Protein 6HAT (pdb70)

Nearest PDB structures (foldseek):
  6hat-assembly1_A  TM=1.004E+00  e=3.523E-37  Herpesvirus saimiri (strain 11)
  5zb1-assembly1_A  TM=8.099E-01  e=3.051E-12  Human gammaherpesvirus 8
  5zb3-assembly1_B  TM=8.746E-01  e=3.431E-11  Human gammaherpesvirus 8
  8ixu-assembly1_A  TM=3.048E-01  e=7.425E+00  Rattus norvegicus
  6hat-assembly1_A  TM=9.984E-01  e=5.119E-35  Herpesvirus saimiri (strain 11)

Radius of gyration: 23.68 Å; Cα contacts (8 Å, |Δi|>4): 767; chains: 2; bounding box: 52×66×51 Å

Foldseek 3Di:
DDDDDDPVVDDDDDDDDDDDDDDDDDDFDDQPDPDPVLVVVVVLAQDAQVVQEDEPVPCLVCLVVNCSPQQVGPCLCVLLCCLVQLVVWFQQALLQLLLLLLSNVVSCVVVVHAAAQPRRGSSLVCLLSSLLSLLVLCVADCVLQVAPDSVVVLNVVLSCCCNVPNNLLVNLVSLVVDDDDGLSSLVSLSSSLSVVLHHDDPVPVVSVVVSCSSVVDDRPVSVSVVVSVVVCVVDDPDPVSVVVNCVRNDDGTRSNSPNHRYDD/DDDDDDDDPVVDDDDDDDDPDDDDDDDDDFDDQDDPPVVLVVVVVLAQDAQVVQEDALVVVLVCLVVNCSPQQVGPCQVVLLCVLVQLVVWFQQQLLQLLLLLLSNVVSCVVVVHAAACPRGGSSLVCLLSSLLSLLVLCVQDCVLQVAPCSVVVLNVVLSCCCNVPNNLLVNLVSLVVDDDDGLSSLLSLSSSLSVVRHPDDPVVVVSVVVSCSSVPDDRPSSVSCVVSVVVCVVDPPDPCSVVVNCVRNDDHHGSNSPNHRYDD

InterPro domains:
  IPR008648 Herpesvirus ICP27-like [PF05459] (198-415)

Organism: Saimiriine herpesvirus 2 (strain 11) (NCBI:txid10383)

Solvent-accessible surface area: 23189 Å² total

GO terms:
  GO:0060090 molecular adaptor activity (F, IDA)
  GO:0003723 RNA binding (F, IDA)
  GO:0060090 molecular adaptor activity (F, EXP)
  GO:0003723 RNA binding (F, EXP)
  GO:0003723 RNA binding (F, IMP)

B-factor: mean 50.48, std 21.11, range [19.55, 143.98]

Secondary structure (DSSP, 8-state):
----B-GGGSPPP-SPP-S---PPPPPPPPPS---HHHH---------GGGGEEETTTHHHHHHHHHHHHTT-S-HHHHH--HHHHHT--HHHHHHHHHHHHHHHHHHHHTTPPP-SSS--TTGGGHHHHHHHHHHHH---GGGT---S--HHHHHHHHHHHHHH--HHHHHHHHTTS-B-SHHHHHHHHHHHHHHHHH--GGGHHHHHH--HHHH--TT---HHHHHHHHHHHH---HHHHHHHHHHH-SS---TT---EEE-/-PPPP-B-GGGSPPP-SPP-S---PPPPPPPPPS---HHHH---------GGGGEEEGGGHHHHHHHHHHHHTT-TTHHHHH--HHHHHT--HHHHHHHHHHHHHHHHHHHHTTPPP-SSS--TTGGGHHHHHHHHHHHH---GGGT---S--HHHHHHHHHHHHHH--HHHHHHHHTTS-B-SHHHHHHHHHHHHHHHHH--GGGHHHHHH--HHHH--TT---HHHHHHHHHHHH---SSHHHHHHHHH-SS---TT---EEE-

Structure (mmCIF, N/CA/C/O backbone):
data_6HAT
#
_entry.id   6HAT
#
_cell.length_a   58.108
_cell.length_b   118.652
_cell.length_c   130.702
_cell.angle_alpha   90.00
_cell.angle_beta   90.00
_cell.angle_gamma   90.00
#
_symmetry.space_group_name_H-M   'P 21 21 21'
#
loop_
_entity.id
_entity.type
_entity.pdbx_description
1 polymer 'mRNA export factor ICP27 homolog'
2 non-polymer 'ZINC ION'
3 non-polymer 'ACETATE ION'
4 water water
#
loop_
_atom_site.group_PDB
_atom_site.id
_atom_site.type_symbol
_atom_site.label_atom_id
_atom_site.label_alt_id
_atom_site.label_comp_id
_atom_site.label_asym_id
_atom_site.label_entity_id
_atom_site.label_seq_id
_atom_site.pdbx_PDB_ins_code
_atom_site.Cartn_x
_atom_site.Cartn_y
_atom_site.Cartn_z
_atom_site.occupancy
_atom_site.B_iso_or_equiv
_atom_site.auth_seq_id
_atom_site.auth_comp_id
_atom_site.auth_asym_id
_atom_site.auth_atom_id
_atom_site.pdbx_PDB_model_num
ATOM 1 N N . LEU A 1 3 ? 21.991 45.159 93.227 1.00 93.21 147 LEU A N 1
ATOM 2 C CA . LEU A 1 3 ? 20.896 44.345 92.692 1.00 88.73 147 LEU A CA 1
ATOM 3 C C . LEU A 1 3 ? 21.335 43.563 91.452 1.00 81.34 147 LEU A C 1
ATOM 4 O O . LEU A 1 3 ? 21.669 44.153 90.421 1.00 81.51 147 LEU A O 1
ATOM 19 N N . LEU A 1 4 ? 21.302 42.233 91.565 1.00 78.06 148 LEU A N 1
ATOM 20 C CA . LEU A 1 4 ? 21.818 41.351 90.521 1.00 77.14 148 LEU A CA 1
ATOM 21 C C . LEU A 1 4 ? 21.039 41.501 89.211 1.00 74.24 148 LEU A C 1
ATOM 22 O O . LEU A 1 4 ? 19.806 41.488 89.201 1.00 67.82 148 LEU A O 1
ATOM 38 N N . LYS A 1 5 ? 21.770 41.617 88.100 1.00 74.15 149 LYS A N 1
ATOM 39 C CA . LYS A 1 5 ? 21.164 41.562 86.773 1.00 65.05 149 LYS A CA 1
ATOM 40 C C . LYS A 1 5 ? 20.324 40.301 86.628 1.00 50.12 149 LYS A C 1
ATOM 41 O O . LYS A 1 5 ? 20.662 39.239 87.166 1.00 48.52 149 LYS A O 1
ATOM 60 N N . LEU A 1 6 ? 19.213 40.397 85.905 1.00 45.99 150 LEU A N 1
ATOM 61 C CA . LEU A 1 6 ? 18.300 39.270 85.924 1.00 43.31 150 LEU A CA 1
ATOM 62 C C . LEU A 1 6 ? 18.827 38.131 85.048 1.00 41.45 150 LEU A C 1
ATOM 63 O O . LEU A 1 6 ? 18.923 36.976 85.488 1.00 40.62 150 LEU A O 1
ATOM 79 N N . PHE A 1 7 ? 19.166 38.439 83.794 1.00 43.73 151 PHE A N 1
ATOM 80 C CA . PHE A 1 7 ? 19.656 37.379 82.923 1.00 44.17 151 PHE A CA 1
ATOM 81 C C . PHE A 1 7 ? 20.573 37.994 81.881 1.00 45.82 151 PHE A C 1
ATOM 82 O O . PHE A 1 7 ? 20.570 39.214 81.658 1.00 46.09 151 PHE A O 1
ATOM 99 N N . ASP A 1 8 ? 21.424 37.138 81.306 1.00 45.05 152 ASP A N 1
ATOM 100 C CA . ASP A 1 8 ? 22.293 37.576 80.214 1.00 50.76 152 ASP A CA 1
ATOM 101 C C . ASP A 1 8 ? 21.425 37.734 78.962 1.00 41.65 152 ASP A C 1
ATOM 102 O O . ASP A 1 8 ? 20.850 36.752 78.488 1.00 39.17 152 ASP A O 1
ATOM 111 N N . ILE A 1 9 ? 21.371 38.936 78.405 1.00 46.57 153 ILE A N 1
ATOM 112 C CA . ILE A 1 9 ? 20.514 39.179 77.246 1.00 55.42 153 ILE A CA 1
ATOM 113 C C . ILE A 1 9 ? 20.862 38.287 76.054 1.00 52.37 153 ILE A C 1
ATOM 114 O O . ILE A 1 9 ? 19.997 38.028 75.207 1.00 44.39 153 ILE A O 1
ATOM 130 N N . SER A 1 10 ? 22.094 37.782 75.974 1.00 48.96 154 SER A N 1
ATOM 131 C CA . SER A 1 10 ? 22.475 36.914 74.860 1.00 50.83 154 SER A CA 1
ATOM 132 C C . SER A 1 10 ? 21.758 35.567 74.851 1.00 44.29 154 SER A C 1
ATOM 133 O O . SER A 1 10 ? 21.787 34.863 73.838 1.00 43.97 154 SER A O 1
ATOM 141 N N . ILE A 1 11 ? 21.111 35.143 75.945 1.00 38.43 155 ILE A N 1
ATOM 142 C CA . ILE A 1 11 ? 20.401 33.882 75.857 1.00 37.26 155 ILE A CA 1
ATOM 143 C C . ILE A 1 11 ? 19.087 34.015 75.111 1.00 35.60 155 ILE A C 1
ATOM 144 O O . ILE A 1 11 ? 18.483 33.005 74.785 1.00 36.33 155 ILE A O 1
ATOM 160 N N . LEU A 1 12 ? 18.649 35.226 74.807 1.00 35.60 156 LEU A N 1
ATOM 161 C CA . LEU A 1 12 ? 17.353 35.367 74.103 1.00 35.39 156 LEU A CA 1
ATOM 162 C C . LEU A 1 12 ? 17.553 35.216 72.600 1.00 33.67 156 LEU A C 1
ATOM 163 O O . LEU A 1 12 ? 18.494 35.769 72.062 1.00 32.81 156 LEU A O 1
ATOM 179 N N . PRO A 1 13 ? 16.681 34.526 71.884 1.00 35.51 157 PRO A N 1
ATOM 180 C CA . PRO A 1 13 ? 16.893 34.344 70.443 1.00 37.40 157 PRO A CA 1
ATOM 181 C C . PRO A 1 13 ? 16.602 35.616 69.670 1.00 41.18 157 PRO A C 1
ATOM 182 O O . PRO A 1 13 ? 15.898 36.523 70.124 1.00 37.41 157 PRO A O 1
ATOM 193 N N . LYS A 1 14 ? 17.238 35.700 68.495 1.00 42.94 158 LYS A N 1
ATOM 194 C CA . LYS A 1 14 ? 16.986 36.802 67.589 1.00 47.75 158 LYS A CA 1
ATOM 195 C C . LYS A 1 14 ? 15.504 36.824 67.259 1.00 46.99 158 LYS A C 1
ATOM 196 O O . LYS A 1 14 ? 14.910 35.781 66.980 1.00 41.01 158 LYS A O 1
ATOM 215 N N . SER A 1 15 ? 14.889 37.996 67.334 1.00 51.95 159 SER A N 1
ATOM 216 C CA . SER A 1 15 ? 13.497 38.080 66.907 1.00 59.22 159 SER A CA 1
ATOM 217 C C . SER A 1 15 ? 13.412 37.888 65.379 1.00 51.35 159 SER A C 1
ATOM 218 O O . SER A 1 15 ? 14.173 38.483 64.591 1.00 49.53 159 SER A O 1
ATOM 226 N N . GLY A 1 16 ? 12.523 36.997 64.984 1.00 43.26 160 GLY A N 1
ATOM 227 C CA . GLY A 1 16 ? 12.349 36.652 63.595 1.00 42.20 160 GLY A CA 1
ATOM 228 C C . GLY A 1 16 ? 10.894 36.384 63.283 1.00 38.96 160 GLY A C 1
ATOM 229 O O . GLY A 1 16 ? 10.028 37.209 63.556 1.00 37.29 160 GLY A O 1
ATOM 233 N N . GLU A 1 17 ? 10.629 35.256 62.744 1.00 34.82 161 GLU A N 1
ATOM 234 C CA . GLU A 1 17 ? 9.273 34.856 62.397 1.00 34.02 161 GLU A CA 1
ATOM 235 C C . GLU A 1 17 ? 8.486 34.458 63.644 1.00 31.68 161 GLU A C 1
ATOM 236 O O . GLU A 1 17 ? 9.038 33.822 64.559 1.00 31.56 161 GLU A O 1
ATOM 248 N N . PRO A 1 18 ? 7.172 34.696 63.656 1.00 33.14 162 PRO A N 1
ATOM 249 C CA . PRO A 1 18 ? 6.321 34.112 64.708 1.00 33.36 162 PRO A CA 1
ATOM 250 C C . PRO A 1 18 ? 6.368 32.607 64.643 1.00 30.55 162 PRO A C 1
ATOM 251 O O . PRO A 1 18 ? 6.238 32.026 63.558 1.00 33.14 162 PRO A O 1
ATOM 262 N N . LYS A 1 19 ? 6.552 31.968 65.784 1.00 27.87 163 LYS A N 1
ATOM 263 C CA . LYS A 1 19 ? 6.733 30.531 65.828 1.00 28.83 163 LYS A CA 1
ATOM 264 C C . LYS A 1 19 ? 5.421 29.858 66.178 1.00 32.31 163 LYS A C 1
ATOM 265 O O . LYS A 1 19 ? 4.883 30.060 67.283 1.00 35.29 163 LYS A O 1
ATOM 284 N N . LEU A 1 20 ? 4.931 29.026 65.255 1.00 28.53 164 LEU A N 1
ATOM 285 C CA . LEU A 1 20 ? 3.662 28.326 65.416 1.00 28.89 164 LEU A CA 1
ATOM 286 C C . LEU A 1 20 ? 3.842 26.823 65.550 1.00 31.37 164 LEU A C 1
ATOM 287 O O . LEU A 1 20 ? 2.851 26.099 65.570 1.00 33.33 164 LEU A O 1
ATOM 303 N N . PHE A 1 21 ? 5.082 26.330 65.678 1.00 28.02 165 PHE A N 1
ATOM 304 C CA . PHE A 1 21 ? 5.328 24.902 65.812 1.00 27.14 165 PHE A CA 1
ATOM 305 C C . PHE A 1 21 ? 6.724 24.763 66.424 1.00 26.70 165 PHE A C 1
ATOM 306 O O . PHE A 1 21 ? 7.495 25.719 66.432 1.00 28.30 165 PHE A O 1
ATOM 323 N N . LEU A 1 22 ? 6.992 23.592 66.977 1.00 28.81 166 LEU A N 1
ATOM 324 C CA . LEU A 1 22 ? 8.354 23.291 67.492 1.00 28.23 166 LEU A CA 1
ATOM 325 C C . LEU A 1 22 ? 8.985 22.221 66.588 1.00 30.49 166 LEU A C 1
ATOM 326 O O . LEU A 1 22 ? 8.294 21.289 66.196 1.00 32.26 166 LEU A O 1
ATOM 342 N N . PRO A 1 23 ? 10.273 22.345 66.248 1.00 28.36 167 PRO A N 1
ATOM 343 C CA . PRO A 1 23 ? 10.877 21.450 65.248 1.00 30.82 167 PRO A CA 1
ATOM 344 C C . PRO A 1 23 ? 11.164 20.065 65.786 1.00 32.56 167 PRO A C 1
ATOM 345 O O . PRO A 1 23 ? 11.648 19.882 66.909 1.00 32.94 167 PRO A O 1
ATOM 356 N N . VAL A 1 24 ? 10.850 19.088 64.951 1.00 32.95 168 VAL A N 1
ATOM 357 C CA . VAL A 1 24 ? 11.257 17.697 65.100 1.00 29.93 168 VAL A CA 1
ATOM 358 C C . VAL A 1 24 ? 11.601 17.222 63.690 1.00 30.41 168 VAL A C 1
ATOM 359 O O . VAL A 1 24 ? 10.972 17.647 62.686 1.00 31.65 168 VAL A O 1
ATOM 372 N N . PRO A 1 25 ? 12.594 16.382 63.540 1.00 32.60 169 PRO A N 1
ATOM 373 C CA . PRO A 1 25 ? 12.929 15.858 62.221 1.00 34.98 169 PRO A CA 1
ATOM 374 C C . PRO A 1 25 ? 11.866 14.855 61.748 1.00 34.83 169 PRO A C 1
ATOM 375 O O . PRO A 1 25 ? 11.125 14.304 62.536 1.00 33.12 169 PRO A O 1
ATOM 386 N N . SER A 1 26 ? 11.750 14.700 60.443 1.00 39.83 170 SER A N 1
ATOM 387 C CA . SER A 1 26 ? 10.790 13.764 59.875 1.00 45.11 170 SER A CA 1
ATOM 388 C C . SER A 1 26 ? 11.339 12.351 60.033 1.00 45.92 170 SER A C 1
ATOM 389 O O . SER A 1 26 ? 12.544 12.141 59.992 1.00 45.22 170 SER A O 1
ATOM 397 N N . LEU A 1 27 ? 10.430 11.392 60.190 1.00 45.86 171 LEU A N 1
ATOM 398 C CA . LEU A 1 27 ? 10.807 9.975 60.271 1.00 46.42 171 LEU A CA 1
ATOM 399 C C . LEU A 1 27 ? 11.186 9.427 58.908 1.00 47.94 171 LEU A C 1
ATOM 400 O O . LEU A 1 27 ? 10.575 9.796 57.902 1.00 49.26 171 LEU A O 1
ATOM 416 N N . PRO A 1 28 ? 12.154 8.514 58.836 1.00 55.96 172 PRO A N 1
ATOM 417 C CA . PRO A 1 28 ? 12.402 7.805 57.573 1.00 60.71 172 PRO A CA 1
ATOM 418 C C . PRO A 1 28 ? 11.239 6.882 57.236 1.00 57.64 172 PRO A C 1
ATOM 419 O O . PRO A 1 28 ? 10.354 6.610 58.056 1.00 53.34 172 PRO A O 1
ATOM 430 N N . CYS A 1 29 ? 11.269 6.375 56.012 1.00 62.05 173 CYS A N 1
ATOM 431 C CA . CYS A 1 29 ? 10.352 5.316 55.608 1.00 70.84 173 CYS A CA 1
ATOM 432 C C . CYS A 1 29 ? 10.578 4.093 56.499 1.00 64.64 173 CYS A C 1
ATOM 433 O O . CYS A 1 29 ? 11.720 3.733 56.795 1.00 64.68 173 CYS A O 1
ATOM 441 N N . GLN A 1 30 ? 9.494 3.501 56.996 1.00 57.09 174 GLN A N 1
ATOM 442 C CA . GLN A 1 30 ? 9.632 2.300 57.812 1.00 55.44 174 GLN A CA 1
ATOM 443 C C . GLN A 1 30 ? 9.871 1.089 56.902 1.00 59.37 174 GLN A C 1
ATOM 444 O O . GLN A 1 30 ? 9.452 1.066 55.745 1.00 59.57 174 GLN A O 1
ATOM 458 N N . GLU A 1 31 ? 10.585 0.099 57.430 1.00 63.90 175 GLU A N 1
ATOM 459 C CA . GLU A 1 31 ? 10.799 -1.169 56.747 1.00 64.61 175 GLU A CA 1
ATOM 460 C C . GLU A 1 31 ? 9.639 -2.117 57.010 1.00 59.34 175 GLU A C 1
ATOM 461 O O . GLU A 1 31 ? 8.886 -1.971 57.976 1.00 55.83 175 GLU A O 1
ATOM 473 N N . ALA A 1 32 ? 9.506 -3.106 56.130 1.00 56.75 176 ALA A N 1
ATOM 474 C CA . ALA A 1 32 ? 8.474 -4.118 56.291 1.00 59.81 176 ALA A CA 1
ATOM 475 C C . ALA A 1 32 ? 8.708 -4.888 57.586 1.00 59.07 176 ALA A C 1
ATOM 476 O O . ALA A 1 32 ? 9.848 -5.182 57.951 1.00 62.06 176 ALA A O 1
ATOM 483 N N . GLU A 1 33 ? 7.635 -5.190 58.307 1.00 56.82 177 GLU A N 1
ATOM 484 C CA . GLU A 1 33 ? 7.800 -6.020 59.498 1.00 60.54 177 GLU A CA 1
ATOM 485 C C . GLU A 1 33 ? 8.177 -7.443 59.068 1.00 66.70 177 GLU A C 1
ATOM 486 O O . GLU A 1 33 ? 7.862 -7.877 57.960 1.00 67.26 177 GLU A O 1
ATOM 498 N N . LYS A 1 34 ? 8.873 -8.164 59.953 1.00 68.67 178 LYS A N 1
ATOM 499 C CA . LYS A 1 34 ? 9.421 -9.489 59.620 1.00 74.48 178 LYS A CA 1
ATOM 500 C C . LYS A 1 34 ? 8.437 -10.593 60.013 1.00 71.30 178 LYS A C 1
ATOM 501 O O . LYS A 1 34 ? 8.687 -11.426 60.882 1.00 72.05 178 LYS A O 1
ATOM 520 N N . THR A 1 35 ? 7.297 -10.589 59.334 1.00 74.40 179 THR A N 1
ATOM 521 C CA . THR A 1 35 ? 6.251 -11.568 59.590 1.00 82.25 179 THR A CA 1
ATOM 522 C C . THR A 1 35 ? 5.263 -11.527 58.437 1.00 87.52 179 THR A C 1
ATOM 523 O O . THR A 1 35 ? 4.983 -10.453 57.890 1.00 86.28 179 THR A O 1
ATOM 534 N N . ASN A 1 36 ? 4.737 -12.697 58.089 1.00 83.16 180 ASN A N 1
ATOM 535 C CA . ASN A 1 36 ? 3.638 -12.821 57.148 1.00 84.98 180 ASN A CA 1
ATOM 536 C C . ASN A 1 36 ? 2.328 -13.147 57.843 1.00 85.18 180 ASN A C 1
ATOM 537 O O . ASN A 1 36 ? 1.302 -13.295 57.167 1.00 90.45 180 ASN A O 1
ATOM 548 N N . ASP A 1 37 ? 2.342 -13.278 59.169 1.00 76.10 181 ASP A N 1
ATOM 549 C CA . ASP A 1 37 ? 1.159 -13.671 59.925 1.00 74.64 181 ASP A CA 1
ATOM 550 C C . ASP A 1 37 ? 0.102 -12.581 59.807 1.00 78.77 181 ASP A C 1
ATOM 551 O O . ASP A 1 37 ? 0.331 -11.435 60.224 1.00 78.36 181 ASP A O 1
ATOM 560 N N . LYS A 1 38 ? -1.053 -12.929 59.230 1.00 76.44 182 LYS A N 1
ATOM 561 C CA . LYS A 1 38 ? -2.085 -11.928 58.987 1.00 77.61 182 LYS A CA 1
ATOM 562 C C . LYS A 1 38 ? -2.613 -11.325 60.288 1.00 71.29 182 LYS A C 1
ATOM 563 O O . LYS A 1 38 ? -2.902 -10.127 60.337 1.00 72.89 182 LYS A O 1
ATOM 582 N N . TYR A 1 39 ? -2.758 -12.135 61.342 1.00 64.22 183 TYR A N 1
ATOM 583 C CA . TYR A 1 39 ? -3.247 -11.612 62.612 1.00 68.60 183 TYR A CA 1
ATOM 584 C C . TYR A 1 39 ? -2.292 -10.567 63.172 1.00 66.08 183 TYR A C 1
ATOM 585 O O . TYR A 1 39 ? -2.725 -9.518 63.662 1.00 64.17 183 TYR A O 1
ATOM 603 N N . VAL A 1 40 ? -0.988 -10.848 63.121 1.00 65.59 184 VAL A N 1
ATOM 604 C CA . VAL A 1 40 ? -0.006 -9.950 63.714 1.00 65.09 184 VAL A CA 1
ATOM 605 C C . VAL A 1 40 ? 0.068 -8.658 62.919 1.00 60.42 184 VAL A C 1
ATOM 606 O O . VAL A 1 40 ? 0.190 -7.560 63.489 1.00 55.32 184 VAL A O 1
ATOM 619 N N . LEU A 1 41 ? -0.008 -8.761 61.597 1.00 61.95 185 LEU A N 1
ATOM 620 C CA . LEU A 1 41 ? 0.040 -7.565 60.768 1.00 66.26 185 LEU A CA 1
ATOM 621 C C . LEU A 1 41 ? -1.207 -6.719 60.966 1.00 63.64 185 LEU A C 1
ATOM 622 O O . LEU A 1 41 ? -1.128 -5.489 61.000 1.00 61.89 185 LEU A O 1
ATOM 638 N N . ALA A 1 42 ? -2.366 -7.360 61.091 1.00 64.41 186 ALA A N 1
ATOM 639 C CA . ALA A 1 42 ? -3.569 -6.624 61.448 1.00 63.75 186 ALA A CA 1
ATOM 640 C C . ALA A 1 42 ? -3.418 -5.951 62.812 1.00 58.74 186 ALA A C 1
ATOM 641 O O . ALA A 1 42 ? -3.858 -4.815 63.001 1.00 56.56 186 ALA A O 1
ATOM 682 N N . ALA A 1 44 ? -0.712 -4.888 64.228 1.00 55.46 188 ALA A N 1
ATOM 683 C CA . ALA A 1 44 ? 0.192 -3.750 64.099 1.00 55.51 188 ALA A CA 1
ATOM 684 C C . ALA A 1 44 ? -0.498 -2.546 63.467 1.00 52.89 188 ALA A C 1
ATOM 685 O O . ALA A 1 44 ? -0.236 -1.406 63.862 1.00 50.92 188 ALA A O 1
ATOM 693 N N . GLN A 1 45 ? -1.349 -2.773 62.459 1.00 54.11 189 GLN A N 1
ATOM 694 C CA . GLN A 1 45 ? -2.078 -1.674 61.831 1.00 54.33 189 GLN A CA 1
ATOM 695 C C . GLN A 1 45 ? -3.011 -0.982 62.823 1.00 51.97 189 GLN A C 1
ATOM 696 O O . GLN A 1 45 ? -3.090 0.258 62.856 1.00 53.06 189 GLN A O 1
ATOM 710 N N . ARG A 1 46 ? -3.725 -1.766 63.636 1.00 51.56 190 ARG A N 1
ATOM 711 C CA . ARG A 1 46 ? -4.556 -1.182 64.687 1.00 53.15 190 ARG A CA 1
ATOM 712 C C . ARG A 1 46 ? -3.709 -0.429 65.710 1.00 49.06 190 ARG A C 1
ATOM 713 O O . ARG A 1 46 ? -4.101 0.641 66.180 1.00 44.83 190 ARG A O 1
ATOM 734 N N . ALA A 1 47 ? -2.532 -0.966 66.039 1.00 48.51 191 ALA A N 1
ATOM 735 C CA . ALA A 1 47 ? -1.673 -0.352 67.048 1.00 46.97 191 ALA A CA 1
ATOM 736 C C . ALA A 1 47 ? -1.280 1.067 66.681 1.00 47.09 191 ALA A C 1
ATOM 737 O O . ALA A 1 47 ? -1.064 1.893 67.570 1.00 47.88 191 ALA A O 1
ATOM 761 N N . HIS A 1 49 ? -3.042 3.378 65.214 1.00 53.91 193 HIS A N 1
ATOM 762 C CA . HIS A 1 49 ? -4.139 4.330 65.265 1.00 59.34 193 HIS A CA 1
ATOM 763 C C . HIS A 1 49 ? -4.774 4.403 66.647 1.00 52.72 193 HIS A C 1
ATOM 764 O O . HIS A 1 49 ? -4.764 3.437 67.417 1.00 50.96 193 HIS A O 1
ATOM 778 N N . ASP A 1 50 ? -5.348 5.567 66.930 1.00 46.93 194 ASP A N 1
ATOM 779 C CA . ASP A 1 50 ? -6.073 5.805 68.175 1.00 45.28 194 ASP A CA 1
ATOM 780 C C . ASP A 1 50 ? -7.511 5.361 67.939 1.00 49.30 194 ASP A C 1
ATOM 781 O O . ASP A 1 50 ? -8.434 6.157 67.754 1.00 50.31 194 ASP A O 1
ATOM 790 N N . VAL A 1 51 ? -7.693 4.052 67.950 1.00 53.80 195 VAL A N 1
ATOM 791 C CA . VAL A 1 51 ? -9.020 3.475 67.787 1.00 61.49 195 VAL A CA 1
ATOM 792 C C . VAL A 1 51 ? -9.652 3.210 69.148 1.00 61.85 195 VAL A C 1
ATOM 793 O O . VAL A 1 51 ? -8.960 3.176 70.186 1.00 57.43 195 VAL A O 1
ATOM 806 N N . PRO A 1 52 ? -10.967 3.038 69.190 1.00 70.64 196 PRO A N 1
ATOM 807 C CA . PRO A 1 52 ? -11.615 2.733 70.463 1.00 71.38 196 PRO A CA 1
ATOM 808 C C . PRO A 1 52 ? -10.941 1.539 71.109 1.00 66.88 196 PRO A C 1
ATOM 809 O O . PRO A 1 52 ? -10.545 0.577 70.443 1.00 71.28 196 PRO A O 1
ATOM 820 N N . ILE A 1 53 ? -10.811 1.616 72.429 1.00 53.28 197 ILE A N 1
ATOM 821 C CA . ILE A 1 53 ? -10.113 0.596 73.171 1.00 55.18 197 ILE A CA 1
ATOM 822 C C . ILE A 1 53 ? -10.888 -0.715 73.216 1.00 60.72 197 ILE A C 1
ATOM 823 O O . ILE A 1 53 ? -10.297 -1.780 73.456 1.00 54.72 197 ILE A O 1
ATOM 839 N N . SER A 1 54 ? -12.208 -0.651 73.053 1.00 66.06 198 SER A N 1
ATOM 840 C CA . SER A 1 54 ? -12.982 -1.877 72.941 1.00 65.54 198 SER A CA 1
ATOM 841 C C . SER A 1 54 ? -12.503 -2.710 71.762 1.00 59.69 198 SER A C 1
ATOM 842 O O . SER A 1 54 ? -12.664 -3.932 71.780 1.00 57.29 198 SER A O 1
ATOM 850 N N . SER A 1 55 ? -11.873 -2.091 70.761 1.00 55.58 199 SER A N 1
ATOM 851 C CA . SER A 1 55 ? -11.434 -2.832 69.583 1.00 60.07 199 SER A CA 1
ATOM 852 C C . SER A 1 55 ? -10.030 -3.414 69.733 1.00 56.67 199 SER A C 1
ATOM 853 O O . SER A 1 55 ? -9.560 -4.108 68.825 1.00 54.48 199 SER A O 1
ATOM 861 N N . LYS A 1 56 ? -9.364 -3.201 70.869 1.00 50.95 200 LYS A N 1
ATOM 862 C CA . LYS A 1 56 ? -8.065 -3.813 71.118 1.00 48.37 200 LYS A CA 1
ATOM 863 C C . LYS A 1 56 ? -8.126 -4.839 72.241 1.00 46.91 200 LYS A C 1
ATOM 864 O O . LYS A 1 56 ? -7.083 -5.313 72.702 1.00 43.31 200 LYS A O 1
ATOM 883 N N . GLN A 1 57 ? -9.326 -5.194 72.686 1.00 47.42 201 GLN A N 1
ATOM 884 C CA . GLN A 1 57 ? -9.477 -6.152 73.771 1.00 51.30 201 GLN A CA 1
ATOM 885 C C . GLN A 1 57 ? -8.900 -7.506 73.390 1.00 53.71 201 GLN A C 1
ATOM 886 O O . GLN A 1 57 ? -9.148 -8.014 72.298 1.00 54.38 201 GLN A O 1
ATOM 900 N N . LEU A 1 58 ? -8.162 -8.111 74.324 1.00 52.17 202 LEU A N 1
ATOM 901 C CA . LEU A 1 58 ? -7.601 -9.451 74.156 1.00 51.65 202 LEU A CA 1
ATOM 902 C C . LEU A 1 58 ? -7.767 -10.260 75.442 1.00 50.41 202 LEU A C 1
ATOM 903 O O . LEU A 1 58 ? -7.192 -9.923 76.489 1.00 47.30 202 LEU A O 1
ATOM 919 N N . THR A 1 59 ? -8.549 -11.330 75.382 1.00 53.39 203 THR A N 1
ATOM 920 C CA . THR A 1 59 ? -8.775 -12.133 76.573 1.00 53.71 203 THR A CA 1
ATOM 921 C C . THR A 1 59 ? -7.515 -12.909 76.977 1.00 56.73 203 THR A C 1
ATOM 922 O O . THR A 1 59 ? -6.658 -13.234 76.154 1.00 54.51 203 THR A O 1
ATOM 933 N N . ALA A 1 60 ? -7.463 -13.276 78.263 1.00 62.95 204 ALA A N 1
ATOM 934 C CA . ALA A 1 60 ? -6.324 -13.983 78.843 1.00 68.56 204 ALA A CA 1
ATOM 935 C C . ALA A 1 60 ? -6.091 -15.385 78.288 1.00 68.68 204 ALA A C 1
ATOM 936 O O . ALA A 1 60 ? -4.977 -15.904 78.410 1.00 74.21 204 ALA A O 1
ATOM 943 N N . ASN A 1 61 ? -7.100 -16.036 77.725 1.00 66.74 205 ASN A N 1
ATOM 944 C CA . ASN A 1 61 ? -6.848 -17.337 77.118 1.00 74.21 205 ASN A CA 1
ATOM 945 C C . ASN A 1 61 ? -6.205 -17.218 75.740 1.00 72.87 205 ASN A C 1
ATOM 946 O O . ASN A 1 61 ? -5.601 -18.187 75.267 1.00 78.84 205 ASN A O 1
ATOM 957 N N . LEU A 1 62 ? -6.269 -16.043 75.101 1.00 63.55 206 LEU A N 1
ATOM 958 C CA . LEU A 1 62 ? -5.759 -15.916 73.749 1.00 61.59 206 LEU A CA 1
ATOM 959 C C . LEU A 1 62 ? -4.349 -15.352 73.702 1.00 59.04 206 LEU A C 1
ATOM 960 O O . LEU A 1 62 ? -3.650 -15.562 72.705 1.00 64.17 206 LEU A O 1
ATOM 976 N N . LEU A 1 63 ? -3.919 -14.637 74.724 1.00 57.30 207 LEU A N 1
ATOM 977 C CA . LEU A 1 63 ? -2.613 -13.998 74.665 1.00 59.98 207 LEU A CA 1
ATOM 978 C C . LEU A 1 63 ? -1.487 -15.026 74.627 1.00 62.02 207 LEU A C 1
ATOM 979 O O . LEU A 1 63 ? -0.532 -14.842 73.858 1.00 57.68 207 LEU A O 1
ATOM 995 N N . PRO A 1 64 ? -1.555 -16.125 75.402 1.00 62.92 208 PRO A N 1
ATOM 996 C CA . PRO A 1 64 ? -0.432 -17.080 75.389 1.00 63.88 208 PRO A CA 1
ATOM 997 C C . PRO A 1 64 ? -0.132 -17.658 74.015 1.00 64.64 208 PRO A C 1
ATOM 998 O O . PRO A 1 64 ? 1.036 -17.907 73.681 1.00 72.98 208 PRO A O 1
ATOM 1009 N N . VAL A 1 65 ? -1.158 -17.902 73.205 1.00 60.65 209 VAL A N 1
ATOM 1010 C CA . VAL A 1 65 ? -0.900 -18.482 71.894 1.00 67.87 209 VAL A CA 1
ATOM 1011 C C . VAL A 1 65 ? -0.398 -17.419 70.928 1.00 64.68 209 VAL A C 1
ATOM 1012 O O . VAL A 1 65 ? 0.408 -17.714 70.042 1.00 63.50 209 VAL A O 1
ATOM 1025 N N . LYS A 1 66 ? -0.868 -16.175 71.072 1.00 62.37 210 LYS A N 1
ATOM 1026 C CA . LYS A 1 66 ? -0.426 -15.086 70.214 1.00 61.90 210 LYS A CA 1
ATOM 1027 C C . LYS A 1 66 ? 0.921 -14.511 70.632 1.00 62.20 210 LYS A C 1
ATOM 1028 O O . LYS A 1 66 ? 1.463 -13.662 69.913 1.00 64.35 210 LYS A O 1
ATOM 1047 N N . PHE A 1 67 ? 1.494 -14.975 71.745 1.00 58.62 211 PHE A N 1
ATOM 1048 C CA . PHE A 1 67 ? 2.713 -14.365 72.264 1.00 56.12 211 PHE A CA 1
ATOM 1049 C C . PHE A 1 67 ? 3.874 -14.528 71.282 1.00 58.98 211 PHE A C 1
ATOM 1050 O O . PHE A 1 67 ? 4.514 -13.543 70.880 1.00 57.03 211 PHE A O 1
ATOM 1067 N N . LYS A 1 68 ? 4.144 -15.748 70.867 1.00 59.50 212 LYS A N 1
ATOM 1068 C CA . LYS A 1 68 ? 5.320 -15.994 70.044 1.00 65.63 212 LYS A CA 1
ATOM 1069 C C . LYS A 1 68 ? 5.162 -15.316 68.689 1.00 67.47 212 LYS A C 1
ATOM 1070 O O . LYS A 1 68 ? 6.115 -14.713 68.191 1.00 67.38 212 LYS A O 1
ATOM 1089 N N . PRO A 1 69 ? 3.993 -15.406 68.051 1.00 69.93 213 PRO A N 1
ATOM 1090 C CA . PRO A 1 69 ? 3.776 -14.604 66.836 1.00 65.33 213 PRO A CA 1
ATOM 1091 C C . PRO A 1 69 ? 4.043 -13.115 67.036 1.00 59.86 213 PRO A C 1
ATOM 1092 O O . PRO A 1 69 ? 4.712 -12.491 66.196 1.00 57.72 213 PRO A O 1
ATOM 1103 N N A LEU A 1 70 ? 3.548 -12.534 68.132 0.83 57.52 214 LEU A N 1
ATOM 1104 N N B LEU A 1 70 ? 3.537 -12.537 68.132 0.17 58.07 214 LEU A N 1
ATOM 1105 C CA A LEU A 1 70 ? 3.693 -11.100 68.357 0.83 56.78 214 LEU A CA 1
ATOM 1106 C CA B LEU A 1 70 ? 3.690 -11.107 68.373 0.17 56.59 214 LEU A CA 1
ATOM 1107 C C A LEU A 1 70 ? 5.135 -10.699 68.611 0.83 55.59 214 LEU A C 1
ATOM 1108 C C B LEU A 1 70 ? 5.145 -10.714 68.572 0.17 55.47 214 LEU A C 1
ATOM 1109 O O A LEU A 1 70 ? 5.512 -9.565 68.309 0.83 53.31 214 LEU A O 1
ATOM 1110 O O B LEU A 1 70 ? 5.540 -9.603 68.202 0.17 53.61 214 LEU A O 1
ATOM 1141 N N . LEU A 1 71 ? 5.956 -11.600 69.156 1.00 57.24 215 LEU A N 1
ATOM 1142 C CA . LEU A 1 71 ? 7.365 -11.289 69.343 1.00 58.70 215 LEU A CA 1
ATOM 1143 C C . LEU A 1 71 ? 8.023 -10.849 68.036 1.00 55.81 215 LEU A C 1
ATOM 1144 O O . LEU A 1 71 ? 8.978 -10.072 68.065 1.00 55.99 215 LEU A O 1
ATOM 1160 N N . SER A 1 72 ? 7.563 -11.361 66.889 1.00 53.65 216 SER A N 1
ATOM 1161 C CA . SER A 1 72 ? 8.188 -10.975 65.627 1.00 59.76 216 SER A CA 1
ATOM 1162 C C . SER A 1 72 ? 8.203 -9.455 65.467 1.00 55.02 216 SER A C 1
ATOM 1163 O O . SER A 1 72 ? 9.130 -8.905 64.872 1.00 54.72 216 SER A O 1
ATOM 1171 N N . ILE A 1 73 ? 7.216 -8.757 66.018 1.00 52.90 217 ILE A N 1
ATOM 1172 C CA . ILE A 1 73 ? 7.240 -7.297 66.045 1.00 52.64 217 ILE A CA 1
ATOM 1173 C C . ILE A 1 73 ? 7.786 -6.767 67.367 1.00 49.55 217 ILE A C 1
ATOM 1174 O O . ILE A 1 73 ? 8.712 -5.955 67.385 1.00 47.83 217 ILE A O 1
ATOM 1190 N N . VAL A 1 74 ? 7.229 -7.211 68.489 1.00 48.30 218 VAL A N 1
ATOM 1191 C CA . VAL A 1 74 ? 7.517 -6.544 69.759 1.00 47.11 218 VAL A CA 1
ATOM 1192 C C . VAL A 1 74 ? 8.997 -6.636 70.097 1.00 45.60 218 VAL A C 1
ATOM 1193 O O . VAL A 1 74 ? 9.586 -5.686 70.631 1.00 44.16 218 VAL A O 1
ATOM 1206 N N . ARG A 1 75 ? 9.631 -7.757 69.754 1.00 51.14 219 ARG A N 1
ATOM 1207 C CA . ARG A 1 75 ? 11.026 -7.983 70.088 1.00 56.01 219 ARG A CA 1
ATOM 1208 C C . ARG A 1 75 ? 11.964 -7.926 68.896 1.00 56.35 219 ARG A C 1
ATOM 1209 O O . ARG A 1 75 ? 13.132 -7.580 69.079 1.00 57.93 219 ARG A O 1
ATOM 1230 N N . TYR A 1 76 ? 11.499 -8.264 67.684 1.00 53.14 220 TYR A N 1
ATOM 1231 C CA . TYR A 1 76 ? 12.376 -8.347 66.515 1.00 52.65 220 TYR A CA 1
ATOM 1232 C C . TYR A 1 76 ? 12.014 -7.360 65.396 1.00 52.64 220 TYR A C 1
ATOM 1233 O O . TYR A 1 76 ? 12.438 -7.550 64.252 1.00 56.49 220 TYR A O 1
ATOM 1251 N N . THR A 1 77 ? 11.278 -6.283 65.681 1.00 51.86 221 THR A N 1
ATOM 1252 C CA . THR A 1 77 ? 10.957 -5.351 64.605 1.00 51.09 221 THR A CA 1
ATOM 1253 C C . THR A 1 77 ? 12.231 -4.665 64.105 1.00 53.38 221 THR A C 1
ATOM 1254 O O . THR A 1 77 ? 13.111 -4.308 64.909 1.00 52.72 221 THR A O 1
ATOM 1265 N N . PRO A 1 78 ? 12.339 -4.421 62.797 1.00 51.17 222 PRO A N 1
ATOM 1266 C CA . PRO A 1 78 ? 13.356 -3.494 62.285 1.00 53.17 222 PRO A CA 1
ATOM 1267 C C . PRO A 1 78 ? 12.999 -2.026 62.509 1.00 52.82 222 PRO A C 1
ATOM 1268 O O . PRO A 1 78 ? 13.789 -1.155 62.149 1.00 53.64 222 PRO A O 1
ATOM 1279 N N . ASN A 1 79 ? 11.844 -1.730 63.112 1.00 49.43 223 ASN A N 1
ATOM 1280 C CA . ASN A 1 79 ? 11.416 -0.350 63.289 1.00 48.42 223 ASN A CA 1
ATOM 1281 C C . ASN A 1 79 ? 11.328 -0.034 64.771 1.00 43.98 223 ASN A C 1
ATOM 1282 O O . ASN A 1 79 ? 10.348 0.573 65.222 1.00 41.63 223 ASN A O 1
ATOM 1293 N N . TYR A 1 80 ? 12.372 -0.401 65.526 1.00 43.01 224 TYR A N 1
ATOM 1294 C CA . TYR A 1 80 ? 12.335 -0.285 66.985 1.00 41.89 224 TYR A CA 1
ATOM 1295 C C . TYR A 1 80 ? 12.125 1.162 67.423 1.00 41.69 224 TYR A C 1
ATOM 1296 O O . TYR A 1 80 ? 11.306 1.453 68.305 1.00 37.95 224 TYR A O 1
ATOM 1314 N N . TYR A 1 81 ? 12.863 2.095 66.831 1.00 39.55 225 TYR A N 1
ATOM 1315 C CA . TYR A 1 81 ? 12.738 3.476 67.302 1.00 38.61 225 TYR A CA 1
ATOM 1316 C C . TYR A 1 81 ? 11.407 4.085 66.895 1.00 37.49 225 TYR A C 1
ATOM 1317 O O . TYR A 1 81 ? 10.825 4.877 67.653 1.00 35.95 225 TYR A O 1
ATOM 1335 N N . TYR A 1 82 ? 10.901 3.735 65.715 1.00 39.00 226 TYR A N 1
ATOM 1336 C CA . TYR A 1 82 ? 9.553 4.162 65.344 1.00 40.23 226 TYR A CA 1
ATOM 1337 C C . TYR A 1 82 ? 8.527 3.753 66.399 1.00 37.47 226 TYR A C 1
ATOM 1338 O O . TYR A 1 82 ? 7.775 4.583 66.901 1.00 34.58 226 TYR A O 1
ATOM 1356 N N . TRP A 1 83 ? 8.491 2.456 66.753 1.00 38.56 227 TRP A N 1
ATOM 1357 C CA . TRP A 1 83 ? 7.472 1.952 67.666 1.00 36.30 227 TRP A CA 1
ATOM 1358 C C . TRP A 1 83 ? 7.649 2.521 69.073 1.00 36.28 227 TRP A C 1
ATOM 1359 O O . TRP A 1 83 ? 6.669 2.915 69.734 1.00 33.14 227 TRP A O 1
ATOM 1380 N N . VAL A 1 84 ? 8.882 2.517 69.574 1.00 35.95 228 VAL A N 1
ATOM 1381 C CA . VAL A 1 84 ? 9.103 2.956 70.947 1.00 37.25 228 VAL A CA 1
ATOM 1382 C C . VAL A 1 84 ? 8.832 4.448 71.087 1.00 32.95 228 VAL A C 1
ATOM 1383 O O . VAL A 1 84 ? 8.277 4.904 72.104 1.00 29.96 228 VAL A O 1
ATOM 1396 N N . SER A 1 85 ? 9.237 5.234 70.097 1.00 33.28 229 SER A N 1
ATOM 1397 C CA . SER A 1 85 ? 9.006 6.669 70.186 1.00 34.74 229 SER A CA 1
ATOM 1398 C C . SER A 1 85 ? 7.525 6.980 70.045 1.00 31.34 229 SER A C 1
ATOM 1399 O O . SER A 1 85 ? 7.042 7.891 70.705 1.0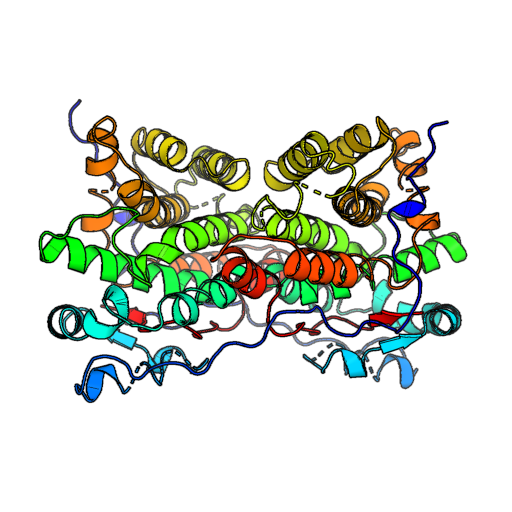0 31.15 229 SER A O 1
ATOM 1424 N N . ARG A 1 87 ? 5.103 4.974 71.186 1.00 31.71 231 ARG A N 1
ATOM 1425 C CA . ARG A 1 87 ? 4.539 4.624 72.492 1.00 31.81 231 ARG A CA 1
ATOM 1426 C C . ARG A 1 87 ? 4.927 5.628 73.570 1.00 28.27 231 ARG A C 1
ATOM 1427 O O . ARG A 1 87 ? 4.094 5.996 74.425 1.00 27.84 231 ARG A O 1
ATOM 1448 N N . LYS A 1 88 ? 6.198 6.039 73.602 1.00 27.69 232 LYS A N 1
ATOM 1449 C CA . LYS A 1 88 ? 6.634 7.032 74.586 1.00 27.86 232 LYS A CA 1
ATOM 1450 C C . LYS A 1 88 ? 5.906 8.358 74.389 1.00 26.65 232 LYS A C 1
ATOM 1451 O O . LYS A 1 88 ? 5.622 9.046 75.371 1.00 26.92 232 LYS A O 1
ATOM 1470 N N . GLU A 1 89 ? 5.596 8.730 73.136 1.00 26.68 233 GLU A N 1
ATOM 1471 C CA . GLU A 1 89 ? 4.826 9.958 72.907 1.00 26.51 233 GLU A CA 1
ATOM 1472 C C . GLU A 1 89 ? 3.432 9.874 73.530 1.00 27.76 233 GLU A C 1
ATOM 1473 O O . GLU A 1 89 ? 2.980 10.806 74.212 1.00 27.17 233 GLU A O 1
ATOM 1485 N N . THR A 1 90 ? 2.764 8.729 73.366 1.00 27.04 234 THR A N 1
ATOM 1486 C CA . THR A 1 90 ? 1.447 8.552 73.975 1.00 26.05 234 THR A CA 1
ATOM 1487 C C . THR A 1 90 ? 1.531 8.537 75.491 1.00 26.34 234 THR A C 1
ATOM 1488 O O . THR A 1 90 ? 0.709 9.156 76.170 1.00 28.41 234 THR A O 1
ATOM 1499 N N . ILE A 1 91 ? 2.504 7.809 76.036 1.00 27.39 235 ILE A N 1
ATOM 1500 C CA . ILE A 1 91 ? 2.653 7.705 77.485 1.00 27.93 235 ILE A CA 1
ATOM 1501 C C . ILE A 1 91 ? 3.017 9.066 78.102 1.00 28.99 235 ILE A C 1
ATOM 1502 O O . ILE A 1 91 ? 2.505 9.437 79.184 1.00 26.97 235 ILE A O 1
ATOM 1518 N N . ALA A 1 92 ? 3.912 9.794 77.466 1.00 28.51 236 ALA A N 1
ATOM 1519 C CA . ALA A 1 92 ? 4.339 11.096 78.020 1.00 29.99 236 ALA A CA 1
ATOM 1520 C C . ALA A 1 92 ? 3.214 12.126 77.994 1.00 32.56 236 ALA A C 1
ATOM 1521 O O . ALA A 1 92 ? 3.291 13.127 78.708 1.00 37.29 236 ALA A O 1
ATOM 1528 N N . SER A 1 93 ? 2.185 11.937 77.172 1.00 31.34 237 SER A N 1
ATOM 1529 C CA . SER A 1 93 ? 1.047 12.840 77.152 1.00 31.64 237 SER A CA 1
ATOM 1530 C C . SER A 1 93 ? -0.214 12.169 77.703 1.00 33.02 237 SER A C 1
ATOM 1531 O O . SER A 1 93 ? -1.330 12.563 77.355 1.00 36.88 237 SER A O 1
ATOM 1539 N N . ALA A 1 94 ? -0.052 11.127 78.517 1.00 31.34 238 ALA A N 1
ATOM 1540 C CA . ALA A 1 94 ? -1.170 10.250 78.856 1.00 29.63 238 ALA A CA 1
ATOM 1541 C C . ALA A 1 94 ? -2.017 10.810 80.005 1.00 34.45 238 ALA A C 1
ATOM 1542 O O . ALA A 1 94 ? -1.467 11.227 81.026 1.00 38.19 238 ALA A O 1
ATOM 1549 N N . ASN A 1 95 ? -3.355 10.688 79.889 1.00 31.69 239 ASN A N 1
ATOM 1550 C CA . ASN A 1 95 ? -4.231 10.763 81.056 1.00 28.52 239 ASN A CA 1
ATOM 1551 C C . ASN A 1 95 ? -4.280 9.407 81.781 1.00 29.77 239 ASN A C 1
ATOM 1552 O O . ASN A 1 95 ? -3.602 8.430 81.410 1.00 30.63 239 ASN A O 1
ATOM 1563 N N . LEU A 1 96 ? -5.055 9.327 82.880 1.00 28.33 240 LEU A N 1
ATOM 1564 C CA . LEU A 1 96 ? -5.015 8.107 83.666 1.00 29.67 240 LEU A CA 1
ATOM 1565 C C . LEU A 1 96 ? -5.655 6.917 82.945 1.00 31.14 240 LEU A C 1
ATOM 1566 O O . LEU A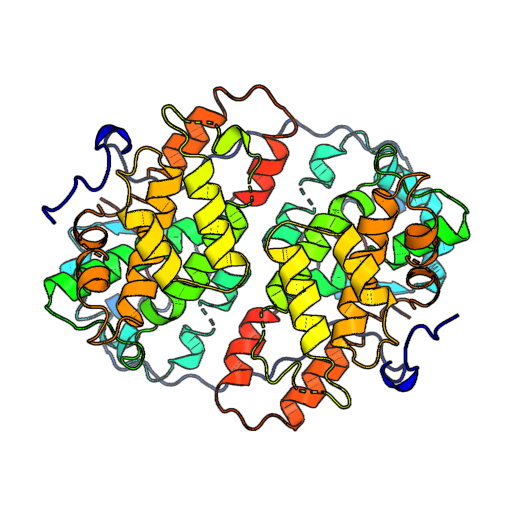 1 96 ? -5.211 5.770 83.160 1.00 31.82 240 LEU A O 1
ATOM 1582 N N . CYS A 1 97 ? -6.698 7.150 82.134 1.00 33.30 241 CYS A N 1
ATOM 1583 C CA . CYS A 1 97 ? -7.258 6.088 81.291 1.00 36.83 241 CYS A CA 1
ATOM 1584 C C . CYS A 1 97 ? -6.156 5.432 80.458 1.00 34.13 241 CYS A C 1
ATOM 1585 O O . CYS A 1 97 ? -6.053 4.200 80.396 1.00 33.35 241 CYS A O 1
ATOM 1593 N N . THR A 1 98 ? -5.335 6.256 79.814 1.00 30.95 242 THR A N 1
ATOM 1594 C CA . THR A 1 98 ? -4.276 5.760 78.927 1.00 29.40 242 THR A CA 1
ATOM 1595 C C . THR A 1 98 ? -3.200 5.045 79.718 1.00 30.57 242 THR A C 1
ATOM 1596 O O . THR A 1 98 ? -2.773 3.935 79.343 1.00 29.23 242 THR A O 1
ATOM 1607 N N . VAL A 1 99 ? -2.795 5.633 80.846 1.00 28.26 243 VAL A N 1
ATOM 1608 C CA . VAL A 1 99 ? -1.806 4.988 81.696 1.00 29.16 243 VAL A CA 1
ATOM 1609 C C . VAL A 1 99 ? -2.291 3.604 82.093 1.00 30.32 243 VAL A C 1
ATOM 1610 O O . VAL A 1 99 ? -1.530 2.623 82.044 1.00 30.93 243 VAL A O 1
ATOM 1623 N N . ALA A 1 100 ? -3.563 3.496 82.469 1.00 30.88 244 ALA A N 1
ATOM 1624 C CA . ALA A 1 100 ? -4.087 2.226 82.970 1.00 32.46 244 ALA A CA 1
ATOM 1625 C C . ALA A 1 100 ? -4.065 1.150 81.891 1.00 32.25 244 ALA A C 1
ATOM 1626 O O . ALA A 1 100 ? -3.714 -0.009 82.170 1.00 32.66 244 ALA A O 1
ATOM 1633 N N . ALA A 1 101 ? -4.478 1.511 80.664 1.00 32.11 245 ALA A N 1
ATOM 1634 C CA . ALA A 1 101 ? -4.468 0.559 79.562 1.00 33.07 245 ALA A CA 1
ATOM 1635 C C . ALA A 1 101 ? -3.057 0.048 79.278 1.00 30.89 245 ALA A C 1
ATOM 1636 O O . ALA A 1 101 ? -2.833 -1.177 79.152 1.00 32.72 245 ALA A O 1
ATOM 1643 N N . PHE A 1 102 ? -2.085 0.965 79.185 1.00 28.35 246 PHE A N 1
ATOM 1644 C CA . PHE A 1 102 ? -0.716 0.555 78.887 1.00 28.70 246 PHE A CA 1
ATOM 1645 C C . PHE A 1 102 ? -0.130 -0.273 80.034 1.00 30.46 246 PHE A C 1
ATOM 1646 O O . PHE A 1 102 ? 0.643 -1.209 79.801 1.00 30.74 246 PHE A O 1
ATOM 1663 N N . LEU A 1 103 ? -0.509 0.015 81.269 1.00 29.35 247 LEU A N 1
ATOM 1664 C CA . LEU A 1 103 ? 0.003 -0.781 82.382 1.00 31.35 247 LEU A CA 1
ATOM 1665 C C . LEU A 1 103 ? -0.483 -2.216 82.327 1.00 30.94 247 LEU A C 1
ATOM 1666 O O . LEU A 1 103 ? 0.302 -3.147 82.508 1.00 32.29 247 LEU A O 1
ATOM 1682 N N . ASP A 1 104 ? -1.786 -2.421 82.145 1.00 31.45 248 ASP A N 1
ATOM 1683 C CA . ASP A 1 104 ? -2.289 -3.777 82.012 1.00 32.74 248 ASP A CA 1
ATOM 1684 C C . ASP A 1 104 ? -1.605 -4.493 80.865 1.00 32.86 248 ASP A C 1
ATOM 1685 O O . ASP A 1 104 ? -1.207 -5.664 80.999 1.00 35.75 248 ASP A O 1
ATOM 1694 N N . GLU A 1 105 ? -1.452 -3.823 79.722 1.00 32.05 249 GLU A N 1
ATOM 1695 C CA . GLU A 1 105 ? -0.733 -4.437 78.607 1.00 34.60 249 GLU A CA 1
ATOM 1696 C C . GLU A 1 105 ? 0.669 -4.898 79.008 1.00 33.82 249 GLU A C 1
ATOM 1697 O O . GLU A 1 105 ? 1.057 -6.043 78.716 1.00 35.16 249 GLU A O 1
ATOM 1709 N N . SER A 1 106 ? 1.437 -4.025 79.676 1.00 34.81 250 SER A N 1
ATOM 1710 C CA . SER A 1 106 ? 2.830 -4.347 79.996 1.00 33.24 250 SER A CA 1
ATOM 1711 C C . SER A 1 106 ? 2.923 -5.478 80.993 1.00 32.59 250 SER A C 1
ATOM 1712 O O . SER A 1 106 ? 3.800 -6.333 80.876 1.00 34.36 250 SER A O 1
ATOM 1720 N N . LEU A 1 107 ? 2.018 -5.518 81.972 1.00 31.92 251 LEU A N 1
ATOM 1721 C CA . LEU A 1 107 ? 2.065 -6.577 82.988 1.00 34.04 251 LEU A CA 1
ATOM 1722 C C . LEU A 1 107 ? 1.693 -7.928 82.407 1.00 34.84 251 LEU A C 1
ATOM 1723 O O . LEU A 1 107 ? 2.296 -8.954 82.762 1.00 37.09 251 LEU A O 1
ATOM 1739 N N . CYS A 1 108 ? 0.668 -7.974 81.551 1.00 36.17 252 CYS A N 1
ATOM 1740 C CA . CYS A 1 108 ? 0.329 -9.229 80.901 1.00 37.90 252 CYS A CA 1
ATOM 1741 C C . CYS A 1 108 ? 1.452 -9.700 79.997 1.00 38.36 252 CYS A C 1
ATOM 1742 O O . CYS A 1 108 ? 1.736 -10.899 79.930 1.00 40.27 252 CYS A O 1
ATOM 1750 N N . TRP A 1 109 ? 2.100 -8.766 79.287 1.00 36.19 253 TRP A N 1
ATOM 1751 C CA . TRP A 1 109 ? 3.252 -9.103 78.449 1.00 38.78 253 TRP A CA 1
ATOM 1752 C C . TRP A 1 109 ? 4.390 -9.657 79.300 1.00 39.71 253 TRP A C 1
ATOM 1753 O O . TRP A 1 109 ? 5.013 -10.662 78.956 1.00 40.58 253 TRP A O 1
ATOM 1774 N N . GLY A 1 110 ? 4.688 -8.987 80.416 1.00 39.72 254 GLY A N 1
ATOM 1775 C CA . GLY A 1 110 ? 5.719 -9.491 81.308 1.00 39.41 254 GLY A CA 1
ATOM 1776 C C . GLY A 1 110 ? 5.410 -10.861 81.873 1.00 40.71 254 GLY A C 1
ATOM 1777 O O . GLY A 1 110 ? 6.310 -11.682 82.042 1.00 43.21 254 GLY A O 1
ATOM 1781 N N . GLN A 1 111 ? 4.134 -11.142 82.151 1.00 41.52 255 GLN A N 1
ATOM 1782 C CA . GLN A 1 111 ? 3.773 -12.481 82.595 1.00 45.68 255 GLN A CA 1
ATOM 1783 C C . GLN A 1 111 ? 4.068 -13.538 81.542 1.00 48.65 255 GLN A C 1
ATOM 1784 O O . GLN A 1 111 ? 4.344 -14.694 81.890 1.00 48.77 255 GLN A O 1
ATOM 1798 N N . GLN A 1 112 ? 3.966 -13.191 80.258 1.00 47.39 256 GLN A N 1
ATOM 1799 C CA . GLN A 1 112 ? 4.302 -14.156 79.212 1.00 46.73 256 GLN A CA 1
ATOM 1800 C C . GLN A 1 112 ? 5.805 -14.411 79.148 1.00 45.56 256 GLN A C 1
ATOM 1801 O O . GLN A 1 112 ? 6.231 -15.533 78.830 1.00 46.94 256 GLN A O 1
ATOM 1815 N N . TYR A 1 113 ? 6.621 -13.391 79.425 1.00 47.01 257 TYR A N 1
ATOM 1816 C CA . TYR A 1 113 ? 8.053 -13.618 79.598 1.00 49.81 257 TYR A CA 1
ATOM 1817 C C . TYR A 1 113 ? 8.303 -14.672 80.672 1.00 54.95 257 TYR A C 1
ATOM 1818 O O . TYR A 1 113 ? 9.011 -15.662 80.438 1.00 56.81 257 TYR A O 1
ATOM 1836 N N . LEU A 1 114 ? 7.718 -14.486 81.857 1.00 56.22 258 LEU A N 1
ATOM 1837 C CA . LEU A 1 114 ? 7.875 -15.470 82.935 1.00 66.35 258 LEU A CA 1
ATOM 1838 C C . LEU A 1 114 ? 7.434 -16.870 82.505 1.00 66.93 258 LEU A C 1
ATOM 1839 O O . LEU A 1 114 ? 8.144 -17.860 82.728 1.00 67.42 258 LEU A O 1
ATOM 1855 N N . LYS A 1 115 ? 6.250 -16.977 81.902 1.00 63.32 259 LYS A N 1
ATOM 1856 C CA . LYS A 1 115 ? 5.733 -18.274 81.491 1.00 63.59 259 LYS A CA 1
ATOM 1857 C C . LYS A 1 115 ? 6.678 -18.985 80.526 1.00 69.51 259 LYS A C 1
ATOM 1858 O O . LYS A 1 115 ? 6.668 -20.218 80.447 1.00 68.44 259 LYS A O 1
ATOM 1877 N N . ASN A 1 116 ? 7.502 -18.241 79.782 1.00 69.13 260 ASN A N 1
ATOM 1878 C CA . ASN A 1 116 ? 8.422 -18.838 78.819 1.00 67.90 260 ASN A CA 1
ATOM 1879 C C . ASN A 1 116 ? 9.881 -18.767 79.276 1.00 65.17 260 ASN A C 1
ATOM 1880 O O . ASN A 1 116 ? 10.788 -18.961 78.468 1.00 67.08 260 ASN A O 1
ATOM 1891 N N . ASP A 1 117 ? 10.124 -18.489 80.552 1.00 63.75 261 ASP A N 1
ATOM 1892 C CA . ASP A 1 117 ? 11.480 -18.456 81.103 1.00 68.54 261 ASP A CA 1
ATOM 1893 C C . ASP A 1 117 ? 12.399 -17.518 80.331 1.00 65.38 261 ASP A C 1
ATOM 1894 O O . ASP A 1 117 ? 13.565 -17.821 80.086 1.00 67.30 261 ASP A O 1
ATOM 1903 N N . PHE A 1 118 ? 11.877 -16.359 79.950 1.00 63.13 262 PHE A N 1
ATOM 1904 C CA . PHE A 1 118 ? 12.717 -15.317 79.376 1.00 65.03 262 PHE A CA 1
ATOM 1905 C C . PHE A 1 118 ? 13.351 -14.480 80.495 1.00 67.48 262 PHE A C 1
ATOM 1906 O O . PHE A 1 118 ? 12.877 -14.453 81.629 1.00 72.40 262 PHE A O 1
ATOM 1923 N N . ILE A 1 119 ? 14.431 -13.800 80.160 1.00 70.58 263 ILE A N 1
ATOM 1924 C CA . ILE A 1 119 ? 15.143 -12.947 81.108 1.00 76.60 263 ILE A CA 1
ATOM 1925 C C . ILE A 1 119 ? 14.726 -11.492 80.899 1.00 67.18 263 ILE A C 1
ATOM 1926 O O . ILE A 1 119 ? 14.412 -11.070 79.779 1.00 63.40 263 ILE A O 1
ATOM 1942 N N . PHE A 1 120 ? 14.706 -10.727 81.997 1.00 61.89 264 PHE A N 1
ATOM 1943 C CA . PHE A 1 120 ? 14.460 -9.288 81.967 1.00 63.20 264 PHE A CA 1
ATOM 1944 C C . PHE A 1 120 ? 15.788 -8.540 82.055 1.00 70.99 264 PHE A C 1
ATOM 1945 O O . PHE A 1 120 ? 16.511 -8.672 83.049 1.00 79.19 264 PHE A O 1
ATOM 1962 N N . SER A 1 121 ? 16.099 -7.749 81.034 1.00 71.76 265 SER A N 1
ATOM 1963 C CA . SER A 1 121 ? 17.300 -6.919 81.058 1.00 84.30 265 SER A CA 1
ATOM 1964 C C . SER A 1 121 ? 17.110 -5.731 80.120 1.00 86.33 265 SER A C 1
ATOM 1965 O O . SER A 1 121 ? 16.254 -5.749 79.231 1.00 85.51 265 SER A O 1
ATOM 1973 N N . GLU A 1 122 ? 17.937 -4.696 80.325 1.00 91.90 266 GLU A N 1
ATOM 1974 C CA . GLU A 1 122 ? 17.781 -3.449 79.577 1.00 94.55 266 GLU A CA 1
ATOM 1975 C C . GLU A 1 122 ? 18.157 -3.610 78.109 1.00 97.38 266 GLU A C 1
ATOM 1976 O O . GLU A 1 122 ? 17.609 -2.906 77.250 1.00 94.79 266 GLU A O 1
ATOM 1988 N N . ASN A 1 123 ? 19.093 -4.513 77.806 1.00 104.94 267 ASN A N 1
ATOM 1989 C CA . ASN A 1 123 ? 19.612 -4.645 76.449 1.00 112.99 267 ASN A CA 1
ATOM 1990 C C . ASN A 1 123 ? 18.622 -5.354 75.530 1.00 115.12 267 ASN A C 1
ATOM 1991 O O . ASN A 1 123 ? 18.460 -4.955 74.371 1.00 116.61 267 ASN A O 1
ATOM 2002 N N . GLY A 1 124 ? 17.963 -6.407 76.017 1.00 112.57 268 GLY A N 1
ATOM 2003 C CA . GLY A 1 124 ? 16.966 -7.101 75.225 1.00 105.61 268 GLY A CA 1
ATOM 2004 C C . GLY A 1 124 ? 15.937 -6.119 74.712 1.00 96.63 268 GLY A C 1
ATOM 2005 O O . GLY A 1 124 ? 15.194 -5.536 75.504 1.00 105.39 268 GLY A O 1
ATOM 2009 N N . LYS A 1 125 ? 15.899 -5.897 73.401 1.00 78.23 269 LYS A N 1
ATOM 2010 C CA . LYS A 1 125 ? 15.047 -4.862 72.828 1.00 63.69 269 LYS A CA 1
ATOM 2011 C C . LYS A 1 125 ? 13.614 -5.363 72.731 1.00 54.39 269 LYS A C 1
ATOM 2012 O O . LYS A 1 125 ? 13.335 -6.341 72.033 1.00 64.56 269 LYS A O 1
ATOM 2031 N N . ASP A 1 126 ? 12.714 -4.714 73.444 1.00 45.48 270 ASP A N 1
ATOM 2032 C CA . ASP A 1 126 ? 11.310 -5.100 73.534 1.00 42.08 270 ASP A CA 1
ATOM 2033 C C . ASP A 1 126 ? 10.511 -3.819 73.617 1.00 37.24 270 ASP A C 1
ATOM 2034 O O . ASP A 1 126 ? 10.689 -3.049 74.563 1.00 36.48 270 ASP A O 1
ATOM 2043 N N . ILE A 1 127 ? 9.661 -3.551 72.620 1.00 40.13 271 ILE A N 1
ATOM 2044 C CA . ILE A 1 127 ? 9.054 -2.230 72.532 1.00 39.30 271 ILE A CA 1
ATOM 2045 C C . ILE A 1 127 ? 8.005 -2.033 73.629 1.00 39.25 271 ILE A C 1
ATOM 2046 O O . ILE A 1 127 ? 7.622 -0.898 73.913 1.00 39.39 271 ILE A O 1
ATOM 2062 N N . ILE A 1 128 ? 7.540 -3.114 74.267 1.00 38.41 272 ILE A N 1
ATOM 2063 C CA . ILE A 1 128 ? 6.604 -2.963 75.387 1.00 36.92 272 ILE A CA 1
ATOM 2064 C C . ILE A 1 128 ? 7.357 -2.725 76.696 1.00 36.80 272 ILE A C 1
ATOM 2065 O O . ILE A 1 128 ? 7.079 -1.762 77.415 1.00 37.03 272 ILE A O 1
ATOM 2081 N N . LEU A 1 129 ? 8.314 -3.581 77.025 1.00 35.91 273 LEU A N 1
ATOM 2082 C CA . LEU A 1 129 ? 9.028 -3.447 78.295 1.00 38.88 273 LEU A CA 1
ATOM 2083 C C . LEU A 1 129 ? 9.921 -2.214 78.339 1.00 39.47 273 LEU A C 1
ATOM 2084 O O . LEU A 1 129 ? 10.166 -1.666 79.420 1.00 37.18 273 LEU A O 1
ATOM 2100 N N . ASP A 1 130 ? 10.421 -1.765 77.191 1.00 38.56 274 ASP A N 1
ATOM 2101 C CA . ASP A 1 130 ? 11.290 -0.592 77.177 1.00 38.42 274 ASP A CA 1
ATOM 2102 C C . ASP A 1 130 ? 10.526 0.727 77.383 1.00 39.25 274 ASP A C 1
ATOM 2103 O O . ASP A 1 130 ? 11.171 1.779 77.487 1.00 42.73 274 ASP A O 1
ATOM 2112 N N . THR A 1 131 ? 9.194 0.713 77.513 1.00 35.18 275 THR A N 1
ATOM 2113 C CA . THR A 1 131 ? 8.438 1.884 77.928 1.00 32.19 275 THR A CA 1
ATOM 2114 C C . THR A 1 131 ? 7.879 1.762 79.346 1.00 30.90 275 THR A C 1
ATOM 2115 O O . THR A 1 131 ? 7.187 2.672 79.801 1.00 31.73 275 THR A O 1
ATOM 2126 N N . SER A 1 132 ? 8.203 0.692 80.081 1.00 33.70 276 SER A N 1
ATOM 2127 C CA . SER A 1 132 ? 7.607 0.484 81.414 1.00 32.92 276 SER A CA 1
ATOM 2128 C C . SER A 1 132 ? 8.100 1.509 82.431 1.00 32.14 276 SER A C 1
ATOM 2129 O O . SER A 1 132 ? 7.349 1.907 83.315 1.00 30.52 276 SER A O 1
ATOM 2137 N N . SER A 1 133 ? 9.336 1.987 82.313 1.00 33.19 277 SER A N 1
ATOM 2138 C CA . SER A 1 133 ? 9.769 3.019 83.242 1.00 35.16 277 SER A CA 1
ATOM 2139 C C . SER A 1 133 ? 9.062 4.354 82.988 1.00 32.36 277 SER A C 1
ATOM 2140 O O . SER A 1 133 ? 8.661 5.053 83.933 1.00 31.22 277 SER A O 1
ATOM 2148 N N . ALA A 1 134 ? 8.858 4.710 81.734 1.00 31.79 278 ALA A N 1
ATOM 2149 C CA . ALA A 1 134 ? 8.115 5.935 81.445 1.00 32.66 278 ALA A CA 1
ATOM 2150 C C . ALA A 1 134 ? 6.704 5.831 81.998 1.00 31.00 278 ALA A C 1
ATOM 2151 O O . ALA A 1 134 ? 6.133 6.797 82.530 1.00 28.56 278 ALA A O 1
ATOM 2158 N N . LEU A 1 135 ? 6.114 4.662 81.893 1.00 29.71 279 LEU A N 1
ATOM 2159 C CA . LEU A 1 135 ? 4.793 4.451 82.426 1.00 30.18 279 LEU A CA 1
ATOM 2160 C C . LEU A 1 135 ? 4.732 4.593 83.942 1.00 30.24 279 LEU A C 1
ATOM 2161 O O . LEU A 1 135 ? 3.744 5.101 84.486 1.00 30.48 279 LEU A O 1
ATOM 2177 N N . LEU A 1 136 ? 5.711 4.040 84.653 1.00 29.96 280 LEU A N 1
ATOM 2178 C CA . LEU A 1 136 ? 5.755 4.228 86.092 1.00 29.35 280 LEU A CA 1
ATOM 2179 C C . LEU A 1 136 ? 5.799 5.720 86.462 1.00 28.70 280 LEU A C 1
ATOM 2180 O O . LEU A 1 136 ? 5.085 6.161 87.385 1.00 30.56 280 LEU A O 1
ATOM 2196 N N . SER A 1 137 ? 6.697 6.483 85.835 1.00 31.06 281 SER A N 1
ATOM 2197 C CA . SER A 1 137 ? 6.762 7.919 86.120 1.00 31.76 281 SER A CA 1
ATOM 2198 C C . SER A 1 137 ? 5.433 8.600 85.844 1.00 30.45 281 SER A C 1
ATOM 2199 O O . SER A 1 137 ? 5.020 9.509 86.581 1.00 29.70 281 SER A O 1
ATOM 2207 N N . GLN A 1 138 ? 4.757 8.203 84.764 1.00 28.62 282 GLN A N 1
ATOM 2208 C CA . GLN A 1 138 ? 3.469 8.829 84.462 1.00 29.14 282 GLN A CA 1
ATOM 2209 C C . GLN A 1 138 ? 2.406 8.463 85.494 1.00 29.75 282 GLN A C 1
ATOM 2210 O O . GLN A 1 138 ? 1.594 9.310 85.880 1.00 30.62 282 GLN A O 1
ATOM 2224 N N . LEU A 1 139 ? 2.371 7.190 85.965 1.00 29.52 283 LEU A N 1
ATOM 2225 C CA . LEU A 1 139 ? 1.420 6.822 87.001 1.00 28.63 283 LEU A CA 1
ATOM 2226 C C . LEU A 1 139 ? 1.642 7.651 88.263 1.00 28.12 283 LEU A C 1
ATOM 2227 O O . LEU A 1 139 ? 0.695 8.142 88.872 1.00 27.89 283 LEU A O 1
ATOM 2243 N N . VAL A 1 140 ? 2.893 7.811 88.671 1.00 28.95 284 VAL A N 1
ATOM 2244 C CA . VAL A 1 140 ? 3.201 8.609 89.859 1.00 29.12 284 VAL A CA 1
ATOM 2245 C C . VAL A 1 140 ? 2.737 10.043 89.681 1.00 29.22 284 VAL A C 1
ATOM 2246 O O . VAL A 1 140 ? 2.162 10.655 90.588 1.00 32.04 284 VAL A O 1
ATOM 2259 N N . HIS A 1 141 ? 2.978 10.591 88.510 1.00 26.42 285 HIS A N 1
ATOM 2260 C CA . HIS A 1 141 ? 2.536 11.960 88.212 1.00 30.01 285 HIS A CA 1
ATOM 2261 C C . HIS A 1 141 ? 1.029 12.074 88.359 1.00 31.43 285 HIS A C 1
ATOM 2262 O O . HIS A 1 141 ? 0.532 13.048 88.958 1.00 32.80 285 HIS A O 1
ATOM 2276 N N . LYS A 1 142 ? 0.272 11.059 87.886 1.00 29.64 286 LYS A N 1
ATOM 2277 C CA . LYS A 1 142 ? -1.195 11.137 88.008 1.00 30.08 286 LYS A CA 1
ATOM 2278 C C . LYS A 1 142 ? -1.636 11.041 89.457 1.00 31.49 286 LYS A C 1
ATOM 2279 O O . LYS A 1 142 ? -2.508 11.785 89.911 1.00 32.22 286 LYS A O 1
ATOM 2298 N N . ILE A 1 143 ? -1.046 10.111 90.202 1.00 30.18 287 ILE A N 1
ATOM 2299 C CA . ILE A 1 143 ? -1.419 9.935 91.599 1.00 32.61 287 ILE A CA 1
ATOM 2300 C C . ILE A 1 143 ? -1.186 11.210 92.386 1.00 33.82 287 ILE A C 1
ATOM 2301 O O . ILE A 1 143 ? -2.011 11.585 93.232 1.00 34.27 287 ILE A O 1
ATOM 2317 N N . LYS A 1 144 ? -0.083 11.909 92.112 1.00 34.53 288 LYS A N 1
ATOM 2318 C CA . LYS A 1 144 ? 0.230 13.161 92.819 1.00 37.34 288 LYS A CA 1
ATOM 2319 C C . LYS A 1 144 ? -0.759 14.284 92.498 1.00 38.61 288 LYS A C 1
ATOM 2320 O O . LYS A 1 144 ? -0.928 15.196 93.285 1.00 39.56 288 LYS A O 1
ATOM 2356 N N . LEU A 1 146 ? -3.998 13.755 91.899 1.00 47.47 290 LEU A N 1
ATOM 2357 C CA . LEU A 1 146 ? -5.321 13.445 92.414 1.00 50.25 290 LEU A CA 1
ATOM 2358 C C . LEU A 1 146 ? -5.552 14.184 93.724 1.00 50.90 290 LEU A C 1
ATOM 2359 O O . LEU A 1 146 ? -4.638 14.276 94.557 1.00 51.67 290 LEU A O 1
ATOM 2375 N N . PRO A 1 147 ? -6.767 14.690 93.966 1.00 47.66 291 PRO A N 1
ATOM 2376 C CA . PRO A 1 147 ? -7.080 15.201 95.296 1.00 51.09 291 PRO A CA 1
ATOM 2377 C C . PRO A 1 147 ? -6.766 14.105 96.312 1.00 60.10 291 PRO A C 1
ATOM 2378 O O . PRO A 1 147 ? -6.914 12.913 96.029 1.00 56.46 291 PRO A O 1
ATOM 2389 N N . PHE A 1 148 ? -6.280 14.495 97.479 1.00 66.83 292 PHE A N 1
ATOM 2390 C CA . PHE A 1 148 ? -5.771 13.466 98.367 1.00 77.91 292 PHE A CA 1
ATOM 2391 C C . PHE A 1 148 ? -6.889 12.688 99.048 1.00 68.44 292 PHE A C 1
ATOM 2392 O O . PHE A 1 148 ? -6.608 11.599 99.558 1.00 65.49 292 PHE A O 1
ATOM 2409 N N . CYS A 1 149 ? -8.144 13.181 99.007 1.00 55.42 293 CYS A N 1
ATOM 2410 C CA . CYS A 1 149 ? -9.282 12.356 99.419 1.00 54.14 293 CYS A CA 1
ATOM 2411 C C . CYS A 1 149 ? -9.266 10.988 98.720 1.00 52.16 293 CYS A C 1
ATOM 2412 O O . CYS A 1 149 ? -9.837 10.028 99.257 1.00 50.97 293 CYS A O 1
ATOM 2419 N N . HIS A 1 150 ? -8.603 10.872 97.552 1.00 53.26 294 HIS A N 1
ATOM 2420 C CA . HIS A 1 150 ? -8.568 9.590 96.848 1.00 52.48 294 HIS A CA 1
ATOM 2421 C C . HIS A 1 150 ? -7.735 8.553 97.605 1.00 57.65 294 HIS A C 1
ATOM 2422 O O . HIS A 1 150 ? -8.079 7.362 97.620 1.00 59.88 294 HIS A O 1
ATOM 2436 N N . CYS A 1 151 ? -6.617 8.975 98.200 1.00 56.99 295 CYS A N 1
ATOM 2437 C CA . CYS A 1 151 ? -5.813 8.059 98.999 1.00 59.91 295 CYS A CA 1
ATOM 2438 C C . CYS A 1 151 ? -6.373 7.922 100.410 1.00 62.59 295 CYS A C 1
ATOM 2439 O O . CYS A 1 151 ? -6.410 6.810 100.961 1.00 62.64 295 CYS A O 1
ATOM 2447 N N . LEU A 1 152 ? -6.859 9.025 100.995 1.00 58.27 296 LEU A N 1
ATOM 2448 C CA . LEU A 1 152 ? -7.298 8.994 102.390 1.00 62.56 296 LEU A CA 1
ATOM 2449 C C . LEU A 1 152 ? -8.616 8.268 102.610 1.00 64.95 296 LEU A C 1
ATOM 2450 O O . LEU A 1 152 ? -8.857 7.788 103.723 1.00 70.79 296 LEU A O 1
ATOM 2500 N N . GLN A 1 154 ? -9.640 5.403 101.586 1.00 70.36 298 GLN A N 1
ATOM 2501 C CA . GLN A 1 154 ? -9.557 3.950 101.520 1.00 64.53 298 GLN A CA 1
ATOM 2502 C C . GLN A 1 154 ? -9.655 3.368 102.924 1.00 64.47 298 GLN A C 1
ATOM 2503 O O . GLN A 1 154 ? -9.403 4.055 103.922 1.00 60.97 298 GLN A O 1
ATOM 2517 N N . THR A 1 155 ? -10.036 2.083 103.002 1.00 65.76 299 THR A N 1
ATOM 2518 C CA . THR A 1 155 ? -10.213 1.461 104.316 1.00 66.67 299 THR A CA 1
ATOM 2519 C C . THR A 1 155 ? -8.915 1.525 105.119 1.00 61.69 299 THR A C 1
ATOM 2520 O O . THR A 1 155 ? -8.942 1.793 106.321 1.00 63.86 299 THR A O 1
ATOM 2531 N N . THR A 1 156 ? -7.773 1.335 104.448 1.00 54.46 300 THR A N 1
ATOM 2532 C CA . THR A 1 156 ? -6.446 1.408 105.062 1.00 57.51 300 THR A CA 1
ATOM 2533 C C . THR A 1 156 ? -5.582 2.219 104.116 1.00 54.73 300 THR A C 1
ATOM 2534 O O . THR A 1 156 ? -4.924 1.673 103.214 1.00 48.53 300 THR A O 1
ATOM 2545 N N . PRO A 1 157 ? -5.543 3.539 104.304 1.00 53.93 301 PRO A N 1
ATOM 2546 C CA . PRO A 1 157 ? -4.925 4.403 103.289 1.00 51.63 301 PRO A CA 1
ATOM 2547 C C . PRO A 1 157 ? -3.445 4.166 103.060 1.00 48.56 301 PRO A C 1
ATOM 2548 O O . PRO A 1 157 ? -2.975 4.344 101.926 1.00 49.73 301 PRO A O 1
ATOM 2559 N N . GLN A 1 158 ? -2.676 3.839 104.099 1.00 49.12 302 GLN A N 1
ATOM 2560 C CA . GLN A 1 158 ? -1.221 3.765 103.942 1.00 49.61 302 GLN A CA 1
ATOM 2561 C C . GLN A 1 158 ? -0.702 5.030 103.248 1.00 46.49 302 GLN A C 1
ATOM 2562 O O . GLN A 1 158 ? 0.080 4.983 102.291 1.00 42.79 302 GLN A O 1
ATOM 2576 N N . ASP A 1 159 ? -1.182 6.189 103.728 1.00 46.51 303 ASP A N 1
ATOM 2577 C CA . ASP A 1 159 ? -0.866 7.449 103.046 1.00 50.77 303 ASP A CA 1
ATOM 2578 C C . ASP A 1 159 ? 0.637 7.717 103.043 1.00 46.27 303 ASP A C 1
ATOM 2579 O O . ASP A 1 159 ? 1.175 8.247 102.064 1.00 47.17 303 ASP A O 1
ATOM 2588 N N . HIS A 1 160 ? 1.335 7.339 104.110 1.00 49.01 304 HIS A N 1
ATOM 2589 C CA . HIS A 1 160 ? 2.777 7.552 104.162 1.00 54.15 304 HIS A CA 1
ATOM 2590 C C . HIS A 1 160 ? 3.518 6.733 103.114 1.00 49.59 304 HIS A C 1
ATOM 2591 O O . HIS A 1 160 ? 4.563 7.169 102.631 1.00 45.19 304 HIS A O 1
ATOM 2605 N N . ILE A 1 161 ? 3.022 5.538 102.775 1.00 49.53 305 ILE A N 1
ATOM 2606 C CA . ILE A 1 161 ? 3.665 4.746 101.731 1.00 44.04 305 ILE A CA 1
ATOM 2607 C C . ILE A 1 161 ? 3.463 5.395 100.373 1.00 39.37 305 ILE A C 1
ATOM 2608 O O . ILE A 1 161 ? 4.395 5.522 99.566 1.00 39.45 305 ILE A O 1
ATOM 2624 N N . VAL A 1 162 ? 2.223 5.781 100.059 1.00 37.38 306 VAL A N 1
ATOM 2625 C CA . VAL A 1 162 ? 1.970 6.426 98.779 1.00 35.25 306 VAL A CA 1
ATOM 2626 C C . VAL A 1 162 ? 2.875 7.637 98.627 1.00 36.54 306 VAL A C 1
ATOM 2627 O O . VAL A 1 162 ? 3.468 7.874 97.569 1.00 36.87 306 VAL A O 1
ATOM 2640 N N . LYS A 1 163 ? 2.997 8.418 99.705 1.00 41.99 307 LYS A N 1
ATOM 2641 C CA . LYS A 1 163 ? 3.751 9.666 99.644 1.00 44.17 307 LYS A CA 1
ATOM 2642 C C . LYS A 1 163 ? 5.228 9.388 99.408 1.00 38.75 307 LYS A C 1
ATOM 2643 O O . LYS A 1 163 ? 5.849 10.000 98.540 1.00 38.50 307 LYS A O 1
ATOM 2662 N N . GLN A 1 164 ? 5.793 8.435 100.140 1.00 40.89 308 GLN A N 1
ATOM 2663 C CA . GLN A 1 164 ? 7.219 8.158 100.017 1.00 41.89 308 GLN A CA 1
ATOM 2664 C C . GLN A 1 164 ? 7.547 7.526 98.679 1.00 38.62 308 GLN A C 1
ATOM 2665 O O . GLN A 1 164 ? 8.556 7.867 98.071 1.00 37.63 308 GLN A O 1
ATOM 2679 N N . VAL A 1 165 ? 6.713 6.604 98.191 1.00 38.21 309 VAL A N 1
ATOM 2680 C CA . VAL A 1 165 ? 7.005 6.008 96.891 1.00 33.94 309 VAL A CA 1
ATOM 2681 C C . VAL A 1 165 ? 6.921 7.054 95.801 1.00 34.02 309 VAL A C 1
ATOM 2682 O O . VAL A 1 165 ? 7.749 7.080 94.873 1.00 33.69 309 VAL A O 1
ATOM 2695 N N . CYS A 1 166 ? 5.894 7.908 95.851 1.00 34.50 310 CYS A N 1
ATOM 2696 C CA . CYS A 1 166 ? 5.813 8.984 94.869 1.00 33.53 310 CYS A CA 1
ATOM 2697 C C . CYS A 1 166 ? 7.033 9.908 94.966 1.00 33.56 310 CYS A C 1
ATOM 2698 O O . CYS A 1 166 ? 7.561 10.335 93.941 1.00 33.31 310 CYS A O 1
ATOM 2706 N N . TYR A 1 167 ? 7.490 10.215 96.180 1.00 36.51 311 TYR A N 1
ATOM 2707 C CA . TYR A 1 167 ? 8.662 11.089 96.340 1.00 37.33 311 TYR A CA 1
ATOM 2708 C C . TYR A 1 167 ? 9.899 10.448 95.693 1.00 35.93 311 TYR A C 1
ATOM 2709 O O . TYR A 1 167 ? 10.639 11.100 94.961 1.00 35.27 311 TYR A O 1
ATOM 2727 N N . LEU A 1 168 ? 10.124 9.159 95.946 1.00 35.99 312 LEU A N 1
ATOM 2728 C CA . LEU A 1 168 ? 11.310 8.491 95.424 1.00 37.01 312 LEU A CA 1
ATOM 2729 C C . LEU A 1 168 ? 11.336 8.497 93.901 1.00 35.41 312 LEU A C 1
ATOM 2730 O O . LEU A 1 168 ? 12.387 8.755 93.293 1.00 35.30 312 LEU A O 1
ATOM 2746 N N . ILE A 1 169 ? 10.185 8.257 93.260 1.00 30.92 313 ILE A N 1
ATOM 2747 C CA . ILE A 1 169 ? 10.144 8.240 91.806 1.00 31.98 313 ILE A CA 1
ATOM 2748 C C . ILE A 1 169 ? 10.170 9.654 91.234 1.00 33.83 313 ILE A C 1
ATOM 2749 O O . ILE A 1 169 ? 10.902 9.939 90.273 1.00 30.96 313 ILE A O 1
ATOM 2765 N N . ALA A 1 170 ? 9.351 10.563 91.776 1.00 32.75 314 ALA A N 1
ATOM 2766 C CA . ALA A 1 170 ? 9.244 11.863 91.144 1.00 35.42 314 ALA A CA 1
ATOM 2767 C C . ALA A 1 170 ? 10.501 12.692 91.355 1.00 36.92 314 ALA A C 1
ATOM 2768 O O . ALA A 1 170 ? 10.845 13.523 90.499 1.00 36.61 314 ALA A O 1
ATOM 2775 N N . SER A 1 171 ? 11.166 12.522 92.487 1.00 35.00 315 SER A N 1
ATOM 2776 C CA . SER A 1 171 ? 12.301 13.377 92.806 1.00 38.16 315 SER A CA 1
ATOM 2777 C C . SER A 1 171 ? 13.556 13.002 92.027 1.00 41.75 315 SER A C 1
ATOM 2778 O O . SER A 1 171 ? 14.280 13.890 91.543 1.00 41.38 315 SER A O 1
ATOM 2786 N N . ASN A 1 172 ? 13.833 11.699 91.896 1.00 42.32 316 ASN A N 1
ATOM 2787 C CA . ASN A 1 172 ? 15.090 11.239 91.309 1.00 40.33 316 ASN A CA 1
ATOM 2788 C C . ASN A 1 172 ? 14.980 9.852 90.653 1.00 38.76 316 ASN A C 1
ATOM 2789 O O . ASN A 1 172 ? 16.003 9.203 90.439 1.00 41.17 316 ASN A O 1
ATOM 2800 N N . ASN A 1 173 ? 13.794 9.413 90.278 1.00 36.13 317 ASN A N 1
ATOM 2801 C CA . ASN A 1 173 ? 13.598 8.135 89.608 1.00 37.44 317 ASN A CA 1
ATOM 2802 C C . ASN A 1 173 ? 14.312 6.994 90.322 1.00 36.44 317 ASN A C 1
ATOM 2803 O O . ASN A 1 173 ? 14.962 6.159 89.695 1.00 39.09 317 ASN A O 1
ATOM 2814 N N . ARG A 1 174 ? 14.128 6.925 91.642 1.00 35.99 318 ARG A N 1
ATOM 2815 C CA . ARG A 1 174 ? 14.817 5.941 92.487 1.00 38.35 318 ARG A CA 1
ATOM 2816 C C . ARG A 1 174 ? 13.980 4.669 92.565 1.00 38.22 318 ARG A C 1
ATOM 2817 O O . ARG A 1 174 ? 13.374 4.332 93.590 1.00 37.39 318 ARG A O 1
ATOM 2838 N N . ILE A 1 175 ? 14.016 3.913 91.462 1.00 35.93 319 ILE A N 1
ATOM 2839 C CA . ILE A 1 175 ? 13.138 2.764 91.268 1.00 37.50 319 ILE A CA 1
ATOM 2840 C C . ILE A 1 175 ? 13.460 1.655 92.262 1.00 38.05 319 ILE A C 1
ATOM 2841 O O . ILE A 1 175 ? 12.570 1.132 92.948 1.00 37.73 319 ILE A O 1
ATOM 2857 N N . LEU A 1 176 ? 14.732 1.272 92.364 1.00 37.88 320 LEU A N 1
ATOM 2858 C CA . LEU A 1 176 ? 15.099 0.218 93.304 1.00 41.77 320 LEU A CA 1
ATOM 2859 C C . LEU A 1 176 ? 14.851 0.628 94.760 1.00 41.18 320 LEU A C 1
ATOM 2860 O O . LEU A 1 176 ? 14.429 -0.197 95.567 1.00 39.79 320 LEU A O 1
ATOM 2876 N N . ASP A 1 177 ? 15.084 1.899 95.120 1.00 41.46 321 ASP A N 1
ATOM 2877 C CA . ASP A 1 177 ? 14.730 2.340 96.474 1.00 41.37 321 ASP A CA 1
ATOM 2878 C C . ASP A 1 177 ? 13.221 2.216 96.713 1.00 40.61 321 ASP A C 1
ATOM 2879 O O . ASP A 1 177 ? 12.780 1.875 97.816 1.00 41.02 321 ASP A O 1
ATOM 2888 N N . ALA A 1 178 ? 12.410 2.465 95.687 1.00 37.67 322 ALA A N 1
ATOM 2889 C CA . ALA A 1 178 ? 10.973 2.303 95.876 1.00 38.38 322 ALA A CA 1
ATOM 2890 C C . ALA A 1 178 ? 10.603 0.840 96.130 1.00 38.46 322 ALA A C 1
ATOM 2891 O O . ALA A 1 178 ? 9.751 0.543 96.979 1.00 39.30 322 ALA A O 1
ATOM 2898 N N . VAL A 1 179 ? 11.238 -0.099 95.427 1.00 37.63 323 VAL A N 1
ATOM 2899 C CA . VAL A 1 179 ? 10.999 -1.514 95.729 1.00 39.44 323 VAL A CA 1
ATOM 2900 C C . VAL A 1 179 ? 11.464 -1.864 97.142 1.00 43.46 323 VAL A C 1
ATOM 2901 O O . VAL A 1 179 ? 10.770 -2.568 97.888 1.00 43.32 323 VAL A O 1
ATOM 2914 N N . ARG A 1 180 ? 12.671 -1.436 97.516 1.00 46.58 324 ARG A N 1
ATOM 2915 C CA . ARG A 1 180 ? 13.128 -1.660 98.878 1.00 51.21 324 ARG A CA 1
ATOM 2916 C C . ARG A 1 180 ? 12.096 -1.187 99.894 1.00 50.33 324 ARG A C 1
ATOM 2917 O O . ARG A 1 180 ? 11.824 -1.880 100.884 1.00 50.65 324 ARG A O 1
ATOM 2938 N N . TYR A 1 181 ? 11.527 0.007 99.677 1.00 46.19 325 TYR A N 1
ATOM 2939 C CA . TYR A 1 181 ? 10.566 0.559 100.628 1.00 45.38 325 TYR A CA 1
ATOM 2940 C C . TYR A 1 181 ? 9.269 -0.237 100.635 1.00 44.60 325 TYR A C 1
ATOM 2941 O O . TYR A 1 181 ? 8.721 -0.544 101.701 1.00 46.62 325 TYR A O 1
ATOM 2959 N N . LEU A 1 182 ? 8.780 -0.607 99.459 1.00 40.95 326 LEU A N 1
ATOM 2960 C CA . LEU A 1 182 ? 7.539 -1.360 99.359 1.00 41.99 326 LEU A CA 1
ATOM 2961 C C . LEU A 1 182 ? 7.644 -2.738 99.981 1.00 46.23 326 LEU A C 1
ATOM 2962 O O . LEU A 1 182 ? 6.635 -3.292 100.437 1.00 48.88 326 LEU A O 1
ATOM 2978 N N . GLN A 1 183 ? 8.824 -3.338 99.977 1.00 46.60 327 GLN A N 1
ATOM 2979 C CA . GLN A 1 183 ? 8.870 -4.716 100.441 1.00 49.26 327 GLN A CA 1
ATOM 2980 C C . GLN A 1 183 ? 8.933 -4.801 101.956 1.00 53.26 327 GLN A C 1
ATOM 2981 O O . GLN A 1 183 ? 8.872 -5.908 102.491 1.00 55.45 327 GLN A O 1
ATOM 2995 N N . THR A 1 184 ? 8.945 -3.664 102.652 1.00 57.69 328 THR A N 1
ATOM 2996 C CA . THR A 1 184 ? 8.944 -3.649 104.105 1.00 66.13 328 THR A CA 1
ATOM 2997 C C . THR A 1 184 ? 7.553 -3.802 104.713 1.00 72.73 328 THR A C 1
ATOM 2998 O O . THR A 1 184 ? 7.456 -3.980 105.931 1.00 73.24 328 THR A O 1
ATOM 3009 N N . SER A 1 185 ? 6.482 -3.768 103.923 1.00 67.95 329 SER A N 1
ATOM 3010 C CA . SER A 1 185 ? 5.144 -3.751 104.504 1.00 65.73 329 SER A CA 1
ATOM 3011 C C . SER A 1 185 ? 4.174 -4.551 103.647 1.00 54.59 329 SER A C 1
ATOM 3012 O O . SER A 1 185 ? 4.329 -4.642 102.428 1.00 53.56 329 SER A O 1
ATOM 3020 N N . VAL A 1 186 ? 3.153 -5.114 104.294 1.00 46.66 330 VAL A N 1
ATOM 3021 C CA . VAL A 1 186 ? 2.030 -5.681 103.555 1.00 44.64 330 VAL A CA 1
ATOM 3022 C C . VAL A 1 186 ? 1.244 -4.555 102.871 1.00 43.48 330 VAL A C 1
ATOM 3023 O O . VAL A 1 186 ? 0.968 -3.511 103.472 1.00 47.67 330 VAL A O 1
ATOM 3036 N N . ILE A 1 187 ? 0.875 -4.762 101.607 1.00 39.25 331 ILE A N 1
ATOM 3037 C CA . ILE A 1 187 ? 0.106 -3.762 100.848 1.00 39.50 331 ILE A CA 1
ATOM 3038 C C . ILE A 1 187 ? -1.370 -3.876 101.227 1.00 41.49 331 ILE A C 1
ATOM 3039 O O . ILE A 1 187 ? -1.970 -4.953 101.127 1.00 42.36 331 ILE A O 1
ATOM 3055 N N . LYS A 1 188 ? -1.975 -2.763 101.650 1.00 40.59 332 LYS A N 1
ATOM 3056 C CA . LYS A 1 188 ? -3.356 -2.777 102.127 1.00 40.45 332 LYS A CA 1
ATOM 3057 C C . LYS A 1 188 ? -4.259 -1.748 101.451 1.00 39.88 332 LYS A C 1
ATOM 3058 O O . LYS A 1 188 ? -5.449 -1.667 101.783 1.00 44.77 332 LYS A O 1
ATOM 3077 N N . SER A 1 189 ? -3.718 -0.921 100.594 1.00 39.82 333 SER A N 1
ATOM 3078 C CA . SER A 1 189 ? -4.438 0.092 99.850 1.00 40.21 333 SER A CA 1
ATOM 3079 C C . SER A 1 189 ? -4.355 -0.204 98.356 1.00 39.87 333 SER A C 1
ATOM 3080 O O . SER A 1 189 ? -3.292 -0.586 97.851 1.00 39.87 333 SER A O 1
ATOM 3088 N N . PRO A 1 190 ? -5.451 -0.030 97.617 1.00 44.09 334 PRO A N 1
ATOM 3089 C CA . PRO A 1 190 ? -5.384 -0.237 96.167 1.00 44.59 334 PRO A CA 1
ATOM 3090 C C . PRO A 1 190 ? -4.422 0.704 95.470 1.00 39.93 334 PRO A C 1
ATOM 3091 O O . PRO A 1 190 ? -3.851 0.329 94.445 1.00 37.59 334 PRO A O 1
ATOM 3102 N N . ILE A 1 191 ? -4.189 1.909 96.001 1.00 38.87 335 ILE A N 1
ATOM 3103 C CA . ILE A 1 191 ? -3.244 2.826 95.368 1.00 36.91 335 ILE A CA 1
ATOM 3104 C C . ILE A 1 191 ? -1.824 2.308 95.505 1.00 35.00 335 ILE A C 1
ATOM 3105 O O . ILE A 1 191 ? -1.028 2.350 94.557 1.00 34.30 335 ILE A O 1
ATOM 3121 N N . VAL A 1 192 ? -1.470 1.837 96.709 1.00 36.42 336 VAL A N 1
ATOM 3122 C CA . VAL A 1 192 ? -0.166 1.211 96.887 1.00 34.23 336 VAL A CA 1
ATOM 3123 C C . VAL A 1 192 ? -0.032 -0.017 95.986 1.00 33.51 336 VAL A C 1
ATOM 3124 O O . VAL A 1 192 ? 1.044 -0.290 95.455 1.00 33.09 336 VAL A O 1
ATOM 3137 N N . LEU A 1 193 ? -1.101 -0.804 95.823 1.00 33.55 337 LEU A N 1
ATOM 3138 C CA . LEU A 1 193 ? -0.977 -1.973 94.959 1.00 34.93 337 LEU A CA 1
ATOM 3139 C C . LEU A 1 193 ? -0.690 -1.551 93.524 1.00 33.47 337 LEU A C 1
ATOM 3140 O O . LEU A 1 193 ? 0.124 -2.186 92.831 1.00 34.53 337 LEU A O 1
ATOM 3156 N N . LEU A 1 194 ? -1.376 -0.507 93.033 1.00 32.75 338 LEU A N 1
ATOM 3157 C CA . LEU A 1 194 ? -1.085 -0.019 91.685 1.00 31.65 338 LEU A CA 1
ATOM 3158 C C . LEU A 1 194 ? 0.375 0.405 91.537 1.00 31.31 338 LEU A C 1
ATOM 3159 O O . LEU A 1 194 ? 1.016 0.117 90.513 1.00 31.93 338 LEU A O 1
ATOM 3175 N N . LEU A 1 195 ? 0.912 1.115 92.532 1.00 31.88 339 LEU A N 1
ATOM 3176 C CA . LEU A 1 195 ? 2.320 1.509 92.479 1.00 32.59 339 LEU A CA 1
ATOM 3177 C C . LEU A 1 195 ? 3.232 0.295 92.437 1.00 32.75 339 LEU A C 1
ATOM 3178 O O . LEU A 1 195 ? 4.216 0.268 91.670 1.00 32.10 339 LEU A O 1
ATOM 3194 N N . ALA A 1 196 ? 2.907 -0.742 93.230 1.00 33.40 340 ALA A N 1
ATOM 3195 C CA . ALA A 1 196 ? 3.713 -1.951 93.237 1.00 31.94 340 ALA A CA 1
ATOM 3196 C C . ALA A 1 196 ? 3.680 -2.642 91.872 1.00 34.00 340 ALA A C 1
ATOM 3197 O O . ALA A 1 196 ? 4.717 -3.103 91.373 1.00 34.31 340 ALA A O 1
ATOM 3204 N N . TYR A 1 197 ? 2.496 -2.754 91.271 1.00 33.15 341 TYR A N 1
ATOM 3205 C CA . TYR A 1 197 ? 2.398 -3.318 89.930 1.00 32.74 341 TYR A CA 1
ATOM 3206 C C . TYR A 1 197 ? 3.224 -2.496 88.937 1.00 34.92 341 TYR A C 1
ATOM 3207 O O . TYR A 1 197 ? 3.908 -3.057 88.074 1.00 35.29 341 TYR A O 1
ATOM 3225 N N . ALA A 1 198 ? 3.178 -1.165 89.052 1.00 32.88 342 ALA A N 1
ATOM 3226 C CA . ALA A 1 198 ? 3.878 -0.336 88.069 1.00 31.18 342 ALA A CA 1
ATOM 3227 C C . ALA A 1 198 ? 5.389 -0.376 88.253 1.00 31.41 342 ALA A C 1
ATOM 3228 O O . ALA A 1 198 ? 6.136 -0.161 87.296 1.00 31.85 342 ALA A O 1
ATOM 3235 N N . VAL A 1 199 ? 5.864 -0.656 89.460 1.00 32.21 343 VAL A N 1
ATOM 3236 C CA . VAL A 1 199 ? 7.306 -0.650 89.695 1.00 34.97 343 VAL A CA 1
ATOM 3237 C C . VAL A 1 199 ? 7.980 -1.955 89.330 1.00 34.01 343 VAL A C 1
ATOM 3238 O O . VAL A 1 199 ? 9.187 -1.953 89.078 1.00 34.98 343 VAL A O 1
ATOM 3251 N N . CYS A 1 200 ? 7.248 -3.068 89.277 1.00 33.20 344 CYS A N 1
ATOM 3252 C CA . CYS A 1 200 ? 7.917 -4.365 89.300 1.00 37.35 344 CYS A CA 1
ATOM 3253 C C . CYS A 1 200 ? 8.689 -4.635 88.018 1.00 35.92 344 CYS A C 1
ATOM 3254 O O . CYS A 1 200 ? 9.792 -5.193 88.087 1.00 35.85 344 CYS A O 1
ATOM 3262 N N . LEU A 1 201 ? 8.155 -4.255 86.835 1.00 36.92 345 LEU A N 1
ATOM 3263 C CA . LEU A 1 201 ? 8.925 -4.543 85.616 1.00 38.25 345 LEU A CA 1
ATOM 3264 C C . LEU A 1 201 ? 10.084 -3.554 85.425 1.00 37.82 345 LEU A C 1
ATOM 3265 O O . LEU A 1 201 ? 11.204 -3.998 85.137 1.00 38.73 345 LEU A O 1
ATOM 3281 N N . PRO A 1 202 ? 9.893 -2.231 85.585 1.00 33.78 346 PRO A N 1
ATOM 3282 C CA . PRO A 1 202 ? 11.057 -1.328 85.499 1.00 35.65 346 PRO A CA 1
ATOM 3283 C C . PRO A 1 202 ? 12.157 -1.694 86.480 1.00 35.49 346 PRO A C 1
ATOM 3284 O O . PRO A 1 202 ? 13.348 -1.577 86.142 1.00 36.64 346 PRO A O 1
ATOM 3295 N N . ALA A 1 203 ? 11.793 -2.131 87.686 1.00 35.01 347 ALA A N 1
ATOM 3296 C CA . ALA A 1 203 ? 12.805 -2.555 88.645 1.00 39.83 347 ALA A CA 1
ATOM 3297 C C . ALA A 1 203 ? 13.456 -3.873 88.225 1.00 41.94 347 ALA A C 1
ATOM 3298 O O . ALA A 1 203 ? 14.681 -4.023 88.321 1.00 41.98 347 ALA A O 1
ATOM 3305 N N . ALA A 1 204 ? 12.663 -4.851 87.772 1.00 41.66 348 ALA A N 1
ATOM 3306 C CA . ALA A 1 204 ? 13.254 -6.126 87.367 1.00 41.03 348 ALA A CA 1
ATOM 3307 C C . ALA A 1 204 ? 14.292 -5.920 86.267 1.00 42.04 348 ALA A C 1
ATOM 3308 O O . ALA A 1 204 ? 15.359 -6.542 86.280 1.00 44.28 348 ALA A O 1
ATOM 3315 N N . ILE A 1 205 ? 13.992 -5.041 85.309 1.00 40.47 349 ILE A N 1
ATOM 3316 C CA . ILE A 1 205 ? 14.851 -4.839 84.151 1.00 46.31 349 ILE A CA 1
ATOM 3317 C C . ILE A 1 205 ? 16.227 -4.280 84.513 1.00 49.60 349 ILE A C 1
ATOM 3318 O O . ILE A 1 205 ? 17.212 -4.580 83.830 1.00 52.49 349 ILE A O 1
ATOM 3334 N N . ILE A 1 206 ? 16.340 -3.490 85.589 1.00 46.17 350 ILE A N 1
ATOM 3335 C CA . ILE A 1 206 ? 17.636 -2.905 85.938 1.00 46.98 350 ILE A CA 1
ATOM 3336 C C . ILE A 1 206 ? 18.318 -3.595 87.107 1.00 48.42 350 ILE A C 1
ATOM 3337 O O . ILE A 1 206 ? 19.419 -3.170 87.492 1.00 51.48 350 ILE A O 1
ATOM 3353 N N . CYS A 1 207 ? 17.717 -4.640 87.693 1.00 47.58 351 CYS A N 1
ATOM 3354 C CA . CYS A 1 207 ? 18.405 -5.377 88.748 1.00 51.63 351 CYS A CA 1
ATOM 3355 C C . CYS A 1 207 ? 19.656 -6.049 88.196 1.00 55.48 351 CYS A C 1
ATOM 3356 O O . CYS A 1 207 ? 19.626 -6.636 87.115 1.00 57.40 351 CYS A O 1
ATOM 3364 N N . THR A 1 208 ? 20.750 -5.974 88.962 1.00 56.88 352 THR A N 1
ATOM 3365 C CA . THR A 1 208 ? 21.997 -6.652 88.658 1.00 62.86 352 THR A CA 1
ATOM 3366 C C . THR A 1 208 ? 22.088 -7.933 89.486 1.00 65.82 352 THR A C 1
ATOM 3367 O O . THR A 1 208 ? 21.138 -8.322 90.177 1.00 63.57 352 THR A O 1
ATOM 3378 N N . LYS A 1 209 ? 23.262 -8.580 89.457 1.00 67.42 353 LYS A N 1
ATOM 3379 C CA . LYS A 1 209 ? 23.496 -9.763 90.282 1.00 65.15 353 LYS A CA 1
ATOM 3380 C C . LYS A 1 209 ? 23.547 -9.449 91.773 1.00 65.19 353 LYS A C 1
ATOM 3381 O O . LYS A 1 209 ? 23.340 -10.352 92.594 1.00 66.73 353 LYS A O 1
ATOM 3400 N N . ASN A 1 210 ? 23.843 -8.206 92.145 1.00 72.71 354 ASN A N 1
ATOM 3401 C CA . ASN A 1 210 ? 23.873 -7.789 93.540 1.00 84.01 354 ASN A CA 1
ATOM 3402 C C . ASN A 1 210 ? 22.487 -7.528 94.120 1.00 83.36 354 ASN A C 1
ATOM 3403 O O . ASN A 1 210 ? 22.381 -7.253 95.320 1.00 86.83 354 ASN A O 1
ATOM 3414 N N . GLU A 1 211 ? 21.430 -7.609 93.315 1.00 72.86 355 GLU A N 1
ATOM 3415 C CA . GLU A 1 211 ? 20.085 -7.278 93.772 1.00 65.49 355 GLU A CA 1
ATOM 3416 C C . GLU A 1 211 ? 19.107 -8.401 93.459 1.00 61.10 355 GLU A C 1
ATOM 3417 O O . GLU A 1 211 ? 17.970 -8.163 93.044 1.00 56.17 355 GLU A O 1
ATOM 3429 N N . THR A 1 212 ? 19.520 -9.646 93.684 1.00 61.36 356 THR A N 1
ATOM 3430 C CA . THR A 1 212 ? 18.640 -10.767 93.370 1.00 63.67 356 THR A CA 1
ATOM 3431 C C . THR A 1 212 ? 17.460 -10.854 94.333 1.00 59.98 356 THR A C 1
ATOM 3432 O O . THR A 1 212 ? 16.399 -11.360 93.955 1.00 61.60 356 THR A O 1
ATOM 3443 N N . GLN A 1 213 ? 17.614 -10.369 95.567 1.00 56.30 357 GLN A N 1
ATOM 3444 C CA . GLN A 1 213 ? 16.486 -10.367 96.495 1.00 55.62 357 GLN A CA 1
ATOM 3445 C C . GLN A 1 213 ? 15.412 -9.385 96.047 1.00 51.02 357 GLN A C 1
ATOM 3446 O O . GLN A 1 213 ? 14.211 -9.678 96.153 1.00 50.60 357 GLN A O 1
ATOM 3460 N N . LEU A 1 214 ? 15.806 -8.214 95.533 1.00 49.68 358 LEU A N 1
ATOM 3461 C CA . LEU A 1 214 ? 14.814 -7.286 95.004 1.00 47.78 358 LEU A CA 1
ATOM 3462 C C . LEU A 1 214 ? 14.151 -7.855 93.761 1.00 47.09 358 LEU A C 1
ATOM 3463 O O . LEU A 1 214 ? 12.945 -7.664 93.538 1.00 44.33 358 LEU A O 1
ATOM 3479 N N . TYR A 1 215 ? 14.946 -8.503 92.913 1.00 47.43 359 TYR A N 1
ATOM 3480 C CA . TYR A 1 215 ? 14.404 -9.121 91.708 1.00 49.74 359 TYR A CA 1
ATOM 3481 C C . TYR A 1 215 ? 13.349 -10.159 92.067 1.00 42.24 359 TYR A C 1
ATOM 3482 O O . TYR A 1 215 ? 12.274 -10.203 91.460 1.00 43.51 359 TYR A O 1
ATOM 3500 N N . SER A 1 216 ? 13.638 -10.976 93.058 1.00 40.48 360 SER A N 1
ATOM 3501 C CA . SER A 1 216 ? 12.702 -12.007 93.499 1.00 43.73 360 SER A CA 1
ATOM 3502 C C . SER A 1 216 ? 11.396 -11.400 93.987 1.00 42.60 360 SER A C 1
ATOM 3503 O O . SER A 1 216 ? 10.321 -11.940 93.715 1.00 43.34 360 SER A O 1
ATOM 3511 N N . HIS A 1 217 ? 11.463 -10.271 94.694 1.00 46.08 361 HIS A N 1
ATOM 3512 C CA . HIS A 1 217 ? 10.229 -9.596 95.107 1.00 46.53 361 HIS A CA 1
ATOM 3513 C C . HIS A 1 217 ? 9.438 -9.102 93.904 1.00 41.75 361 HIS A C 1
ATOM 3514 O O . HIS A 1 217 ? 8.209 -9.258 93.854 1.00 41.88 361 HIS A O 1
ATOM 3528 N N . CYS A 1 218 ? 10.120 -8.487 92.921 1.00 38.76 362 CYS A N 1
ATOM 3529 C CA . CYS A 1 218 ? 9.436 -8.088 91.690 1.00 38.52 362 CYS A CA 1
ATOM 3530 C C . CYS A 1 218 ? 8.730 -9.273 91.035 1.00 37.30 362 CYS A C 1
ATOM 3531 O O . CYS A 1 218 ? 7.614 -9.125 90.534 1.00 38.87 362 CYS A O 1
ATOM 3556 N N . ARG A 1 220 ? 7.500 -11.939 92.526 1.00 41.67 364 ARG A N 1
ATOM 3557 C CA . ARG A 1 220 ? 6.298 -12.305 93.278 1.00 40.14 364 ARG A CA 1
ATOM 3558 C C . ARG A 1 220 ? 5.117 -11.418 92.898 1.00 37.22 364 ARG A C 1
ATOM 3559 O O . ARG A 1 220 ? 3.985 -11.909 92.766 1.00 38.65 364 ARG A O 1
ATOM 3580 N N . ILE A 1 221 ? 5.359 -10.113 92.800 1.00 36.15 365 ILE A N 1
ATOM 3581 C CA . ILE A 1 221 ? 4.336 -9.144 92.408 1.00 37.80 365 ILE A CA 1
ATOM 3582 C C . ILE A 1 221 ? 3.836 -9.454 91.000 1.00 37.25 365 ILE A C 1
ATOM 3583 O O . ILE A 1 221 ? 2.624 -9.499 90.746 1.00 38.66 365 ILE A O 1
ATOM 3599 N N . LEU A 1 222 ? 4.767 -9.685 90.068 1.00 38.90 366 LEU A N 1
ATOM 3600 C CA . LEU A 1 222 ? 4.379 -9.972 88.681 1.00 38.76 366 LEU A CA 1
ATOM 3601 C C . LEU A 1 222 ? 3.552 -11.246 88.588 1.00 37.55 366 LEU A C 1
ATOM 3602 O O . LEU A 1 222 ? 2.576 -11.304 87.834 1.00 38.74 366 LEU A O 1
ATOM 3618 N N . LYS A 1 223 ? 3.910 -12.284 89.360 1.00 36.72 367 LYS A N 1
ATOM 3619 C CA . LYS A 1 223 ? 3.155 -13.539 89.332 1.00 38.14 367 LYS A CA 1
ATOM 3620 C C . LYS A 1 223 ? 1.777 -13.408 89.974 1.00 40.78 367 LYS A C 1
ATOM 3621 O O . LYS A 1 223 ? 0.852 -14.118 89.589 1.00 42.04 367 LYS A O 1
ATOM 3640 N N . GLU A 1 224 ? 1.617 -12.530 90.969 1.00 40.02 368 GLU A N 1
ATOM 3641 C CA . GLU A 1 224 ? 0.325 -12.384 91.640 1.00 43.01 368 GLU A CA 1
ATOM 3642 C C . GLU A 1 224 ? -0.654 -11.507 90.855 1.00 40.59 368 GLU A C 1
ATOM 3643 O O . GLU A 1 224 ? -1.865 -11.685 90.990 1.00 40.12 368 GLU A O 1
ATOM 3655 N N . TYR A 1 225 ? -0.162 -10.632 89.984 1.00 39.25 369 TYR A N 1
ATOM 3656 C CA . TYR A 1 225 ? -1.017 -9.853 89.087 1.00 38.12 369 TYR A CA 1
ATOM 3657 C C . TYR A 1 225 ? -1.989 -10.750 88.323 1.00 37.45 369 TYR A C 1
ATOM 3658 O O . TYR A 1 225 ? -1.643 -11.850 87.899 1.00 38.65 369 TYR A O 1
ATOM 3676 N N . ARG A 1 226 ? -3.236 -10.289 88.191 1.00 38.48 370 ARG A N 1
ATOM 3677 C CA . ARG A 1 226 ? -4.253 -10.985 87.417 1.00 40.40 370 ARG A CA 1
ATOM 3678 C C . ARG A 1 226 ? -4.653 -10.117 86.224 1.00 41.28 370 ARG A C 1
ATOM 3679 O O . ARG A 1 226 ? -4.916 -8.915 86.400 1.00 39.80 370 ARG A O 1
ATOM 3700 N N . PRO A 1 227 ? -4.671 -10.662 85.011 1.00 43.25 371 PRO A N 1
ATOM 3701 C CA . PRO A 1 227 ? -4.959 -9.844 83.829 1.00 42.87 371 PRO A CA 1
ATOM 3702 C C . PRO A 1 227 ? -6.182 -8.962 84.032 1.00 44.92 371 PRO A C 1
ATOM 3703 O O . PRO A 1 227 ? -7.239 -9.427 84.481 1.00 47.11 371 PRO A O 1
ATOM 3714 N N . GLY A 1 228 ? -6.014 -7.675 83.714 1.00 44.60 372 GLY A N 1
ATOM 3715 C CA . GLY A 1 228 ? -7.042 -6.666 83.856 1.00 44.25 372 GLY A CA 1
ATOM 3716 C C . GLY A 1 228 ? -7.061 -5.959 85.196 1.00 44.04 372 GLY A C 1
ATOM 3717 O O . GLY A 1 228 ? -7.907 -5.078 85.403 1.00 42.74 372 GLY A O 1
ATOM 3721 N N . ASP A 1 229 ? -6.165 -6.327 86.117 1.00 40.24 373 ASP A N 1
ATOM 3722 C CA . ASP A 1 229 ? -6.264 -5.832 87.489 1.00 41.35 373 ASP A CA 1
ATOM 3723 C C . ASP A 1 229 ? -6.192 -4.306 87.548 1.00 38.86 373 ASP A C 1
ATOM 3724 O O . ASP A 1 229 ? -6.869 -3.681 88.364 1.00 37.35 373 ASP A O 1
ATOM 3733 N N . VAL A 1 230 ? -5.341 -3.673 86.727 1.00 36.54 374 VAL A N 1
ATOM 3734 C CA . VAL A 1 230 ? -5.184 -2.230 86.859 1.00 35.98 374 VAL A CA 1
ATOM 3735 C C . VAL A 1 230 ? -6.482 -1.520 86.495 1.00 37.07 374 VAL A C 1
ATOM 3736 O O . VAL A 1 230 ? -6.959 -0.658 87.241 1.00 36.73 374 VAL A O 1
ATOM 3766 N N . ASN A 1 232 ? -9.504 -2.902 86.516 1.00 40.38 376 ASN A N 1
ATOM 3767 C CA . ASN A 1 232 ? -10.528 -3.289 87.483 1.00 40.35 376 ASN A CA 1
ATOM 3768 C C . ASN A 1 232 ? -10.397 -2.508 88.795 1.00 38.07 376 ASN A C 1
ATOM 3769 O O . ASN A 1 232 ? -11.400 -2.013 89.344 1.00 38.92 376 ASN A O 1
ATOM 3780 N N . ILE A 1 233 ? -9.177 -2.379 89.308 1.00 37.47 377 ILE A N 1
ATOM 3781 C CA . ILE A 1 233 ? -8.947 -1.654 90.559 1.00 40.47 377 ILE A CA 1
ATOM 3782 C C . ILE A 1 233 ? -9.341 -0.187 90.413 1.00 39.78 377 ILE A C 1
ATOM 3783 O O . ILE A 1 233 ? -10.043 0.387 91.269 1.00 37.35 377 ILE A O 1
ATOM 3799 N N . LEU A 1 234 ? -8.872 0.455 89.339 1.00 37.15 378 LEU A N 1
ATOM 3800 C CA . LEU A 1 234 ? -9.162 1.870 89.179 1.00 34.16 378 LEU A CA 1
ATOM 3801 C C . LEU A 1 234 ? -10.646 2.089 88.970 1.00 35.61 378 LEU A C 1
ATOM 3802 O O . LEU A 1 234 ? -11.219 3.047 89.506 1.00 40.35 378 LEU A O 1
ATOM 3818 N N . HIS A 1 235 ? -11.298 1.211 88.208 1.00 39.52 379 HIS A N 1
ATOM 3819 C CA . HIS A 1 235 ? -12.736 1.354 87.976 1.00 43.73 379 HIS A CA 1
ATOM 3820 C C . HIS A 1 235 ? -13.512 1.271 89.290 1.00 45.83 379 HIS A C 1
ATOM 3821 O O . HIS A 1 235 ? -14.339 2.141 89.604 1.00 45.42 379 HIS A O 1
ATOM 3835 N N . GLU A 1 236 ? -13.236 0.250 90.093 1.00 44.29 380 GLU A N 1
ATOM 3836 C CA . GLU A 1 236 ? -13.926 0.123 91.381 1.00 45.68 380 GLU A CA 1
ATOM 3837 C C . GLU A 1 236 ? -13.641 1.331 92.280 1.00 41.55 380 GLU A C 1
ATOM 3838 O O . GLU A 1 236 ? -14.559 1.941 92.835 1.00 43.97 380 GLU A O 1
ATOM 3850 N N . SER A 1 237 ? -12.383 1.717 92.396 1.00 43.04 381 SER A N 1
ATOM 3851 C CA . SER A 1 237 ? -12.020 2.803 93.292 1.00 48.32 381 SER A CA 1
ATOM 3852 C C . SER A 1 237 ? -12.625 4.134 92.844 1.00 47.75 381 SER A C 1
ATOM 3853 O O . SER A 1 237 ? -13.139 4.901 93.667 1.00 45.30 381 SER A O 1
ATOM 3861 N N . LEU A 1 238 ? -12.602 4.424 91.540 1.00 43.34 382 LEU A N 1
ATOM 3862 C CA . LEU A 1 238 ? -13.180 5.678 91.085 1.00 43.31 382 LEU A CA 1
ATOM 3863 C C . LEU A 1 238 ? -14.694 5.666 91.231 1.00 45.37 382 LEU A C 1
ATOM 3864 O O . LEU A 1 238 ? -15.291 6.715 91.532 1.00 44.54 382 LEU A O 1
ATOM 3880 N N . THR A 1 239 ? -15.330 4.494 91.053 1.00 44.32 383 THR A N 1
ATOM 3881 C CA . THR A 1 239 ? -16.777 4.394 91.215 1.00 50.57 383 THR A CA 1
ATOM 3882 C C . THR A 1 239 ? -17.169 4.611 92.673 1.00 55.01 383 THR A C 1
ATOM 3883 O O . THR A 1 239 ? -18.126 5.343 92.967 1.00 57.66 383 THR A O 1
ATOM 3894 N N . GLN A 1 240 ? -16.434 4.004 93.606 1.00 52.00 384 GLN A N 1
ATOM 3895 C CA . GLN A 1 240 ? -16.774 4.202 95.015 1.00 57.39 384 GLN A CA 1
ATOM 3896 C C . GLN A 1 240 ? -16.548 5.651 95.423 1.00 56.52 384 GLN A C 1
ATOM 3897 O O . GLN A 1 240 ? -17.361 6.232 96.139 1.00 54.86 384 GLN A O 1
ATOM 3911 N N . HIS A 1 241 ? -15.473 6.270 94.927 1.00 54.88 385 HIS A N 1
ATOM 3912 C CA . HIS A 1 241 ? -15.164 7.622 95.360 1.00 52.50 385 HIS A CA 1
ATOM 3913 C C . HIS A 1 241 ? -16.222 8.610 94.884 1.00 57.10 385 HIS A C 1
ATOM 3914 O O . HIS A 1 241 ? -16.630 9.508 95.634 1.00 61.11 385 HIS A O 1
ATOM 3928 N N . LEU A 1 242 ? -16.678 8.463 93.642 1.00 61.25 386 LEU A N 1
ATOM 3929 C CA . LEU A 1 242 ? -17.758 9.305 93.136 1.00 71.42 386 LEU A CA 1
ATOM 3930 C C . LEU A 1 242 ? -18.989 9.223 94.036 1.00 75.88 386 LEU A C 1
ATOM 3931 O O . LEU A 1 242 ? -19.689 10.223 94.228 1.00 82.23 386 LEU A O 1
ATOM 3947 N N A ASN A 1 243 ? -19.314 8.020 94.508 0.66 75.11 387 ASN A N 1
ATOM 3948 N N B ASN A 1 243 ? -19.213 8.080 94.678 0.34 75.13 387 ASN A N 1
ATOM 3949 C CA A ASN A 1 243 ? -20.534 7.778 95.264 0.66 77.91 387 ASN A CA 1
ATOM 3950 C CA B ASN A 1 243 ? -20.427 7.855 95.455 0.34 77.80 387 ASN A CA 1
ATOM 3951 C C A ASN A 1 243 ? -20.432 8.226 96.711 0.66 76.60 387 ASN A C 1
ATOM 3952 C C B ASN A 1 243 ? -20.358 8.344 96.899 0.34 76.73 387 ASN A C 1
ATOM 3953 O O A ASN A 1 243 ? -21.457 8.284 97.396 0.66 82.21 387 ASN A O 1
ATOM 3954 O O B ASN A 1 243 ? -21.346 8.191 97.625 0.34 80.27 387 ASN A O 1
ATOM 3975 N N A LYS A 1 244 ? -19.233 8.542 97.184 0.66 71.66 388 LYS A N 1
ATOM 3976 N N B LYS A 1 244 ? -19.243 8.916 97.350 0.34 70.53 388 LYS A N 1
ATOM 3977 C CA A LYS A 1 244 ? -19.002 8.805 98.595 0.66 70.84 388 LYS A CA 1
ATOM 3978 C CA B LYS A 1 244 ? -19.172 9.327 98.747 0.34 70.59 388 LYS A CA 1
ATOM 3979 C C A LYS A 1 244 ? -18.268 10.111 98.890 0.66 66.91 388 LYS A C 1
ATOM 3980 C C B LYS A 1 244 ? -18.267 10.515 99.038 0.34 65.31 388 LYS A C 1
ATOM 3981 O O A LYS A 1 244 ? -18.397 10.620 100.009 0.66 66.76 388 LYS A O 1
ATOM 3982 O O B LYS A 1 244 ? -18.227 10.948 100.192 0.34 66.33 388 LYS A O 1
ATOM 4019 N N A CYS A 1 245 ? -17.533 10.701 97.926 0.66 59.55 389 CYS A N 1
ATOM 4020 N N B CYS A 1 245 ? -17.533 11.056 98.072 0.34 60.39 389 CYS A N 1
ATOM 4021 C CA A CYS A 1 245 ? -16.864 11.968 98.219 0.66 59.18 389 CYS A CA 1
ATOM 4022 C CA B CYS A 1 245 ? -16.798 12.270 98.396 0.34 60.07 389 CYS A CA 1
ATOM 4023 C C A CYS A 1 245 ? -17.870 13.109 98.110 0.66 65.59 389 CYS A C 1
ATOM 4024 C C B CYS A 1 245 ? -17.770 13.441 98.405 0.34 67.82 389 CYS A C 1
ATOM 4025 O O A CYS A 1 245 ? -18.617 13.170 97.131 0.66 65.43 389 CYS A O 1
ATOM 4026 O O B CYS A 1 245 ? -18.530 13.610 97.445 0.34 67.47 389 CYS A O 1
ATOM 4039 N N A PRO A 1 246 ? -17.940 14.011 99.099 0.66 73.29 390 PRO A N 1
ATOM 4040 N N B PRO A 1 246 ? -17.809 14.246 99.472 0.34 75.16 390 PRO A N 1
ATOM 4041 C CA A PRO A 1 246 ? -18.898 15.126 99.027 0.66 79.05 390 PRO A CA 1
ATOM 4042 C CA B PRO A 1 246 ? -18.735 15.385 99.480 0.34 80.57 390 PRO A CA 1
ATOM 4043 C C A PRO A 1 246 ? -18.392 16.404 98.362 0.66 78.70 390 PRO A C 1
ATOM 4044 C C B PRO A 1 246 ? -18.338 16.492 98.516 0.34 78.89 390 PRO A C 1
ATOM 4045 O O A PRO A 1 246 ? -19.201 17.319 98.152 0.66 81.06 390 PRO A O 1
ATOM 4046 O O B PRO A 1 246 ? -19.174 17.357 98.224 0.34 81.45 390 PRO A O 1
ATOM 4067 N N . SER A 1 247 ? -17.101 16.498 98.017 1.00 73.82 391 SER A N 1
ATOM 4068 C CA . SER A 1 247 ? -16.511 17.711 97.443 1.00 72.00 391 SER A CA 1
ATOM 4069 C C . SER A 1 247 ? -16.766 17.911 95.949 1.00 77.41 391 SER A C 1
ATOM 4070 O O . SER A 1 247 ? -16.356 17.092 95.112 1.00 69.65 391 SER A O 1
ATOM 4078 N N . SER A 1 248 ? -17.341 19.066 95.598 1.00 85.72 392 SER A N 1
ATOM 4079 C CA . SER A 1 248 ? -17.565 19.373 94.188 1.00 81.64 392 SER A CA 1
ATOM 4080 C C . SER A 1 248 ? -16.252 19.641 93.455 1.00 75.13 392 SER A C 1
ATOM 4081 O O . SER A 1 248 ? -16.066 19.204 92.311 1.00 75.25 392 SER A O 1
ATOM 4089 N N . THR A 1 249 ? -15.324 20.355 94.086 1.00 65.42 393 THR A N 1
ATOM 4090 C CA . THR A 1 249 ? -14.047 20.580 93.429 1.00 60.96 393 THR A CA 1
ATOM 4091 C C . THR A 1 249 ? -13.357 19.250 93.113 1.00 53.18 393 THR A C 1
ATOM 4092 O O . THR A 1 249 ? -12.728 19.108 92.055 1.00 51.79 393 THR A O 1
ATOM 4103 N N A CYS A 1 250 ? -13.492 18.242 93.995 0.64 47.49 394 CYS A N 1
ATOM 4104 N N B CYS A 1 250 ? -13.474 18.266 94.020 0.36 47.75 394 CYS A N 1
ATOM 4105 C CA A CYS A 1 250 ? -12.814 16.974 93.734 0.64 45.90 394 CYS A CA 1
ATOM 4106 C CA B CYS A 1 250 ? -12.888 16.947 93.793 0.36 45.90 394 CYS A CA 1
ATOM 4107 C C A CYS A 1 250 ? -13.312 16.333 92.443 0.64 45.27 394 CYS A C 1
ATOM 4108 C C B CYS A 1 250 ? -13.317 16.379 92.449 0.36 45.36 394 CYS A C 1
ATOM 4109 O O A CYS A 1 250 ? -12.512 15.795 91.664 0.64 46.86 394 CYS A O 1
ATOM 4110 O O B CYS A 1 250 ? -12.481 15.973 91.632 0.36 46.76 394 CYS A O 1
ATOM 4123 N N . ALA A 1 251 ? -14.628 16.356 92.204 1.00 45.61 395 ALA A N 1
ATOM 4124 C CA . ALA A 1 251 ? -15.138 15.732 90.989 1.00 47.35 395 ALA A CA 1
ATOM 4125 C C . ALA A 1 251 ? -14.545 16.375 89.736 1.00 44.21 395 ALA A C 1
ATOM 4126 O O . ALA A 1 251 ? -14.172 15.679 88.789 1.00 42.86 395 ALA A O 1
ATOM 4133 N N . TYR A 1 252 ? -14.508 17.704 89.690 1.00 42.22 396 TYR A N 1
ATOM 4134 C CA . TYR A 1 252 ? -13.988 18.371 88.496 1.00 41.85 396 TYR A CA 1
ATOM 4135 C C . TYR A 1 252 ? -12.515 18.101 88.311 1.00 41.79 396 TYR A C 1
ATOM 4136 O O . TYR A 1 252 ? -12.025 17.983 87.168 1.00 38.95 396 TYR A O 1
ATOM 4154 N N . THR A 1 253 ? -11.760 18.115 89.407 1.00 42.66 397 THR A N 1
ATOM 4155 C CA . THR A 1 253 ? -10.331 17.862 89.291 1.00 44.39 397 THR A CA 1
ATOM 4156 C C . THR A 1 253 ? -10.060 16.423 88.878 1.00 38.85 397 THR A C 1
ATOM 4157 O O . THR A 1 253 ? -9.193 16.162 88.042 1.00 36.28 397 THR A O 1
ATOM 4168 N N . THR A 1 254 ? -10.817 15.491 89.445 1.00 39.79 398 THR A N 1
ATOM 4169 C CA . THR A 1 254 ? -10.643 14.079 89.127 1.00 41.67 398 THR A CA 1
ATOM 4170 C C . THR A 1 254 ? -10.934 13.809 87.658 1.00 36.39 398 THR A C 1
ATOM 4171 O O . THR A 1 254 ? -10.203 13.041 87.015 1.00 33.33 398 THR A O 1
ATOM 4182 N N . ARG A 1 255 ? -12.017 14.388 87.132 1.00 36.96 399 ARG A N 1
ATOM 4183 C CA . ARG A 1 255 ? -12.309 14.289 85.710 1.00 43.32 399 ARG A CA 1
ATOM 4184 C C . ARG A 1 255 ? -11.133 14.737 84.849 1.00 38.21 399 ARG A C 1
ATOM 4185 O O . ARG A 1 255 ? -10.820 14.109 83.841 1.00 36.49 399 ARG A O 1
ATOM 4206 N N . ALA A 1 256 ? -10.477 15.841 85.218 1.00 37.09 400 ALA A N 1
ATOM 4207 C CA . ALA A 1 256 ? -9.364 16.346 84.433 1.00 33.87 400 ALA A CA 1
ATOM 4208 C C . ALA A 1 256 ? -8.191 15.394 84.424 1.00 32.22 400 ALA A C 1
ATOM 4209 O O . ALA A 1 256 ? -7.473 15.286 83.427 1.00 30.72 400 ALA A O 1
ATOM 4216 N N . ILE A 1 257 ? -7.962 14.690 85.521 1.00 29.66 401 ILE A N 1
ATOM 4217 C CA . ILE A 1 257 ? -6.811 13.817 85.600 1.00 28.64 401 ILE A CA 1
ATOM 4218 C C . ILE A 1 257 ? -7.106 12.474 84.939 1.00 28.56 401 ILE A C 1
ATOM 4219 O O . ILE A 1 257 ? -6.236 11.902 84.255 1.00 29.22 401 ILE A O 1
ATOM 4235 N N . VAL A 1 258 ? -8.305 11.965 85.162 1.00 30.32 402 VAL A N 1
ATOM 4236 C CA . VAL A 1 258 ? -8.679 10.668 84.620 1.00 32.03 402 VAL A CA 1
ATOM 4237 C C . VAL A 1 258 ? -8.811 10.753 83.102 1.00 34.32 402 VAL A C 1
ATOM 4238 O O . VAL A 1 258 ? -8.280 9.899 82.368 1.00 33.90 402 VAL A O 1
ATOM 4251 N N . GLY A 1 259 ? -9.491 11.789 82.629 1.00 32.07 403 GLY A N 1
ATOM 4252 C CA . GLY A 1 259 ? -9.810 11.978 81.232 1.00 34.24 403 GLY A CA 1
ATOM 4253 C C . GLY A 1 259 ? -11.076 11.233 80.882 1.00 38.42 403 GLY A C 1
ATOM 4254 O O . GLY A 1 259 ? -11.656 10.515 81.699 1.00 42.43 403 GLY A O 1
ATOM 4258 N N . THR A 1 260 ? -11.549 11.433 79.656 1.00 45.40 404 THR A N 1
ATOM 4259 C CA . THR A 1 260 ? -12.803 10.796 79.233 1.00 52.57 404 THR A CA 1
ATOM 4260 C C . THR A 1 260 ? -12.600 9.608 78.299 1.00 52.42 404 THR A C 1
ATOM 4261 O O . THR A 1 260 ? -13.552 8.856 78.057 1.00 53.34 404 THR A O 1
ATOM 4272 N N . LYS A 1 261 ? -11.397 9.431 77.757 1.00 48.21 405 LYS A N 1
ATOM 4273 C CA . LYS A 1 261 ? -11.099 8.235 76.985 1.00 44.67 405 LYS A CA 1
ATOM 4274 C C . LYS A 1 261 ? -9.590 8.049 76.880 1.00 40.19 405 LYS A C 1
ATOM 4275 O O . LYS A 1 261 ? -8.802 8.977 77.097 1.00 38.20 405 LYS A O 1
ATOM 4294 N N . ALA A 1 262 ? -9.195 6.832 76.552 1.00 36.57 406 ALA A N 1
ATOM 4295 C CA . ALA A 1 262 ? -7.782 6.540 76.388 1.00 37.43 406 ALA A CA 1
ATOM 4296 C C . ALA A 1 262 ? -7.321 6.962 74.990 1.00 38.98 406 ALA A C 1
ATOM 4297 O O . ALA A 1 262 ? -8.126 7.056 74.061 1.00 39.81 406 ALA A O 1
ATOM 4304 N N . ASN A 1 263 ? -6.027 7.246 74.865 1.00 35.37 407 ASN A N 1
ATOM 4305 C CA . ASN A 1 263 ? -5.341 7.363 73.570 1.00 35.14 407 ASN A CA 1
ATOM 4306 C C . ASN A 1 263 ? -4.638 6.016 73.353 1.00 34.90 407 ASN A C 1
ATOM 4307 O O . ASN A 1 263 ? -3.755 5.656 74.127 1.00 33.93 407 ASN A O 1
ATOM 4318 N N . THR A 1 264 ? -5.062 5.245 72.355 1.00 36.42 408 THR A N 1
ATOM 4319 C CA . THR A 1 264 ? -4.501 3.906 72.170 1.00 36.27 408 THR A CA 1
ATOM 4320 C C . THR A 1 264 ? -3.400 3.857 71.122 1.00 35.23 408 THR A C 1
ATOM 4321 O O . THR A 1 264 ? -3.017 2.758 70.706 1.00 34.78 408 THR A O 1
ATOM 4332 N N . THR A 1 265 ? -2.882 5.003 70.692 1.00 35.74 409 THR A N 1
ATOM 4333 C CA . THR A 1 265 ? -1.792 5.012 69.720 1.00 35.91 409 THR A CA 1
ATOM 4334 C C . THR A 1 265 ? -0.558 4.321 70.286 1.00 34.20 409 THR A C 1
ATOM 4335 O O . THR A 1 265 ? 0.012 4.764 71.277 1.00 32.44 409 THR A O 1
ATOM 4346 N N . GLY A 1 266 ? -0.122 3.281 69.629 1.00 35.61 410 GLY A N 1
ATOM 4347 C CA . GLY A 1 266 ? 0.963 2.487 70.137 1.00 36.29 410 GLY A CA 1
ATOM 4348 C C . GLY A 1 266 ? 0.554 1.367 71.058 1.00 34.74 410 GLY A C 1
ATOM 4349 O O . GLY A 1 266 ? 1.401 0.539 71.384 1.00 36.46 410 GLY A O 1
ATOM 4353 N N . LEU A 1 267 ? -0.714 1.293 71.463 1.00 35.59 411 LEU A N 1
ATOM 4354 C CA . LEU A 1 267 ? -1.200 0.165 72.285 1.00 37.10 411 LEU A CA 1
ATOM 4355 C C . LEU A 1 267 ? -1.544 -1.016 71.374 1.00 39.35 411 LEU A C 1
ATOM 4356 O O . LEU A 1 267 ? -2.366 -0.893 70.444 1.00 39.67 411 LEU A O 1
ATOM 4372 N N . PHE A 1 268 ? -0.878 -2.143 71.604 1.00 38.01 412 PHE A N 1
ATOM 4373 C CA . PHE A 1 268 ? -1.141 -3.341 70.814 1.00 42.23 412 PHE A CA 1
ATOM 4374 C C . PHE A 1 268 ? -2.389 -4.074 71.285 1.00 42.76 412 PHE A C 1
ATOM 4375 O O . PHE A 1 268 ? -3.175 -4.532 70.457 1.00 42.20 412 PHE A O 1
ATOM 4392 N N . PHE A 1 269 ? -2.603 -4.186 72.598 1.00 40.56 413 PHE A N 1
ATOM 4393 C CA . PHE A 1 269 ? -3.797 -4.875 73.077 1.00 42.21 413 PHE A CA 1
ATOM 4394 C C . PHE A 1 269 ? -4.132 -4.388 74.487 1.00 41.37 413 PHE A C 1
ATOM 4395 O O . PHE A 1 269 ? -3.265 -3.889 75.215 1.00 38.08 413 PHE A O 1
ATOM 4412 N N . LEU A 1 270 ? -5.416 -4.474 74.821 1.00 40.84 414 LEU A N 1
ATOM 4413 C CA . LEU A 1 270 ? -5.896 -4.270 76.186 1.00 40.83 414 LEU A CA 1
ATOM 4414 C C . LEU A 1 270 ? -6.251 -5.648 76.722 1.00 41.70 414 LEU A C 1
ATOM 4415 O O . LEU A 1 270 ? -7.300 -6.219 76.351 1.00 43.08 414 LEU A O 1
ATOM 4431 N N . PRO A 1 271 ? -5.433 -6.235 77.586 1.00 40.23 415 PRO A N 1
ATOM 4432 C CA . PRO A 1 271 ? -5.748 -7.584 78.081 1.00 42.01 415 PRO A CA 1
ATOM 4433 C C . PRO A 1 271 ? -6.831 -7.548 79.148 1.00 45.06 415 PRO A C 1
ATOM 4434 O O . PRO A 1 271 ? -6.870 -6.650 79.992 1.00 44.03 415 PRO A O 1
ATOM 4445 N N . THR A 1 272 ? -7.717 -8.547 79.104 1.00 47.68 416 THR A N 1
ATOM 4446 C CA . THR A 1 272 ? -8.780 -8.676 80.091 1.00 49.29 416 THR A CA 1
ATOM 4447 C C . THR A 1 272 ? -8.865 -10.129 80.539 1.00 50.74 416 THR A C 1
ATOM 4448 O O . THR A 1 272 ? -8.229 -11.019 79.965 1.00 54.24 416 THR A O 1
ATOM 4459 N N . GLN A 1 273 ? -9.649 -10.360 81.581 1.00 49.41 417 GLN A N 1
ATOM 4460 C CA . GLN A 1 273 ? -10.049 -11.732 81.932 1.00 58.57 417 GLN A CA 1
ATOM 4461 C C . GLN A 1 273 ? -10.709 -12.432 80.720 1.00 71.92 417 GLN A C 1
ATOM 4462 O O . GLN A 1 273 ? -11.095 -11.798 79.733 1.00 71.85 417 GLN A O 1
ATOM 4477 N N . GLY B 1 1 ? 14.350 -12.584 105.562 1.00 93.14 145 GLY B N 1
ATOM 4478 C CA . GLY B 1 1 ? 13.701 -13.555 106.431 1.00 89.16 145 GLY B CA 1
ATOM 4479 C C . GLY B 1 1 ? 12.599 -14.298 105.697 1.00 78.90 145 GLY B C 1
ATOM 4480 O O . GLY B 1 1 ? 12.643 -14.386 104.465 1.00 76.22 145 GLY B O 1
ATOM 4483 N N . PRO B 1 2 ? 11.618 -14.829 106.433 1.00 69.20 146 PRO B N 1
ATOM 4484 C CA . PRO B 1 2 ? 10.497 -15.513 105.774 1.00 64.75 146 PRO B CA 1
ATOM 4485 C C . PRO B 1 2 ? 9.782 -14.577 104.813 1.00 64.72 146 PRO B C 1
ATOM 4486 O O . PRO B 1 2 ? 9.859 -13.343 104.913 1.00 67.51 146 PRO B O 1
ATOM 4497 N N . LEU B 1 3 ? 9.127 -15.169 103.818 1.00 57.78 147 LEU B N 1
ATOM 4498 C CA . LEU B 1 3 ? 8.398 -14.327 102.875 1.00 54.21 147 LEU B CA 1
ATOM 4499 C C . LEU B 1 3 ? 7.120 -13.813 103.550 1.00 45.60 147 LEU B C 1
ATOM 4500 O O . LEU B 1 3 ? 6.397 -14.570 104.226 1.00 46.62 147 LEU B O 1
ATOM 4516 N N . LEU B 1 4 ? 6.850 -12.544 103.325 1.00 45.92 148 LEU B N 1
ATOM 4517 C CA . LEU B 1 4 ? 5.696 -11.851 103.861 1.00 47.85 148 LEU B CA 1
ATOM 4518 C C . LEU B 1 4 ? 4.567 -11.857 102.850 1.00 44.01 148 LEU B C 1
ATOM 4519 O O . LEU B 1 4 ? 4.794 -11.749 101.643 1.00 44.38 148 LEU B O 1
ATOM 4535 N N . LYS B 1 5 ? 3.351 -11.854 103.367 1.00 43.03 149 LYS B N 1
ATOM 4536 C CA . LYS B 1 5 ? 2.174 -11.662 102.536 1.00 47.50 149 LYS B CA 1
ATOM 4537 C C . LYS B 1 5 ? 2.332 -10.427 101.662 1.00 46.05 149 LYS B C 1
ATOM 4538 O O . LYS B 1 5 ? 2.744 -9.353 102.129 1.00 42.99 149 LYS B O 1
ATOM 4557 N N . LEU B 1 6 ? 2.021 -10.573 100.370 1.00 44.01 150 LEU B N 1
ATOM 4558 C CA . LEU B 1 6 ? 2.164 -9.444 99.457 1.00 44.20 150 LEU B CA 1
ATOM 4559 C C . LEU B 1 6 ? 1.102 -8.374 99.710 1.00 40.70 150 LEU B C 1
ATOM 4560 O O . LEU B 1 6 ? 1.419 -7.183 99.877 1.00 40.32 150 LEU B O 1
ATOM 4576 N N . PHE B 1 7 ? -0.169 -8.752 99.653 1.00 41.13 151 PHE B N 1
ATOM 4577 C CA . PHE B 1 7 ? -1.211 -7.750 99.813 1.00 45.15 151 PHE B CA 1
ATOM 4578 C C . PHE B 1 7 ? -2.468 -8.422 100.314 1.00 48.28 151 PHE B C 1
ATOM 4579 O O . PHE B 1 7 ? -2.626 -9.650 100.223 1.00 48.06 151 PHE B O 1
ATOM 4596 N N . ASP B 1 8 ? -3.334 -7.605 100.914 1.00 53.87 152 ASP B N 1
ATOM 4597 C CA . ASP B 1 8 ? -4.619 -8.092 101.382 1.00 58.04 152 ASP B CA 1
ATOM 4598 C C . ASP B 1 8 ? -5.497 -8.397 100.181 1.00 55.67 152 ASP B C 1
ATOM 4599 O O . ASP B 1 8 ? -5.760 -7.502 99.367 1.00 53.90 152 ASP B O 1
ATOM 4608 N N . ILE B 1 9 ? -5.953 -9.649 100.067 1.00 51.82 153 ILE B N 1
ATOM 4609 C CA . ILE B 1 9 ? -6.727 -10.036 98.883 1.00 52.95 153 ILE B CA 1
ATOM 4610 C C . ILE B 1 9 ? -8.032 -9.255 98.776 1.00 52.82 153 ILE B C 1
ATOM 4611 O O . ILE B 1 9 ? -8.586 -9.120 97.675 1.00 52.96 153 ILE B O 1
ATOM 4627 N N . SER B 1 10 ? -8.540 -8.731 99.894 1.00 54.79 154 SER B N 1
ATOM 4628 C CA . SER B 1 10 ? -9.756 -7.917 99.875 1.00 60.20 154 SER B CA 1
ATOM 4629 C C . SER B 1 10 ? -9.577 -6.608 99.099 1.00 57.00 154 SER B C 1
ATOM 4630 O O . SER B 1 10 ? -10.572 -5.942 98.791 1.00 60.93 154 SER B O 1
ATOM 4638 N N . ILE B 1 11 ? -8.349 -6.239 98.731 1.00 48.78 155 ILE B N 1
ATOM 4639 C CA . ILE B 1 11 ? -8.150 -5.071 97.881 1.00 48.90 155 ILE B CA 1
ATOM 4640 C C . ILE B 1 11 ? -8.797 -5.259 96.514 1.00 51.62 155 ILE B C 1
ATOM 4641 O O . ILE B 1 11 ? -9.213 -4.285 95.881 1.00 52.50 155 ILE B O 1
ATOM 4657 N N . LEU B 1 12 ? -8.834 -6.459 96.019 1.00 50.25 156 LEU B N 1
ATOM 4658 C CA . LEU B 1 12 ? -9.234 -6.669 94.628 1.00 52.18 156 LEU B CA 1
ATOM 4659 C C . LEU B 1 12 ? -10.756 -6.564 94.486 1.00 54.17 156 LEU B C 1
ATOM 4660 O O . LEU B 1 12 ? -11.496 -7.055 95.344 1.00 53.51 156 LEU B O 1
ATOM 4676 N N . PRO B 1 13 ? -11.261 -5.987 93.400 1.00 46.87 157 PRO B N 1
ATOM 4677 C CA . PRO B 1 13 ? -12.719 -5.917 93.235 1.00 51.47 157 PRO B CA 1
ATOM 4678 C C . PRO B 1 13 ? -13.323 -7.284 92.959 1.00 58.44 157 PRO B C 1
ATOM 4679 O O . PRO B 1 13 ? -12.656 -8.226 92.524 1.00 55.66 157 PRO B O 1
ATOM 4690 N N . LYS B 1 14 ? -14.624 -7.382 93.236 1.00 69.56 158 LYS B N 1
ATOM 4691 C CA . LYS B 1 14 ? -15.383 -8.563 92.865 1.00 79.35 158 LYS B CA 1
ATOM 4692 C C . LYS B 1 14 ? -15.237 -8.828 91.371 1.00 84.84 158 LYS B C 1
ATOM 4693 O O . LYS B 1 14 ? -15.297 -7.913 90.545 1.00 77.56 158 LYS B O 1
ATOM 4712 N N . SER B 1 15 ? -15.009 -10.094 91.029 1.00 101.83 159 SER B N 1
ATOM 4713 C CA . SER B 1 15 ? -14.964 -10.496 89.631 1.00 110.48 159 SER B CA 1
ATOM 4714 C C . SER B 1 15 ? -16.243 -10.073 88.918 1.00 107.80 159 SER B C 1
ATOM 4715 O O . SER B 1 15 ? -17.331 -10.050 89.507 1.00 112.69 159 SER B O 1
ATOM 4723 N N . GLY B 1 16 ? -16.108 -9.743 87.654 1.00 92.85 160 GLY B N 1
ATOM 4724 C CA . GLY B 1 16 ? -17.250 -9.351 86.842 1.00 83.60 160 GLY B CA 1
ATOM 4725 C C . GLY B 1 16 ? -16.890 -9.406 85.380 1.00 81.21 160 GLY B C 1
ATOM 4726 O O . GLY B 1 16 ? -16.098 -10.231 84.946 1.00 81.87 160 GLY B O 1
ATOM 4730 N N . GLU B 1 17 ? -17.506 -8.514 84.614 1.00 77.56 161 GLU B N 1
ATOM 4731 C CA . GLU B 1 17 ? -17.164 -8.402 83.206 1.00 80.22 161 GLU B CA 1
ATOM 4732 C C . GLU B 1 17 ? -15.946 -7.496 83.049 1.00 69.49 161 GLU B C 1
ATOM 4733 O O . GLU B 1 17 ? -15.676 -6.660 83.917 1.00 62.59 161 GLU B O 1
ATOM 4745 N N . PRO B 1 18 ? -15.183 -7.668 81.970 1.00 70.12 162 PRO B N 1
ATOM 4746 C CA . PRO B 1 18 ? -14.043 -6.772 81.724 1.00 65.31 162 PRO B CA 1
ATOM 4747 C C . PRO B 1 18 ? -14.463 -5.318 81.798 1.00 61.35 162 PRO B C 1
ATOM 4748 O O . PRO B 1 18 ? -15.521 -4.934 81.295 1.00 61.52 162 PRO B O 1
ATOM 4759 N N . LYS B 1 19 ? -13.605 -4.494 82.405 1.00 56.90 163 LYS B N 1
ATOM 4760 C CA . LYS B 1 19 ? -13.814 -3.061 82.458 1.00 53.92 163 LYS B CA 1
ATOM 4761 C C . LYS B 1 19 ? -13.038 -2.426 81.309 1.00 53.54 163 LYS B C 1
ATOM 4762 O O . LYS B 1 19 ? -11.799 -2.522 81.259 1.00 51.71 163 LYS B O 1
ATOM 4781 N N . LEU B 1 20 ? -13.763 -1.788 80.389 1.00 51.96 164 LEU B N 1
ATOM 4782 C CA . LEU B 1 20 ? -13.157 -1.144 79.228 1.00 52.10 164 LEU B CA 1
ATOM 4783 C C . LEU B 1 20 ? -13.126 0.377 79.320 1.00 55.87 164 LEU B C 1
ATOM 4784 O O . LEU B 1 20 ? -12.519 1.015 78.459 1.00 60.15 164 LEU B O 1
ATOM 4800 N N . PHE B 1 21 ? -13.691 0.971 80.365 1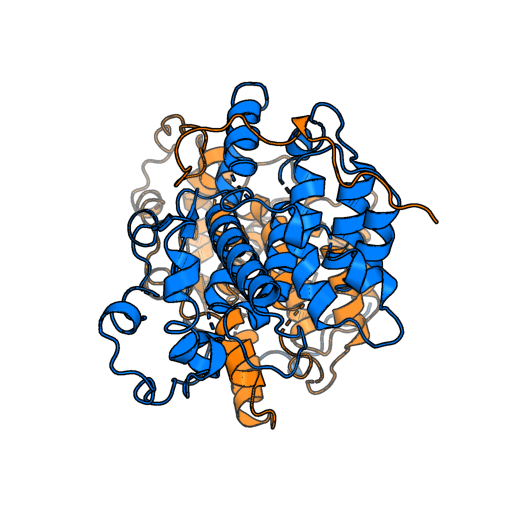.00 55.40 165 PHE B N 1
ATOM 4801 C CA . PHE B 1 21 ? -13.706 2.418 80.534 1.00 55.96 165 PHE B CA 1
ATOM 4802 C C . PHE B 1 21 ? -13.513 2.741 82.008 1.00 47.86 165 PHE B C 1
ATOM 4803 O O . PHE B 1 21 ? -13.875 1.953 82.874 1.00 50.90 165 PHE B O 1
ATOM 4820 N N . LEU B 1 22 ? -12.972 3.887 82.288 1.00 43.90 166 LEU B N 1
ATOM 4821 C CA . LEU B 1 22 ? -13.011 4.362 83.666 1.00 44.50 166 LEU B CA 1
ATOM 4822 C C . LEU B 1 22 ? -14.167 5.337 83.837 1.00 52.25 166 LEU B C 1
ATOM 4823 O O . LEU B 1 22 ? -14.500 6.069 82.903 1.00 52.78 166 LEU B O 1
ATOM 4839 N N . PRO B 1 23 ? -14.838 5.345 84.986 1.00 52.71 167 PRO B N 1
ATOM 4840 C CA . PRO B 1 23 ? -15.983 6.240 85.157 1.00 58.08 167 PRO B CA 1
ATOM 4841 C C . PRO B 1 23 ? -15.533 7.643 85.526 1.00 64.33 167 PRO B C 1
ATOM 4842 O O . PRO B 1 23 ? -14.598 7.846 86.308 1.00 70.20 167 PRO B O 1
ATOM 4853 N N . VAL B 1 24 ? -16.229 8.613 84.960 1.00 61.12 168 VAL B N 1
ATOM 4854 C CA . VAL B 1 24 ? -16.018 10.014 85.309 1.00 68.34 168 VAL B CA 1
ATOM 4855 C C . VAL B 1 24 ? -17.357 10.612 85.732 1.00 70.61 168 VAL B C 1
ATOM 4856 O O . VAL B 1 24 ? -18.401 10.278 85.151 1.00 65.14 168 VAL B O 1
ATOM 4869 N N . PRO B 1 25 ? -17.373 11.500 86.720 1.00 86.07 169 PRO B N 1
ATOM 4870 C CA . PRO B 1 25 ? -18.643 12.105 87.132 1.00 95.04 169 PRO B CA 1
ATOM 4871 C C . PRO B 1 25 ? -19.311 12.801 85.957 1.00 100.02 169 PRO B C 1
ATOM 4872 O O . PRO B 1 25 ? -18.651 13.424 85.122 1.00 103.11 169 PRO B O 1
ATOM 4883 N N . SER B 1 26 ? -20.632 12.675 85.888 1.00 99.06 170 SER B N 1
ATOM 4884 C CA . SER B 1 26 ? -21.393 13.415 84.894 1.00 96.26 170 SER B CA 1
ATOM 4885 C C . SER B 1 26 ? -21.291 14.907 85.188 1.00 94.36 170 SER B C 1
ATOM 4886 O O . SER B 1 26 ? -21.326 15.335 86.346 1.00 96.99 170 SER B O 1
ATOM 4894 N N . LEU B 1 27 ? -21.148 15.696 84.132 1.00 91.40 171 LEU B N 1
ATOM 4895 C CA . LEU B 1 27 ? -20.869 17.125 84.262 1.00 94.36 171 LEU B CA 1
ATOM 4896 C C . LEU B 1 27 ? -22.175 17.917 84.272 1.00 92.10 171 LEU B C 1
ATOM 4897 O O . LEU B 1 27 ? -22.958 17.804 83.319 1.00 94.38 171 LEU B O 1
ATOM 4913 N N . PRO B 1 28 ? -22.463 18.714 85.315 1.00 85.00 172 PRO B N 1
ATOM 4914 C CA . PRO B 1 28 ? -23.662 19.562 85.270 1.00 81.01 172 PRO B CA 1
ATOM 4915 C C . PRO B 1 28 ? -23.601 20.525 84.097 1.00 79.97 172 PRO B C 1
ATOM 4916 O O . PRO B 1 28 ? -22.524 20.896 83.620 1.00 77.58 172 PRO B O 1
ATOM 4927 N N . CYS B 1 29 ? -24.775 20.926 83.628 1.00 80.08 173 CYS B N 1
ATOM 4928 C CA . CYS B 1 29 ? -24.840 21.791 82.461 1.00 79.87 173 CYS B CA 1
ATOM 4929 C C . CYS B 1 29 ? -24.286 23.175 82.801 1.00 64.20 173 CYS B C 1
ATOM 4930 O O . CYS B 1 29 ? -24.437 23.677 83.927 1.00 56.88 173 CYS B O 1
ATOM 4938 N N . GLN B 1 30 ? -23.623 23.771 81.819 1.00 56.47 174 GLN B N 1
ATOM 4939 C CA . GLN B 1 30 ? -23.046 25.102 81.952 1.00 53.77 174 GLN B CA 1
ATOM 4940 C C . GLN B 1 30 ? -24.103 26.187 81.798 1.00 53.88 174 GLN B C 1
ATOM 4941 O O . GLN B 1 30 ? -25.100 26.021 81.086 1.00 55.53 174 GLN B O 1
ATOM 4955 N N . GLU B 1 31 ? -23.891 27.296 82.502 1.00 40.77 175 GLU B N 1
ATOM 4956 C CA . GLU B 1 31 ? -24.731 28.469 82.362 1.00 37.79 175 GLU B CA 1
ATOM 4957 C C . GLU B 1 31 ? -24.261 29.315 81.179 1.00 34.43 175 GLU B C 1
ATOM 4958 O O . GLU B 1 31 ? -23.130 29.223 80.733 1.00 35.67 175 GLU B O 1
ATOM 4970 N N . ALA B 1 32 ? -25.148 30.171 80.681 1.00 35.59 176 ALA B N 1
ATOM 4971 C CA . ALA B 1 32 ? -24.712 31.105 79.633 1.00 37.54 176 ALA B CA 1
ATOM 4972 C C . ALA B 1 32 ? -23.646 32.058 80.197 1.00 36.09 176 ALA B C 1
ATOM 4973 O O . ALA B 1 32 ? -23.710 32.506 81.352 1.00 35.52 176 ALA B O 1
ATOM 4980 N N . GLU B 1 33 ? -22.636 32.349 79.387 1.00 35.39 177 GLU B N 1
ATOM 4981 C CA . GLU B 1 33 ? -21.629 33.314 79.788 1.00 35.20 177 GLU B CA 1
ATOM 4982 C C . GLU B 1 33 ? -22.253 34.707 79.871 1.00 38.20 177 GLU B C 1
ATOM 4983 O O . GLU B 1 33 ? -23.275 35.008 79.223 1.00 38.39 177 GLU B O 1
ATOM 4995 N N . LYS B 1 34 ? -21.645 35.550 80.692 1.00 35.15 178 LYS B N 1
ATOM 4996 C CA . LYS B 1 34 ? -22.223 36.848 81.041 1.00 40.49 178 LYS B CA 1
ATOM 4997 C C . LYS B 1 34 ? -21.597 37.955 80.197 1.00 43.23 178 LYS B C 1
ATOM 4998 O O . LYS B 1 34 ? -20.865 38.831 80.673 1.00 39.93 178 LYS B O 1
ATOM 5017 N N . THR B 1 35 ? -21.844 37.847 78.896 1.00 37.53 179 THR B N 1
ATOM 5018 C CA . THR B 1 35 ? -21.407 38.848 77.949 1.00 34.06 179 THR B CA 1
ATOM 5019 C C . THR B 1 35 ? -22.281 38.719 76.706 1.00 35.10 179 THR B C 1
ATOM 5020 O O . THR B 1 35 ? -22.754 37.629 76.369 1.00 36.31 179 THR B O 1
ATOM 5031 N N . ASN B 1 36 ? -22.520 39.845 76.062 1.00 34.96 180 ASN B N 1
ATOM 5032 C CA . ASN B 1 36 ? -23.132 39.885 74.735 1.00 34.74 180 ASN B CA 1
ATOM 5033 C C . ASN B 1 36 ? -22.105 40.215 73.673 1.00 33.81 180 ASN B C 1
ATOM 5034 O O . ASN B 1 36 ? -22.472 40.471 72.539 1.00 34.86 180 ASN B O 1
ATOM 5045 N N . ASP B 1 37 ? -20.836 40.251 74.017 1.00 29.66 181 ASP B N 1
ATOM 5046 C CA . ASP B 1 37 ? -19.796 40.618 73.049 1.00 31.42 181 ASP B CA 1
ATOM 5047 C C . ASP B 1 37 ? -19.503 39.390 72.166 1.00 26.86 181 ASP B C 1
ATOM 5048 O O . ASP B 1 37 ? -19.014 38.371 72.641 1.00 25.34 181 ASP B O 1
ATOM 5057 N N . LYS B 1 38 ? -19.822 39.511 70.872 1.00 27.82 182 LYS B N 1
ATOM 5058 C CA . LYS B 1 38 ? -19.761 38.366 69.959 1.00 26.05 182 LYS B CA 1
ATOM 5059 C C . LYS B 1 38 ? -18.338 37.927 69.669 1.00 25.27 182 LYS B C 1
ATOM 5060 O O . LYS B 1 38 ? -18.095 36.741 69.471 1.00 26.11 182 LYS B O 1
ATOM 5079 N N . TYR B 1 39 ? -17.361 38.843 69.725 1.00 24.75 183 TYR B N 1
ATOM 5080 C CA . TYR B 1 39 ? -15.960 38.441 69.627 1.00 25.09 183 TYR B CA 1
ATOM 5081 C C . TYR B 1 39 ? -15.545 37.592 70.815 1.00 23.67 183 TYR B C 1
ATOM 5082 O O . TYR B 1 39 ? -14.880 36.546 70.666 1.00 25.43 183 TYR B O 1
ATOM 5100 N N . VAL B 1 40 ? -15.919 38.010 72.034 1.00 24.66 184 VAL B N 1
ATOM 5101 C CA . VAL B 1 40 ? -15.588 37.226 73.237 1.00 24.77 184 VAL B CA 1
ATOM 5102 C C . VAL B 1 40 ? -16.262 35.851 73.190 1.00 22.47 184 VAL B C 1
ATOM 5103 O O . VAL B 1 40 ? -15.643 34.835 73.523 1.00 24.41 184 VAL B O 1
ATOM 5116 N N . LEU B 1 41 ? -17.559 35.817 72.831 1.00 25.09 185 LEU B N 1
ATOM 5117 C CA . LEU B 1 41 ? -18.264 34.547 72.734 1.00 23.59 185 LEU B CA 1
ATOM 5118 C C . LEU B 1 41 ? -17.619 33.636 71.693 1.00 25.16 185 LEU B C 1
ATOM 5119 O O . LEU B 1 41 ? -17.480 32.435 71.941 1.00 26.10 185 LEU B O 1
ATOM 5135 N N . ALA B 1 42 ? -17.206 34.197 70.543 1.00 23.03 186 ALA B N 1
ATOM 5136 C CA . ALA B 1 42 ? -16.493 33.428 69.525 1.00 23.24 186 ALA B CA 1
ATOM 5137 C C . ALA B 1 42 ? -15.201 32.859 70.063 1.00 23.65 186 ALA B C 1
ATOM 5138 O O . ALA B 1 42 ? -14.873 31.674 69.795 1.00 23.70 186 ALA B O 1
ATOM 5162 N N . ALA B 1 44 ? -14.490 32.121 73.181 1.00 24.21 188 ALA B N 1
ATOM 5163 C CA . ALA B 1 44 ? -14.800 31.027 74.086 1.00 24.05 188 ALA B CA 1
ATOM 5164 C C . ALA B 1 44 ? -15.204 29.757 73.323 1.00 24.49 188 ALA B C 1
ATOM 5165 O O . ALA B 1 44 ? -14.867 28.642 73.761 1.00 26.00 188 ALA B O 1
ATOM 5172 N N . GLN B 1 45 ? -15.994 29.905 72.249 1.00 23.59 189 GLN B N 1
ATOM 5173 C CA . GLN B 1 45 ? -16.398 28.758 71.456 1.00 24.99 189 GLN B CA 1
ATOM 5174 C C . GLN B 1 45 ? -15.183 28.023 70.890 1.00 24.21 189 GLN B C 1
ATOM 5175 O O . GLN B 1 45 ? -15.167 26.786 70.822 1.00 26.15 189 GLN B O 1
ATOM 5189 N N . ARG B 1 46 ? -14.183 28.764 70.465 1.00 23.85 190 ARG B N 1
ATOM 5190 C CA . ARG B 1 46 ? -13.017 28.174 69.869 1.00 22.59 190 ARG B CA 1
ATOM 5191 C C . ARG B 1 46 ? -12.076 27.611 70.935 1.00 25.13 190 ARG B C 1
ATOM 5192 O O . ARG B 1 46 ? -11.396 26.639 70.688 1.00 25.36 190 ARG B O 1
ATOM 5213 N N . ALA B 1 47 ? -12.085 28.184 72.130 1.00 22.97 191 ALA B N 1
ATOM 5214 C CA . ALA B 1 47 ? -11.270 27.650 73.235 1.00 23.84 191 ALA B CA 1
ATOM 5215 C C . ALA B 1 47 ? -11.759 26.286 73.665 1.00 27.89 191 ALA B C 1
ATOM 5216 O O . ALA B 1 47 ? -11.003 25.524 74.261 1.00 31.99 191 ALA B O 1
ATOM 5240 N N . HIS B 1 49 ? -12.425 23.766 71.866 1.00 29.02 193 HIS B N 1
ATOM 5241 C CA . HIS B 1 49 ? -12.066 22.699 70.943 1.00 26.57 193 HIS B CA 1
ATOM 5242 C C . HIS B 1 49 ? -10.583 22.751 70.564 1.00 23.76 193 HIS B C 1
ATOM 5243 O O . HIS B 1 49 ? -9.898 23.751 70.759 1.00 24.44 193 HIS B O 1
ATOM 5257 N N . ASP B 1 50 ? -10.085 21.626 70.064 1.00 25.45 194 ASP B N 1
ATOM 5258 C CA . ASP B 1 50 ? -8.657 21.498 69.718 1.00 25.19 194 ASP B CA 1
ATOM 5259 C C . ASP B 1 50 ? -8.453 22.022 68.283 1.00 28.10 194 ASP B C 1
ATOM 5260 O O . ASP B 1 50 ? -8.305 21.297 67.318 1.00 31.24 194 ASP B O 1
ATOM 5269 N N . VAL B 1 51 ? -8.503 23.311 68.182 1.00 30.60 195 VAL B N 1
ATOM 5270 C CA . VAL B 1 51 ? -8.277 24.074 66.930 1.00 32.82 195 VAL B CA 1
ATOM 5271 C C . VAL B 1 51 ? -6.789 24.052 66.596 1.00 32.58 195 VAL B C 1
ATOM 5272 O O . VAL B 1 51 ? -5.955 24.147 67.525 1.00 29.56 195 VAL B O 1
ATOM 5285 N N . PRO B 1 52 ? -6.389 23.971 65.316 1.00 33.06 196 PRO B N 1
ATOM 5286 C CA . PRO B 1 52 ? -4.963 24.140 64.967 1.00 30.80 196 PRO B CA 1
ATOM 5287 C C . PRO B 1 52 ? -4.394 25.432 65.544 1.00 31.22 196 PRO B C 1
ATOM 5288 O O . PRO B 1 52 ? -4.990 26.515 65.478 1.00 31.17 196 PRO B O 1
ATOM 5299 N N . ILE B 1 53 ? -3.222 25.322 66.153 1.00 30.07 197 ILE B N 1
ATOM 5300 C CA . ILE B 1 53 ? -2.719 26.448 66.913 1.00 28.50 197 ILE B CA 1
ATOM 5301 C C . ILE B 1 53 ? -2.452 27.687 66.030 1.00 26.43 197 ILE B C 1
ATOM 5302 O O . ILE B 1 53 ? -2.594 28.829 66.498 1.00 27.37 197 ILE B O 1
ATOM 5318 N N . SER B 1 54 ? -2.151 27.521 64.741 1.00 26.90 198 SER B N 1
ATOM 5319 C CA . SER B 1 54 ? -1.974 28.700 63.909 1.00 29.49 198 SER B CA 1
ATOM 5320 C C . SER B 1 54 ? -3.262 29.526 63.859 1.00 27.65 198 SER B C 1
ATOM 5321 O O . SER B 1 54 ? -3.223 30.773 63.751 1.00 27.94 198 SER B O 1
ATOM 5329 N N . SER B 1 55 ? -4.412 28.855 63.926 1.00 25.10 199 SER B N 1
ATOM 5330 C CA . SER B 1 55 ? -5.667 29.590 63.928 1.00 24.68 199 SER B CA 1
ATOM 5331 C C . SER B 1 55 ? -5.894 30.408 65.176 1.00 24.06 199 SER B C 1
ATOM 5332 O O . SER B 1 55 ? -6.745 31.296 65.158 1.00 26.25 199 SER B O 1
ATOM 5340 N N . LYS B 1 56 ? -5.224 30.084 66.285 1.00 22.06 200 LYS B N 1
ATOM 5341 C CA . LYS B 1 56 ? -5.397 30.801 67.537 1.00 22.64 200 LYS B CA 1
ATOM 5342 C C . LYS B 1 56 ? -4.368 31.909 67.749 1.00 23.73 200 LYS B C 1
ATOM 5343 O O . LYS B 1 56 ? -4.375 32.547 68.799 1.00 22.63 200 LYS B O 1
ATOM 5362 N N . GLN B 1 57 ? -3.517 32.172 66.772 1.00 22.63 201 GLN B N 1
ATOM 5363 C CA . GLN B 1 57 ? -2.501 33.215 66.888 1.00 23.60 201 GLN B CA 1
ATOM 5364 C C . GLN B 1 57 ? -3.139 34.573 67.124 1.00 25.18 201 GLN B C 1
ATOM 5365 O O . GLN B 1 57 ? -4.142 34.954 66.485 1.00 26.00 201 GLN B O 1
ATOM 5379 N N . LEU B 1 58 ? -2.549 35.328 68.042 1.00 22.81 202 LEU B N 1
ATOM 5380 C CA . LEU B 1 58 ? -2.992 36.671 68.355 1.00 23.29 202 LEU B CA 1
ATOM 5381 C C . LEU B 1 58 ? -1.766 37.562 68.481 1.00 28.12 202 LEU B C 1
ATOM 5382 O O . LEU B 1 58 ? -0.861 37.268 69.265 1.00 25.39 202 LEU B O 1
ATOM 5398 N N . THR B 1 59 ? -1.713 38.623 67.690 1.00 27.84 203 THR B N 1
ATOM 5399 C CA . THR B 1 59 ? -0.587 39.537 67.740 1.00 27.85 203 THR B CA 1
ATOM 5400 C C . THR B 1 59 ? -0.606 40.292 69.051 1.00 29.46 203 THR B C 1
ATOM 5401 O O . THR B 1 59 ? -1.598 40.906 69.423 1.00 29.19 203 THR B O 1
ATOM 5412 N N . ALA B 1 60 ? 0.504 40.266 69.765 1.00 30.71 204 ALA B N 1
ATOM 5413 C CA . ALA B 1 60 ? 0.411 40.638 71.162 1.00 37.16 204 ALA B CA 1
ATOM 5414 C C . ALA B 1 60 ? 0.135 42.126 71.341 1.00 35.33 204 ALA B C 1
ATOM 5415 O O . ALA B 1 60 ? -0.502 42.503 72.329 1.00 35.30 204 ALA B O 1
ATOM 5422 N N . ASN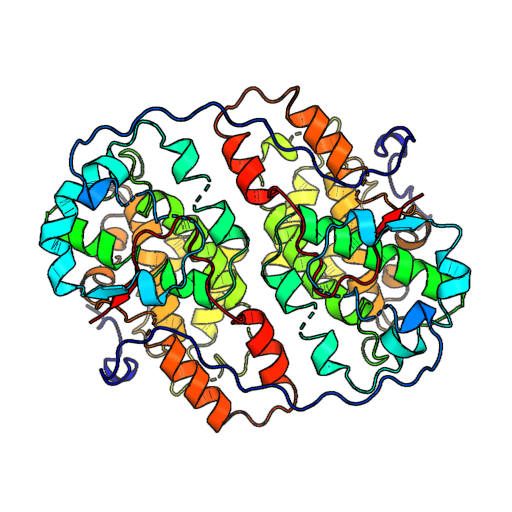 B 1 61 ? 0.506 42.978 70.374 1.00 31.31 205 ASN B N 1
ATOM 5423 C CA . ASN B 1 61 ? 0.140 44.371 70.536 1.00 38.45 205 ASN B CA 1
ATOM 5424 C C . ASN B 1 61 ? -1.349 44.631 70.306 1.00 33.91 205 ASN B C 1
ATOM 5425 O O . ASN B 1 61 ? -1.804 45.716 70.598 1.00 32.69 205 ASN B O 1
ATOM 5436 N N . LEU B 1 62 ? -2.139 43.654 69.882 1.00 29.49 206 LEU B N 1
ATOM 5437 C CA . LEU B 1 62 ? -3.597 43.796 69.891 1.00 29.69 206 LEU B CA 1
ATOM 5438 C C . LEU B 1 62 ? -4.225 43.287 71.192 1.00 33.68 206 LEU B C 1
ATOM 5439 O O . LEU B 1 62 ? -5.422 43.472 71.411 1.00 34.94 206 LEU B O 1
ATOM 5455 N N . LEU B 1 63 ? -3.460 42.635 72.061 1.00 31.91 207 LEU B N 1
ATOM 5456 C CA . LEU B 1 63 ? -4.089 42.052 73.244 1.00 32.87 207 LEU B CA 1
ATOM 5457 C C . LEU B 1 63 ? -4.633 43.066 74.231 1.00 35.02 207 LEU B C 1
ATOM 5458 O O . LEU B 1 63 ? -5.719 42.840 74.794 1.00 35.97 207 LEU B O 1
ATOM 5474 N N . PRO B 1 64 ? -3.964 44.210 74.435 1.00 33.99 208 PRO B N 1
ATOM 5475 C CA . PRO B 1 64 ? -4.508 45.211 75.358 1.00 36.49 208 PRO B CA 1
ATOM 5476 C C . PRO B 1 64 ? -5.948 45.637 75.080 1.00 38.13 208 PRO B C 1
ATOM 5477 O O . PRO B 1 64 ? -6.698 45.865 76.033 1.00 41.39 208 PRO B O 1
ATOM 5488 N N . VAL B 1 65 ? -6.375 45.783 73.828 1.00 36.05 209 VAL B N 1
ATOM 5489 C CA . VAL B 1 65 ? -7.765 46.178 73.597 1.00 37.58 209 VAL B CA 1
ATOM 5490 C C . VAL B 1 65 ? -8.730 44.987 73.782 1.00 34.99 209 VAL B C 1
ATOM 5491 O O . VAL B 1 65 ? -9.929 45.196 73.929 1.00 36.79 209 VAL B O 1
ATOM 5504 N N . LYS B 1 66 ? -8.229 43.759 73.782 1.00 31.86 210 LYS B N 1
ATOM 5505 C CA . LYS B 1 66 ? -9.069 42.593 74.005 1.00 32.15 210 LYS B CA 1
ATOM 5506 C C . LYS B 1 66 ? -9.128 42.173 75.461 1.00 31.73 210 LYS B C 1
ATOM 5507 O O . LYS B 1 66 ? -9.981 41.365 75.823 1.00 28.23 210 LYS B O 1
ATOM 5526 N N . PHE B 1 67 ? -8.279 42.739 76.306 1.00 32.09 211 PHE B N 1
ATOM 5527 C CA . PHE B 1 67 ? -8.150 42.244 77.679 1.00 32.50 211 PHE B CA 1
ATOM 5528 C C . PHE B 1 67 ? -9.430 42.443 78.476 1.00 30.53 211 PHE B C 1
ATOM 5529 O O . PHE B 1 67 ? -9.966 41.493 79.066 1.00 30.95 211 PHE B O 1
ATOM 5546 N N . LYS B 1 68 ? -9.913 43.658 78.554 1.00 30.09 212 LYS B N 1
ATOM 5547 C CA . LYS B 1 68 ? -11.062 43.865 79.395 1.00 35.11 212 LYS B CA 1
ATOM 5548 C C . LYS B 1 68 ? -12.288 43.135 78.850 1.00 39.24 212 LYS B C 1
ATOM 5549 O O . LYS B 1 68 ? -13.030 42.549 79.656 1.00 36.68 212 LYS B O 1
ATOM 5568 N N . PRO B 1 69 ? -12.528 43.099 77.528 1.00 37.75 213 PRO B N 1
ATOM 5569 C CA . PRO B 1 69 ? -13.625 42.207 77.013 1.00 32.86 213 PRO B CA 1
ATOM 5570 C C . PRO B 1 69 ? -13.469 40.747 77.410 1.00 26.18 213 PRO B C 1
ATOM 5571 O O . PRO B 1 69 ? -14.413 40.127 77.902 1.00 29.46 213 PRO B O 1
ATOM 5582 N N . LEU B 1 70 ? -12.295 40.190 77.278 1.00 26.02 214 LEU B N 1
ATOM 5583 C CA . LEU B 1 70 ? -12.096 38.773 77.590 1.00 26.41 214 LEU B CA 1
ATOM 5584 C C . LEU B 1 70 ? -12.193 38.485 79.077 1.00 29.64 214 LEU B C 1
ATOM 5585 O O . LEU B 1 70 ? -12.546 37.356 79.455 1.00 26.38 214 LEU B O 1
ATOM 5601 N N . LEU B 1 71 ? -11.970 39.484 79.941 1.00 27.74 215 LEU B N 1
ATOM 5602 C CA . LEU B 1 71 ? -12.176 39.274 81.368 1.00 28.98 215 LEU B CA 1
ATOM 5603 C C . LEU B 1 71 ? -13.596 38.843 81.687 1.00 29.68 215 LEU B C 1
ATOM 5604 O O . LEU B 1 71 ? -13.835 38.197 82.709 1.00 30.00 215 LEU B O 1
ATOM 5620 N N . SER B 1 72 ? -14.567 39.212 80.853 1.00 28.25 216 SER B N 1
ATOM 5621 C CA . SER B 1 72 ? -15.946 38.864 81.155 1.00 29.04 216 SER B CA 1
ATOM 5622 C C . SER B 1 72 ? -16.118 37.359 81.241 1.00 29.65 216 SER B C 1
ATOM 5623 O O . SER B 1 72 ? -17.013 36.869 81.955 1.00 34.38 216 SER B O 1
ATOM 5631 N N . ILE B 1 73 ? -15.281 36.596 80.556 1.00 27.75 217 ILE B N 1
ATOM 5632 C CA . ILE B 1 73 ? -15.234 35.182 80.743 1.00 28.66 217 ILE B CA 1
ATOM 5633 C C . ILE B 1 73 ? -14.086 34.774 81.666 1.00 28.44 217 ILE B C 1
ATOM 5634 O O . ILE B 1 73 ? -14.303 34.039 82.621 1.00 30.64 217 ILE B O 1
ATOM 5650 N N . VAL B 1 74 ? -12.875 35.276 81.440 1.00 25.09 218 VAL B N 1
ATOM 5651 C CA . VAL B 1 74 ? -11.719 34.724 82.146 1.00 25.56 218 VAL B CA 1
ATOM 5652 C C . VAL B 1 74 ? -11.816 34.954 83.654 1.00 25.45 218 VAL B C 1
ATOM 5653 O O . VAL B 1 74 ? -11.424 34.094 84.461 1.00 27.54 218 VAL B O 1
ATOM 5666 N N . ARG B 1 75 ? -12.318 36.113 84.068 1.00 27.38 219 ARG B N 1
ATOM 5667 C CA . ARG B 1 75 ? -12.514 36.397 85.480 1.00 31.13 219 ARG B CA 1
ATOM 5668 C C . ARG B 1 75 ? -13.940 36.176 85.958 1.00 31.51 219 ARG B C 1
ATOM 5669 O O . ARG B 1 75 ? -14.143 35.788 87.106 1.00 35.35 219 ARG B O 1
ATOM 5690 N N . TYR B 1 76 ? -14.951 36.496 85.147 1.00 29.10 220 TYR B N 1
ATOM 5691 C CA . TYR B 1 76 ? -16.315 36.574 85.671 1.00 30.58 220 TYR B CA 1
ATOM 5692 C C . TYR B 1 76 ? -17.218 35.431 85.209 1.00 31.57 220 TYR B C 1
ATOM 5693 O O . TYR B 1 76 ? -18.417 35.472 85.476 1.00 31.57 220 TYR B O 1
ATOM 5711 N N . THR B 1 77 ? -16.685 34.389 84.575 1.00 31.43 221 THR B N 1
ATOM 5712 C CA . THR B 1 77 ? -17.544 33.307 84.109 1.00 30.22 221 THR B CA 1
ATOM 5713 C C . THR B 1 77 ? -18.317 32.672 85.272 1.00 32.20 221 THR B C 1
ATOM 5714 O O . THR B 1 77 ? -17.738 32.393 86.331 1.00 34.13 221 THR B O 1
ATOM 5725 N N . PRO B 1 78 ? -19.603 32.349 85.087 1.00 31.22 222 PRO B N 1
ATOM 5726 C CA . PRO B 1 78 ? -20.306 31.491 86.057 1.00 32.83 222 PRO B CA 1
ATOM 5727 C C . PRO B 1 78 ? -19.938 30.015 85.919 1.00 33.99 222 PRO B C 1
ATOM 5728 O O . PRO B 1 78 ? -20.419 29.190 86.695 1.00 34.31 222 PRO B O 1
ATOM 5739 N N . ASN B 1 79 ? -19.046 29.657 84.989 1.00 31.64 223 ASN B N 1
ATOM 5740 C CA . ASN B 1 79 ? -18.643 28.276 84.735 1.00 28.90 223 ASN B CA 1
ATOM 5741 C C . ASN B 1 79 ? -17.179 28.050 85.098 1.00 26.93 223 ASN B C 1
ATOM 5742 O O . ASN B 1 79 ? -16.416 27.435 84.355 1.00 25.83 223 ASN B O 1
ATOM 5753 N N . TYR B 1 80 ? -16.772 28.616 86.226 1.00 27.49 224 TYR B N 1
ATOM 5754 C CA . TYR B 1 80 ? -15.354 28.619 86.590 1.00 29.54 224 TYR B CA 1
ATOM 5755 C C . TYR B 1 80 ? -14.770 27.210 86.650 1.00 27.53 224 TYR B C 1
ATOM 5756 O O . TYR B 1 80 ? -13.684 26.957 86.104 1.00 26.65 224 TYR B O 1
ATOM 5774 N N . TYR B 1 81 ? -15.436 26.280 87.344 1.00 27.61 225 TYR B N 1
ATOM 5775 C CA . TYR B 1 81 ? -14.824 24.961 87.523 1.00 30.01 225 TYR B CA 1
ATOM 5776 C C . TYR B 1 81 ? -14.789 24.201 86.213 1.00 28.14 225 TYR B C 1
ATOM 5777 O O . TYR B 1 81 ? -13.847 23.455 85.955 1.00 27.93 225 TYR B O 1
ATOM 5795 N N . TYR B 1 82 ? -15.789 24.423 85.357 1.00 27.74 226 TYR B N 1
ATOM 5796 C CA . TYR B 1 82 ? -15.762 23.832 84.017 1.00 30.47 226 TYR B CA 1
ATOM 5797 C C . TYR B 1 82 ? -14.537 24.274 83.228 1.00 27.40 226 TYR B C 1
ATOM 5798 O O . TYR B 1 82 ? -13.798 23.444 82.669 1.00 26.63 226 TYR B O 1
ATOM 5816 N N . TRP B 1 83 ? -14.274 25.583 83.192 1.00 25.28 227 TRP B N 1
ATOM 5817 C CA . TRP B 1 83 ? -13.151 26.096 82.417 1.00 25.33 227 TRP B CA 1
ATOM 5818 C C . TRP B 1 83 ? -11.810 25.667 82.990 1.00 23.79 227 TRP B C 1
ATOM 5819 O O . TRP B 1 83 ? -10.887 25.291 82.240 1.00 22.24 227 TRP B O 1
ATOM 5840 N N . VAL B 1 84 ? -11.667 25.754 84.330 1.00 23.55 228 VAL B N 1
ATOM 5841 C CA . VAL B 1 84 ? -10.379 25.401 84.924 1.00 26.05 228 VAL B CA 1
ATOM 5842 C C . VAL B 1 84 ? -10.105 23.924 84.738 1.00 24.62 228 VAL B C 1
ATOM 5843 O O . VAL B 1 84 ? -8.961 23.519 84.474 1.00 25.56 228 VAL B O 1
ATOM 5856 N N . SER B 1 85 ? -11.147 23.094 84.880 1.00 25.80 229 SER B N 1
ATOM 5857 C CA . SER B 1 85 ? -11.038 21.650 84.707 1.00 26.37 229 SER B CA 1
ATOM 5858 C C . SER B 1 85 ? -10.684 21.295 83.273 1.00 25.32 229 SER B C 1
ATOM 5859 O O . SER B 1 85 ? -9.820 20.445 83.034 1.00 26.05 229 SER B O 1
ATOM 5884 N N . ARG B 1 87 ? -8.978 23.246 81.152 1.00 23.7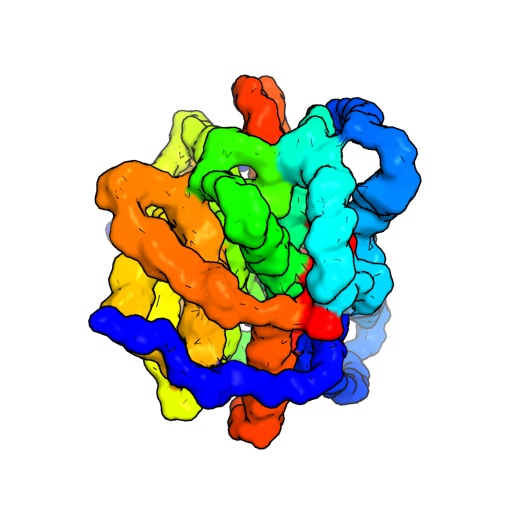9 231 ARG B N 1
ATOM 5885 C CA . ARG B 1 87 ? -7.589 23.616 80.956 1.00 23.20 231 ARG B CA 1
ATOM 5886 C C . ARG B 1 87 ? -6.663 22.664 81.705 1.00 24.11 231 ARG B C 1
ATOM 5887 O O . ARG B 1 87 ? -5.637 22.241 81.161 1.00 24.50 231 ARG B O 1
ATOM 5909 N N . LYS B 1 88 ? -7.026 22.265 82.941 1.00 23.08 232 LYS B N 1
ATOM 5910 C CA . LYS B 1 88 ? -6.169 21.316 83.663 1.00 24.40 232 LYS B CA 1
ATOM 5911 C C . LYS B 1 88 ? -6.095 19.960 82.984 1.00 23.99 232 LYS B C 1
ATOM 5912 O O . LYS B 1 88 ? -5.039 19.317 83.020 1.00 24.02 232 LYS B O 1
ATOM 5931 N N . GLU B 1 89 ? -7.167 19.540 82.320 1.00 24.35 233 GLU B N 1
ATOM 5932 C CA . GLU B 1 89 ? -7.148 18.276 81.597 1.00 24.74 233 GLU B CA 1
ATOM 5933 C C . GLU B 1 89 ? -6.123 18.313 80.466 1.00 24.42 233 GLU B C 1
ATOM 5934 O O . GLU B 1 89 ? -5.343 17.357 80.272 1.00 23.97 233 GLU B O 1
ATOM 5946 N N . THR B 1 90 ? -6.110 19.409 79.723 1.00 23.24 234 THR B N 1
ATOM 5947 C CA . THR B 1 90 ? -5.156 19.564 78.635 1.00 21.23 234 THR B CA 1
ATOM 5948 C C . THR B 1 90 ? -3.739 19.673 79.150 1.00 20.08 234 THR B C 1
ATOM 5949 O O . THR B 1 90 ? -2.824 19.031 78.625 1.00 23.34 234 THR B O 1
ATOM 5960 N N . ILE B 1 91 ? -3.555 20.439 80.219 1.00 20.24 235 ILE B N 1
ATOM 5961 C CA . ILE B 1 91 ? -2.201 20.632 80.752 1.00 22.23 235 ILE B CA 1
ATOM 5962 C C . ILE B 1 91 ? -1.677 19.330 81.363 1.00 24.65 235 ILE B C 1
ATOM 5963 O O . ILE B 1 91 ? -0.490 18.980 81.201 1.00 24.06 235 ILE B O 1
ATOM 5979 N N . ALA B 1 92 ? -2.541 18.592 82.073 1.00 24.87 236 ALA B N 1
ATOM 5980 C CA . ALA B 1 92 ? -2.096 17.359 82.711 1.00 28.49 236 ALA B CA 1
ATOM 5981 C C . ALA B 1 92 ? -1.695 16.290 81.711 1.00 29.59 236 ALA B C 1
ATOM 5982 O O . ALA B 1 92 ? -0.954 15.372 82.073 1.00 32.07 236 ALA B O 1
ATOM 5989 N N . SER B 1 93 ? -2.170 16.376 80.475 1.00 28.56 237 SER B N 1
ATOM 5990 C CA . SER B 1 93 ? -1.820 15.431 79.429 1.00 29.28 237 SER B CA 1
ATOM 5991 C C . SER B 1 93 ? -0.963 16.079 78.339 1.00 27.29 237 SER B C 1
ATOM 5992 O O . SER B 1 93 ? -0.930 15.584 77.205 1.00 29.56 237 SER B O 1
ATOM 6000 N N . ALA B 1 94 ? -0.295 17.184 78.657 1.00 25.30 238 ALA B N 1
ATOM 6001 C CA . ALA B 1 94 ? 0.324 18.013 77.632 1.00 23.70 238 ALA B CA 1
ATOM 6002 C C . ALA B 1 94 ? 1.703 17.496 77.226 1.00 28.53 238 ALA B C 1
ATOM 6003 O O . ALA B 1 94 ? 2.538 17.207 78.084 1.00 30.42 238 ALA B O 1
ATOM 6010 N N . ASN B 1 95 ? 2.000 17.569 75.914 1.00 25.05 239 ASN B N 1
ATOM 6011 C CA . ASN B 1 95 ? 3.373 17.484 75.414 1.00 22.52 239 ASN B CA 1
ATOM 6012 C C . ASN B 1 95 ? 4.025 18.856 75.500 1.00 22.90 239 ASN B C 1
ATOM 6013 O O . ASN B 1 95 ? 3.460 19.829 75.994 1.00 21.75 239 ASN B O 1
ATOM 6024 N N . LEU B 1 96 ? 5.279 18.971 75.077 1.00 21.48 240 LEU B N 1
ATOM 6025 C CA . LEU B 1 96 ? 5.975 20.215 75.270 1.00 22.65 240 LEU B CA 1
ATOM 6026 C C . LEU B 1 96 ? 5.444 21.331 74.347 1.00 23.82 240 LEU B C 1
ATOM 6027 O O . LEU B 1 96 ? 5.466 22.514 74.757 1.00 24.05 240 LEU B O 1
ATOM 6043 N N . CYS B 1 97 ? 4.963 21.012 73.132 1.00 24.76 241 CYS B N 1
ATOM 6044 C CA . CYS B 1 97 ? 4.279 22.006 72.313 1.00 23.40 241 CYS B CA 1
ATOM 6045 C C . CYS B 1 97 ? 3.135 22.686 73.077 1.00 22.36 241 CYS B C 1
ATOM 6046 O O . CYS B 1 97 ? 2.977 23.925 73.041 1.00 24.12 241 CYS B O 1
ATOM 6054 N N . THR B 1 98 ? 2.291 21.861 73.690 1.00 21.59 242 THR B N 1
ATOM 6055 C CA . THR B 1 98 ? 1.132 22.369 74.426 1.00 20.39 242 THR B CA 1
ATOM 6056 C C . THR B 1 98 ? 1.554 23.186 75.630 1.00 21.18 242 THR B C 1
ATOM 6057 O O . THR B 1 98 ? 1.036 24.298 75.848 1.00 20.50 242 THR B O 1
ATOM 6068 N N . VAL B 1 99 ? 2.521 22.694 76.414 1.00 20.92 243 VAL B N 1
ATOM 6069 C CA . VAL B 1 99 ? 3.039 23.441 77.557 1.00 21.88 243 VAL B CA 1
ATOM 6070 C C . VAL B 1 99 ? 3.523 24.818 77.122 1.00 22.57 243 VAL B C 1
ATOM 6071 O O . VAL B 1 99 ? 3.244 25.829 77.775 1.00 21.35 243 VAL B O 1
ATOM 6084 N N . ALA B 1 100 ? 4.307 24.871 76.037 1.00 21.04 244 ALA B N 1
ATOM 6085 C CA . ALA B 1 100 ? 4.839 26.135 75.565 1.00 22.47 244 ALA B CA 1
ATOM 6086 C C . ALA B 1 100 ? 3.736 27.126 75.181 1.00 20.30 244 ALA B C 1
ATOM 6087 O O . ALA B 1 100 ? 3.832 28.307 75.514 1.00 22.24 244 ALA B O 1
ATOM 6094 N N . ALA B 1 101 ? 2.708 26.662 74.457 1.00 22.76 245 ALA B N 1
ATOM 6095 C CA . ALA B 1 101 ? 1.584 27.527 74.075 1.00 23.98 245 ALA B CA 1
ATOM 6096 C C . ALA B 1 101 ? 0.884 28.115 75.293 1.00 21.84 245 ALA B C 1
ATOM 6097 O O . ALA B 1 101 ? 0.623 29.321 75.361 1.00 20.18 245 ALA B O 1
ATOM 6104 N N . PHE B 1 102 ? 0.564 27.266 76.271 1.00 20.18 246 PHE B N 1
ATOM 6105 C CA . PHE B 1 102 ? -0.108 27.713 77.470 1.00 20.79 246 PHE B CA 1
ATOM 6106 C C . PHE B 1 102 ? 0.745 28.658 78.274 1.00 21.87 246 PHE B C 1
ATOM 6107 O O . PHE B 1 102 ? 0.220 29.577 78.912 1.00 21.10 246 PHE B O 1
ATOM 6124 N N A LEU B 1 103 ? 2.067 28.432 78.322 0.59 21.66 247 LEU B N 1
ATOM 6125 N N B LEU B 1 103 ? 2.066 28.454 78.289 0.41 21.73 247 LEU B N 1
ATOM 6126 C CA A LEU B 1 103 ? 2.921 29.342 79.069 0.59 21.53 247 LEU B CA 1
ATOM 6127 C CA B LEU B 1 103 ? 2.916 29.341 79.068 0.41 21.51 247 LEU B CA 1
ATOM 6128 C C A LEU B 1 103 ? 2.962 30.728 78.441 0.59 20.37 247 LEU B C 1
ATOM 6129 C C B LEU B 1 103 ? 3.010 30.729 78.444 0.41 20.36 247 LEU B C 1
ATOM 6130 O O A LEU B 1 103 ? 2.845 31.731 79.149 0.59 21.41 247 LEU B O 1
ATOM 6131 O O B LEU B 1 103 ? 2.964 31.731 79.162 0.41 21.06 247 LEU B O 1
ATOM 6162 N N . ASP B 1 104 ? 3.161 30.831 77.122 1.00 19.55 248 ASP B N 1
ATOM 6163 C CA . ASP B 1 104 ? 3.137 32.139 76.482 1.00 22.34 248 ASP B CA 1
ATOM 6164 C C . ASP B 1 104 ? 1.794 32.851 76.705 1.00 21.81 248 ASP B C 1
ATOM 6165 O O . ASP B 1 104 ? 1.773 34.051 77.014 1.00 22.99 248 ASP B O 1
ATOM 6175 N N . GLU B 1 105 ? 0.672 32.114 76.581 1.00 21.44 249 GLU B N 1
ATOM 6176 C CA . GLU B 1 105 ? -0.634 32.712 76.884 1.00 20.90 249 GLU B CA 1
ATOM 6177 C C . GLU B 1 105 ? -0.699 33.262 78.319 1.00 21.39 249 GLU B C 1
ATOM 6178 O O . GLU B 1 105 ? -1.118 34.398 78.553 1.00 22.86 249 GLU B O 1
ATOM 6190 N N A SER B 1 106 ? -0.232 32.492 79.293 0.55 21.08 250 SER B N 1
ATOM 6191 N N B SER B 1 106 ? -0.270 32.455 79.286 0.45 21.42 250 SER B N 1
ATOM 6192 C CA A SER B 1 106 ? -0.398 32.897 80.681 0.55 23.53 250 SER B CA 1
ATOM 6193 C CA B SER B 1 106 ? -0.325 32.826 80.693 0.45 23.37 250 SER B CA 1
ATOM 6194 C C A SER B 1 106 ? 0.518 34.065 81.039 0.55 22.70 250 SER B C 1
ATOM 6195 C C B SER B 1 106 ? 0.494 34.084 80.960 0.45 22.68 250 SER B C 1
ATOM 6196 O O A SER B 1 106 ? 0.142 34.926 81.836 0.55 23.10 250 SER B O 1
ATOM 6197 O O B SER B 1 106 ? 0.013 35.042 81.568 0.45 21.24 250 SER B O 1
ATOM 6212 N N . LEU B 1 107 ? 1.726 34.119 80.463 1.00 23.20 251 LEU B N 1
ATOM 6213 C CA . LEU B 1 107 ? 2.623 35.239 80.724 1.00 24.43 251 LEU B CA 1
ATOM 6214 C C . LEU B 1 107 ? 2.139 36.518 80.059 1.00 23.63 251 LEU B C 1
ATOM 6215 O O . LEU B 1 107 ? 2.237 37.599 80.651 1.00 24.55 251 LEU B O 1
ATOM 6231 N N . CYS B 1 108 ? 1.617 36.423 78.826 1.00 22.28 252 CYS B N 1
ATOM 6232 C CA . CYS B 1 108 ? 1.052 37.616 78.209 1.00 23.59 252 CYS B CA 1
ATOM 6233 C C . CYS B 1 108 ? -0.155 38.129 78.991 1.00 26.11 252 CYS B C 1
ATOM 6234 O O . CYS B 1 108 ? -0.328 39.355 79.180 1.00 25.86 252 CYS B O 1
ATOM 6242 N N . TRP B 1 109 ? -0.975 37.209 79.486 1.00 24.93 253 TRP B N 1
ATOM 6243 C CA . TRP B 1 109 ? -2.130 37.574 80.309 1.00 26.06 253 TRP B CA 1
ATOM 6244 C C . TRP B 1 109 ? -1.696 38.242 81.611 1.00 26.45 253 TRP B C 1
ATOM 6245 O O . TRP B 1 109 ? -2.232 39.287 82.004 1.00 26.73 253 TRP B O 1
ATOM 6266 N N . GLY B 1 110 ? -0.714 37.653 82.288 1.00 28.27 254 GLY B N 1
ATOM 6267 C CA . GLY B 1 110 ? -0.173 38.270 83.475 1.00 25.98 254 GLY B CA 1
ATOM 6268 C C . GLY B 1 110 ? 0.399 39.649 83.233 1.00 27.27 254 GLY B C 1
ATOM 6269 O O . GLY B 1 110 ? 0.289 40.521 84.084 1.00 26.73 254 GLY B O 1
ATOM 6273 N N . GLN B 1 111 ? 1.043 39.869 82.088 1.00 26.61 255 GLN B N 1
ATOM 6274 C CA . GLN B 1 111 ? 1.526 41.208 81.800 1.00 29.78 255 GLN B CA 1
ATOM 6275 C C . GLN B 1 111 ? 0.392 42.215 81.651 1.00 28.84 255 GLN B C 1
ATOM 6276 O O . GLN B 1 111 ? 0.595 43.396 81.933 1.00 29.13 255 GLN B O 1
ATOM 6290 N N . GLN B 1 112 ? -0.782 41.786 81.154 1.00 26.30 256 GLN B N 1
ATOM 6291 C CA . GLN B 1 112 ? -1.931 42.684 81.123 1.00 27.81 256 GLN B CA 1
ATOM 6292 C C . GLN B 1 112 ? -2.400 43.052 82.533 1.00 27.53 256 GLN B C 1
ATOM 6293 O O . GLN B 1 112 ? -2.859 44.181 82.764 1.00 27.84 256 GLN B O 1
ATOM 6307 N N . TYR B 1 113 ? -2.340 42.129 83.471 1.00 27.16 257 TYR B N 1
ATOM 6308 C CA . TYR B 1 113 ? -2.608 42.478 84.866 1.00 29.17 257 TYR B CA 1
ATOM 6309 C C . TYR B 1 113 ? -1.646 43.564 85.335 1.00 32.38 257 TYR B C 1
ATOM 6310 O O . TYR B 1 113 ? -2.050 44.570 85.941 1.00 32.40 257 TYR B O 1
ATOM 6328 N N . LEU B 1 114 ? -0.369 43.397 85.017 1.00 33.44 258 LEU B N 1
ATOM 6329 C CA . LEU B 1 114 ? 0.665 44.334 85.461 1.00 36.60 258 LEU B CA 1
ATOM 6330 C C . LEU B 1 114 ? 0.464 45.688 84.815 1.00 36.78 258 LEU B C 1
ATOM 6331 O O . LEU B 1 114 ? 0.526 46.728 85.502 1.00 38.19 258 LEU B O 1
ATOM 6347 N N . LYS B 1 115 ? 0.094 45.693 83.528 1.00 33.96 259 LYS B N 1
ATOM 6348 C CA . LYS B 1 115 ? -0.137 46.933 82.811 1.00 36.26 259 LYS B CA 1
ATOM 6349 C C . LYS B 1 115 ? -1.339 47.674 83.347 1.00 38.47 259 LYS B C 1
ATOM 6350 O O . LYS B 1 115 ? -1.396 48.889 83.225 1.00 40.66 259 LYS B O 1
ATOM 6369 N N . ASN B 1 116 ? -2.322 46.977 83.903 1.00 35.92 260 ASN B N 1
ATOM 6370 C CA . ASN B 1 116 ? -3.498 47.623 84.460 1.00 36.21 260 ASN B CA 1
ATOM 6371 C C . ASN B 1 116 ? -3.474 47.756 86.000 1.00 40.04 260 ASN B C 1
ATOM 6372 O O . ASN B 1 116 ? -4.509 48.089 86.596 1.00 39.92 260 ASN B O 1
ATOM 6383 N N . ASP B 1 117 ? -2.337 47.450 86.637 1.00 39.34 261 ASP B N 1
ATOM 6384 C CA . ASP B 1 117 ? -2.158 47.505 88.095 1.00 38.12 261 ASP B CA 1
ATOM 6385 C C . ASP B 1 117 ? -3.086 46.588 88.868 1.00 35.62 261 ASP B C 1
ATOM 6386 O O . ASP B 1 117 ? -3.449 46.899 90.014 1.00 36.85 261 ASP B O 1
ATOM 6395 N N . PHE B 1 118 ? -3.484 45.466 88.296 1.00 32.02 262 PHE B N 1
ATOM 6396 C CA . PHE B 1 118 ? -4.254 44.474 89.025 1.00 35.05 262 PHE B CA 1
ATOM 6397 C C . PHE B 1 118 ? -3.314 43.648 89.884 1.00 35.25 262 PHE B C 1
ATOM 6398 O O . PHE B 1 118 ? -2.257 43.244 89.408 1.00 38.33 262 PHE B O 1
ATOM 6415 N N . ILE B 1 119 ? -3.737 43.311 91.094 1.00 34.52 263 ILE B N 1
ATOM 6416 C CA . ILE B 1 119 ? -2.909 42.478 91.948 1.00 35.50 263 ILE B CA 1
ATOM 6417 C C . ILE B 1 119 ? -3.144 41.011 91.620 1.00 36.64 263 ILE B C 1
ATOM 6418 O O . ILE B 1 119 ? -4.143 40.645 91.006 1.00 33.68 263 ILE B O 1
ATOM 6434 N N . PHE B 1 120 ? -2.157 40.200 91.979 1.00 35.02 264 PHE B N 1
ATOM 6435 C CA . PHE B 1 120 ? -2.153 38.751 91.802 1.00 36.91 264 PHE B CA 1
ATOM 6436 C C . PHE B 1 120 ? -2.509 38.134 93.140 1.00 48.53 264 PHE B C 1
ATOM 6437 O O . PHE B 1 120 ? -1.940 38.503 94.170 1.00 57.65 264 PHE B O 1
ATOM 6454 N N . SER B 1 121 ? -3.488 37.271 93.151 1.00 54.23 265 SER B N 1
ATOM 6455 C CA . SER B 1 121 ? -3.910 36.742 94.455 1.00 71.90 265 SER B CA 1
ATOM 6456 C C . SER B 1 121 ? -4.833 35.567 94.177 1.00 88.83 265 SER B C 1
ATOM 6457 O O . SER B 1 121 ? -5.715 35.651 93.304 1.00 88.72 265 SER B O 1
ATOM 6465 N N . GLU B 1 122 ? -4.603 34.454 94.885 1.00 98.27 266 GLU B N 1
ATOM 6466 C CA . GLU B 1 122 ? -5.327 33.218 94.629 1.00 105.02 266 GLU B CA 1
ATOM 6467 C C . GLU B 1 122 ? -6.801 33.314 94.991 1.00 110.13 266 GLU B C 1
ATOM 6468 O O . GLU B 1 122 ? -7.566 32.411 94.637 1.00 111.49 266 GLU B O 1
ATOM 6480 N N . ASN B 1 123 ? -7.215 34.378 95.676 1.00 112.86 267 ASN B N 1
ATOM 6481 C CA . ASN B 1 123 ? -8.620 34.594 95.992 1.00 115.37 267 ASN B CA 1
ATOM 6482 C C . ASN B 1 123 ? -9.416 34.907 94.726 1.00 113.26 267 ASN B C 1
ATOM 6483 O O . ASN B 1 123 ? -10.228 34.080 94.290 1.00 117.37 267 ASN B O 1
ATOM 6494 N N . GLY B 1 124 ? -9.202 36.089 94.131 1.00 102.42 268 GLY B N 1
ATOM 6495 C CA . GLY B 1 124 ? -9.875 36.458 92.895 1.00 84.97 268 GLY B CA 1
ATOM 6496 C C . GLY B 1 124 ? -9.716 35.339 91.886 1.00 64.44 268 GLY B C 1
ATOM 6497 O O . GLY B 1 124 ? -8.663 34.707 91.852 1.00 73.60 268 GLY B O 1
ATOM 6501 N N . LYS B 1 125 ? -10.752 35.037 91.113 1.00 47.08 269 LYS B N 1
ATOM 6502 C CA . LYS B 1 125 ? -10.754 33.861 90.247 1.00 39.69 269 LYS B CA 1
ATOM 6503 C C . LYS B 1 125 ? -10.387 34.312 88.836 1.00 33.20 269 LYS B C 1
ATOM 6504 O O . LYS B 1 125 ? -10.920 35.309 88.327 1.00 36.37 269 LYS B O 1
ATOM 6524 N N . ASP B 1 126 ? -9.456 33.599 88.225 1.00 28.36 270 ASP B N 1
ATOM 6525 C CA . ASP B 1 126 ? -9.001 33.866 86.878 1.00 26.77 270 ASP B CA 1
ATOM 6526 C C . ASP B 1 126 ? -8.650 32.510 86.285 1.00 24.67 270 ASP B C 1
ATOM 6527 O O . ASP B 1 126 ? -7.750 31.847 86.791 1.00 26.63 270 ASP B O 1
ATOM 6536 N N . ILE B 1 127 ? -9.377 32.082 85.244 1.00 24.62 271 ILE B N 1
ATOM 6537 C CA . ILE B 1 127 ? -9.202 30.715 84.746 1.00 24.07 271 ILE B CA 1
ATOM 6538 C C . ILE B 1 127 ? -7.855 30.505 84.095 1.00 26.36 271 ILE B C 1
ATOM 6539 O O . ILE B 1 127 ? -7.432 29.355 83.942 1.00 28.93 271 ILE B O 1
ATOM 6555 N N . ILE B 1 128 ? -7.204 31.567 83.627 1.00 24.34 272 ILE B N 1
ATOM 6556 C CA . ILE B 1 128 ? -5.864 31.435 83.048 1.00 24.06 272 ILE B CA 1
ATOM 6557 C C . ILE B 1 128 ? -4.814 31.387 84.144 1.00 28.63 272 ILE B C 1
ATOM 6558 O O . ILE B 1 128 ? -3.992 30.447 84.216 1.00 30.68 272 ILE B O 1
ATOM 6574 N N . LEU B 1 129 ? -4.846 32.339 85.072 1.00 26.92 273 LEU B N 1
ATOM 6575 C CA . LEU B 1 129 ? -3.832 32.375 86.118 1.00 27.63 273 LEU B CA 1
ATOM 6576 C C . LEU B 1 129 ? -3.952 31.212 87.086 1.00 29.21 273 LEU B C 1
ATOM 6577 O O . LEU B 1 129 ? -2.930 30.776 87.671 1.00 28.22 273 LEU B O 1
ATOM 6593 N N . ASP B 1 130 ? -5.176 30.707 87.313 1.00 27.50 274 ASP B N 1
ATOM 6594 C CA . ASP B 1 130 ? -5.363 29.648 88.292 1.00 29.48 274 ASP B CA 1
ATOM 6595 C C . ASP B 1 130 ? -4.933 28.259 87.786 1.00 29.08 274 ASP B C 1
ATOM 6596 O O . ASP B 1 130 ? -4.971 27.302 88.558 1.00 32.15 274 ASP B O 1
ATOM 6605 N N . THR B 1 131 ? -4.484 28.123 86.552 1.00 25.39 275 THR B N 1
ATOM 6606 C CA . THR B 1 131 ? -3.831 26.913 86.087 1.00 26.56 275 THR B CA 1
ATOM 6607 C C . THR B 1 131 ? -2.324 27.058 85.938 1.00 25.29 275 THR B C 1
ATOM 6608 O O . THR B 1 131 ? -1.661 26.109 85.462 1.00 23.70 275 THR B O 1
ATOM 6619 N N . SER B 1 132 ? -1.739 28.181 86.402 1.00 25.50 276 SER B N 1
ATOM 6620 C CA . SER B 1 132 ? -0.295 28.419 86.169 1.00 26.48 276 SER B CA 1
ATOM 6621 C C . SER B 1 132 ? 0.574 27.487 87.028 1.00 25.15 276 SER B C 1
ATOM 6622 O O . SER B 1 132 ? 1.678 27.118 86.615 1.00 25.45 276 SER B O 1
ATOM 6630 N N . SER B 1 133 ? 0.100 27.065 88.205 1.00 23.44 277 SER B N 1
ATOM 6631 C CA . SER B 1 133 ? 0.868 26.092 88.973 1.00 26.80 277 SER B CA 1
ATOM 6632 C C . SER B 1 133 ? 0.907 24.720 88.305 1.00 25.28 277 SER B C 1
ATOM 6633 O O . SER B 1 133 ? 1.962 24.071 88.243 1.00 24.42 277 SER B O 1
ATOM 6641 N N . ALA B 1 134 ? -0.217 24.253 87.780 1.00 27.26 278 ALA B N 1
ATOM 6642 C CA . ALA B 1 134 ? -0.214 22.989 87.049 1.00 27.48 278 ALA B CA 1
ATOM 6643 C C . ALA B 1 134 ? 0.707 23.057 85.844 1.00 24.02 278 ALA B C 1
ATOM 6644 O O . ALA B 1 134 ? 1.396 22.078 85.508 1.00 25.02 278 ALA B O 1
ATOM 6651 N N . LEU B 1 135 ? 0.762 24.204 85.181 1.00 23.73 279 LEU B N 1
ATOM 6652 C CA . LEU B 1 135 ? 1.617 24.400 84.030 1.00 22.94 279 LEU B CA 1
ATOM 6653 C C . LEU B 1 135 ? 3.100 24.355 84.394 1.00 24.09 279 LEU B C 1
ATOM 6654 O O . LEU B 1 135 ? 3.898 23.758 83.675 1.00 24.98 279 LEU B O 1
ATOM 6670 N N . LEU B 1 136 ? 3.485 24.995 85.507 1.00 22.06 280 LEU B N 1
ATOM 6671 C CA . LEU B 1 136 ? 4.853 24.884 86.006 1.00 24.51 280 LEU B CA 1
ATOM 6672 C C . LEU B 1 136 ? 5.241 23.422 86.257 1.00 23.84 280 LEU B C 1
ATOM 6673 O O . LEU B 1 136 ? 6.338 22.978 85.858 1.00 24.47 280 LEU B O 1
ATOM 6689 N N . SER B 1 137 ? 4.396 22.683 86.959 1.00 24.16 281 SER B N 1
ATOM 6690 C CA . SER B 1 137 ? 4.689 21.274 87.225 1.00 27.33 281 SER B CA 1
ATOM 6691 C C . SER B 1 137 ? 4.864 20.469 85.930 1.00 26.79 281 SER B C 1
ATOM 6692 O O . SER B 1 137 ? 5.709 19.568 85.856 1.00 25.40 281 SER B O 1
ATOM 6700 N N . GLN B 1 138 ? 4.016 20.735 84.927 1.00 22.66 282 GLN B N 1
ATOM 6701 C CA . GLN B 1 138 ? 4.123 20.029 83.647 1.00 24.54 282 GLN B CA 1
ATOM 6702 C C . GLN B 1 138 ? 5.394 20.397 82.908 1.00 23.55 282 GLN B C 1
ATOM 6703 O O . GLN B 1 138 ? 6.055 19.508 82.332 1.00 24.40 282 GLN B O 1
ATOM 6717 N N . LEU B 1 139 ? 5.802 21.679 82.933 1.00 22.96 283 LEU B N 1
ATOM 6718 C CA . LEU B 1 139 ? 7.066 22.061 82.314 1.00 24.81 283 LEU B CA 1
ATOM 6719 C C . LEU B 1 139 ? 8.224 21.324 82.962 1.00 25.21 283 LEU B C 1
ATOM 6720 O O . LEU B 1 139 ? 9.122 20.826 82.272 1.00 24.27 283 LEU B O 1
ATOM 6736 N N . VAL B 1 140 ? 8.248 21.288 84.304 1.00 23.42 284 VAL B N 1
ATOM 6737 C CA . VAL B 1 140 ? 9.327 20.569 85.001 1.00 23.38 284 VAL B CA 1
ATOM 6738 C C . VAL B 1 140 ? 9.358 19.107 84.595 1.00 24.06 284 VAL B C 1
ATOM 6739 O O . VAL B 1 140 ? 10.434 18.530 84.357 1.00 25.97 284 VAL B O 1
ATOM 6752 N N . HIS B 1 141 ? 8.193 18.494 84.469 1.00 23.92 285 HIS B N 1
ATOM 6753 C CA . HIS B 1 141 ? 8.111 17.093 84.058 1.00 26.67 285 HIS B CA 1
ATOM 6754 C C . HIS B 1 141 ? 8.678 16.909 82.651 1.00 26.39 285 HIS B C 1
ATOM 6755 O O . HIS B 1 141 ? 9.490 15.992 82.422 1.00 28.11 285 HIS B O 1
ATOM 6769 N N . LYS B 1 142 ? 8.358 17.813 81.721 1.00 22.96 286 LYS B N 1
ATOM 6770 C CA . LYS B 1 142 ? 8.946 17.683 80.393 1.00 22.94 286 LYS B CA 1
ATOM 6771 C C . LYS B 1 142 ? 10.462 17.855 80.419 1.00 25.18 286 LYS B C 1
ATOM 6772 O O . LYS B 1 142 ? 11.182 17.144 79.717 1.00 25.53 286 LYS B O 1
ATOM 6791 N N . ILE B 1 143 ? 10.965 18.847 81.159 1.00 23.28 287 ILE B N 1
ATOM 6792 C CA . ILE B 1 143 ? 12.411 19.062 81.219 1.00 25.70 287 ILE B CA 1
ATOM 6793 C C . ILE B 1 143 ? 13.118 17.837 81.789 1.00 29.47 287 ILE B C 1
ATOM 6794 O O . ILE B 1 143 ? 14.181 17.427 81.284 1.00 27.64 287 ILE B O 1
ATOM 6810 N N . LYS B 1 144 ? 12.549 17.218 82.816 1.00 26.23 288 LYS B N 1
ATOM 6811 C CA . LYS B 1 144 ? 13.135 16.030 83.403 1.00 27.64 288 LYS B CA 1
ATOM 6812 C C . LYS B 1 144 ? 13.143 14.865 82.428 1.00 29.71 288 LYS B C 1
ATOM 6813 O O . LYS B 1 144 ? 13.978 13.976 82.547 1.00 31.82 288 LYS B O 1
ATOM 6849 N N . LEU B 1 146 ? 13.621 15.134 79.126 1.00 35.63 290 LEU B N 1
ATOM 6850 C CA . LEU B 1 146 ? 14.560 15.365 78.018 1.00 35.14 290 LEU B CA 1
ATOM 6851 C C . LEU B 1 146 ? 15.911 14.714 78.291 1.00 35.23 290 LEU B C 1
ATOM 6852 O O . LEU B 1 146 ? 16.429 14.788 79.405 1.00 37.80 290 LEU B O 1
ATOM 6868 N N . PRO B 1 147 ? 16.556 14.136 77.270 1.00 31.55 291 PRO B N 1
ATOM 6869 C CA . PRO B 1 147 ? 17.937 13.681 77.452 1.00 34.15 291 PRO B CA 1
ATOM 6870 C C . PRO B 1 147 ? 18.774 14.841 77.989 1.00 36.47 291 PRO B C 1
ATOM 6871 O O . PRO B 1 147 ? 18.564 15.995 77.612 1.00 35.14 291 PRO B O 1
ATOM 6882 N N . PHE B 1 148 ? 19.745 14.536 78.853 1.00 41.09 292 PHE B N 1
ATOM 6883 C CA . PHE B 1 148 ? 20.353 15.642 79.587 1.00 48.14 292 PHE B CA 1
ATOM 6884 C C . PHE B 1 148 ? 21.365 16.420 78.743 1.00 41.89 292 PHE B C 1
ATOM 6885 O O . PHE B 1 148 ? 21.753 17.521 79.147 1.00 39.13 292 PHE B O 1
ATOM 6902 N N . CYS B 1 149 ? 21.739 15.917 77.558 1.00 39.40 293 CYS B N 1
ATOM 6903 C CA . CYS B 1 149 ? 22.482 16.745 76.597 1.00 37.78 293 CYS B CA 1
ATOM 6904 C C . CYS B 1 149 ? 21.745 18.048 76.240 1.00 35.46 293 CYS B C 1
ATOM 6905 O O . CYS B 1 149 ? 22.398 19.022 75.851 1.00 37.62 293 CYS B O 1
ATOM 6913 N N . HIS B 1 150 ? 20.416 18.115 76.372 1.00 31.29 294 HIS B N 1
ATOM 6914 C CA . HIS B 1 150 ? 19.731 19.349 76.053 1.00 33.04 294 HIS B CA 1
ATOM 6915 C C . HIS B 1 150 ? 20.163 20.459 77.008 1.00 39.97 294 HIS B C 1
ATOM 6916 O O . HIS B 1 150 ? 20.290 21.634 76.611 1.00 41.38 294 HIS B O 1
ATOM 6930 N N A CYS B 1 151 ? 20.386 20.115 78.268 0.61 39.21 295 CYS B N 1
ATOM 6931 N N B CYS B 1 151 ? 20.366 20.112 78.277 0.39 39.45 295 CYS B N 1
ATOM 6932 C CA A CYS B 1 151 ? 20.822 21.126 79.224 0.61 39.61 295 CYS B CA 1
ATOM 6933 C CA B CYS B 1 151 ? 20.845 21.084 79.252 0.39 39.83 295 CYS B CA 1
ATOM 6934 C C A CYS B 1 151 ? 22.332 21.296 79.202 0.61 39.81 295 CYS B C 1
ATOM 6935 C C B CYS B 1 151 ? 22.338 21.303 79.107 0.39 39.94 295 CYS B C 1
ATOM 6936 O O A CYS B 1 151 ? 22.816 22.424 79.319 0.61 43.43 295 CYS B O 1
ATOM 6937 O O B CYS B 1 151 ? 22.811 22.444 79.077 0.39 42.99 295 CYS B O 1
ATOM 6952 N N . LEU B 1 152 ? 23.090 20.212 78.989 1.00 35.28 296 LEU B N 1
ATOM 6953 C CA . LEU B 1 152 ? 24.541 20.286 79.036 1.00 38.44 296 LEU B CA 1
ATOM 6954 C C . LEU B 1 152 ? 25.133 20.973 77.813 1.00 42.49 296 LEU B C 1
ATOM 6955 O O . LEU B 1 152 ? 26.251 21.500 77.902 1.00 40.57 296 LEU B O 1
ATOM 6989 N N . GLN B 1 154 ? 24.314 23.686 76.338 1.00 47.11 298 GLN B N 1
ATOM 6990 C CA . GLN B 1 154 ? 24.166 25.131 76.281 1.00 42.15 298 GLN B CA 1
ATOM 6991 C C . GLN B 1 154 ? 25.520 25.784 76.573 1.00 43.03 298 GLN B C 1
ATOM 6992 O O . GLN B 1 154 ? 26.455 25.151 77.090 1.00 43.98 298 GLN B O 1
ATOM 7006 N N . THR B 1 155 ? 25.638 27.068 76.197 1.00 42.25 299 THR B N 1
ATOM 7007 C CA . THR B 1 155 ? 26.887 27.796 76.429 1.00 42.69 299 THR B CA 1
ATOM 7008 C C . THR B 1 155 ? 27.253 27.814 77.911 1.00 40.26 299 THR B C 1
ATOM 7009 O O . THR B 1 155 ? 28.404 27.610 78.285 1.00 41.04 299 THR B O 1
ATOM 7020 N N . THR B 1 156 ? 26.284 28.086 78.777 1.00 40.27 300 THR B N 1
ATOM 7021 C CA . THR B 1 156 ? 26.526 28.117 80.219 1.00 43.02 300 THR B CA 1
ATOM 7022 C C . THR B 1 156 ? 25.386 27.282 80.772 1.00 36.30 300 THR B C 1
ATOM 7023 O O . THR B 1 156 ? 24.285 27.801 81.003 1.00 37.40 300 THR B O 1
ATOM 7034 N N . PRO B 1 157 ? 25.589 25.976 80.917 1.00 34.77 301 PRO B N 1
ATOM 7035 C CA . PRO B 1 157 ? 24.444 25.104 81.225 1.00 34.38 301 PRO B CA 1
ATOM 7036 C C . PRO B 1 157 ? 23.754 25.426 82.545 1.00 35.62 301 PRO B C 1
ATOM 7037 O O . PRO B 1 157 ? 22.550 25.196 82.672 1.00 35.15 301 PRO B O 1
ATOM 7048 N N . GLN B 1 158 ? 24.506 25.825 83.560 1.00 36.33 302 GLN B N 1
ATOM 7049 C CA . GLN B 1 158 ? 23.940 25.998 84.896 1.00 40.34 302 GLN B CA 1
ATOM 7050 C C . GLN B 1 158 ? 23.156 24.744 85.293 1.00 37.99 302 GLN B C 1
ATOM 7051 O O . GLN B 1 158 ? 22.033 24.817 85.781 1.00 34.01 302 GLN B O 1
ATOM 7065 N N . ASP B 1 159 ? 23.768 23.574 85.081 1.00 37.53 303 ASP B N 1
ATOM 7066 C CA . ASP B 1 159 ? 22.987 22.362 85.274 1.00 42.02 303 ASP B CA 1
ATOM 7067 C C . ASP B 1 159 ? 22.616 22.156 86.736 1.00 35.87 303 ASP B C 1
ATOM 7068 O O . ASP B 1 159 ? 21.568 21.564 87.006 1.00 36.30 303 ASP B O 1
ATOM 7077 N N . HIS B 1 160 ? 23.408 22.660 87.678 1.00 36.46 304 HIS B N 1
ATOM 7078 C CA . HIS B 1 160 ? 23.021 22.514 89.080 1.00 42.19 304 HIS B CA 1
ATOM 7079 C C . HIS B 1 160 ? 21.736 23.292 89.385 1.00 37.69 304 HIS B C 1
ATOM 7080 O O . HIS B 1 160 ? 20.951 22.881 90.250 1.00 35.28 304 HIS B O 1
ATOM 7094 N N . ILE B 1 161 ? 21.507 24.424 88.703 1.00 36.25 305 ILE B N 1
ATOM 7095 C CA . ILE B 1 161 ? 20.277 25.182 88.912 1.00 33.16 305 ILE B CA 1
ATOM 7096 C C . ILE B 1 161 ? 19.089 24.441 88.335 1.00 30.94 305 ILE B C 1
ATOM 7097 O O . ILE B 1 161 ? 18.019 24.354 88.967 1.00 30.95 305 ILE B O 1
ATOM 7113 N N . VAL B 1 162 ? 19.218 23.965 87.096 1.00 29.09 306 VAL B N 1
ATOM 7114 C CA . VAL B 1 162 ? 18.142 23.196 86.488 1.00 29.27 306 VAL B CA 1
ATOM 7115 C C . VAL B 1 162 ? 17.767 22.025 87.383 1.00 29.90 306 VAL B C 1
ATOM 7116 O O . VAL B 1 162 ? 16.588 21.784 87.666 1.00 29.90 306 VAL B O 1
ATOM 7129 N N . LYS B 1 163 ? 18.766 21.296 87.867 1.00 30.22 307 LYS B N 1
ATOM 7130 C CA . LYS B 1 163 ? 18.460 20.116 88.668 1.00 31.69 307 LYS B CA 1
ATOM 7131 C C . LYS B 1 163 ? 17.757 20.484 89.966 1.00 30.12 307 LYS B C 1
ATOM 7132 O O . LYS B 1 163 ? 16.797 19.820 90.364 1.00 30.54 307 LYS B O 1
ATOM 7151 N N . GLN B 1 164 ? 18.236 21.507 90.655 1.00 31.00 308 GLN B N 1
ATOM 7152 C CA . GLN B 1 164 ? 17.666 21.854 91.964 1.00 33.14 308 GLN B CA 1
ATOM 7153 C C . GLN B 1 164 ? 16.266 22.441 91.821 1.00 30.23 308 GLN B C 1
ATOM 7154 O O . GLN B 1 164 ? 15.374 22.118 92.621 1.00 29.54 308 GLN B O 1
ATOM 7168 N N . VAL B 1 165 ? 16.044 23.306 90.825 1.00 28.02 309 VAL B N 1
ATOM 7169 C CA . VAL B 1 165 ? 14.686 23.831 90.627 1.00 27.76 309 VAL B CA 1
ATOM 7170 C C . VAL B 1 165 ? 13.733 22.712 90.284 1.00 28.69 309 VAL B C 1
ATOM 7171 O O . VAL B 1 165 ? 12.620 22.636 90.829 1.00 27.41 309 VAL B O 1
ATOM 7184 N N . CYS B 1 166 ? 14.140 21.808 89.390 1.00 28.14 310 CYS B N 1
ATOM 7185 C CA . CYS B 1 166 ? 13.275 20.687 89.049 1.00 27.97 310 CYS B CA 1
ATOM 7186 C C . CYS B 1 166 ? 12.998 19.824 90.278 1.00 28.39 310 CYS B C 1
ATOM 7187 O O . CYS B 1 166 ? 11.858 19.378 90.474 1.00 27.50 310 CYS B O 1
ATOM 7195 N N . TYR B 1 167 ? 14.021 19.582 91.100 1.00 28.10 311 TYR B N 1
ATOM 7196 C CA . TYR B 1 167 ? 13.852 18.799 92.319 1.00 27.90 311 TYR B CA 1
ATOM 7197 C C . TYR B 1 167 ? 12.837 19.454 93.252 1.00 27.57 311 TYR B C 1
ATOM 7198 O O . TYR B 1 167 ? 11.915 18.796 93.765 1.00 28.22 311 TYR B O 1
ATOM 7216 N N . LEU B 1 168 ? 12.968 20.760 93.466 1.00 27.98 312 LEU B N 1
ATOM 7217 C CA . LEU B 1 168 ? 12.091 21.438 94.399 1.00 29.32 312 LEU B CA 1
ATOM 7218 C C . LEU B 1 168 ? 10.633 21.313 93.971 1.00 28.98 312 LEU B C 1
ATOM 7219 O O . LEU B 1 168 ? 9.752 21.084 94.823 1.00 29.25 312 LEU B O 1
ATOM 7235 N N . ILE B 1 169 ? 10.361 21.457 92.661 1.00 26.15 313 ILE B N 1
ATOM 7236 C CA . ILE B 1 169 ? 8.994 21.419 92.149 1.00 25.99 313 ILE B CA 1
ATOM 7237 C C . ILE B 1 169 ? 8.478 19.980 92.084 1.00 28.29 313 ILE B C 1
ATOM 7238 O O . ILE B 1 169 ? 7.343 19.683 92.504 1.00 26.71 313 ILE B O 1
ATOM 7254 N N . ALA B 1 170 ? 9.277 19.074 91.515 1.00 28.78 314 ALA B N 1
ATOM 7255 C CA . ALA B 1 170 ? 8.821 17.693 91.321 1.00 31.16 314 ALA B CA 1
ATOM 7256 C C . ALA B 1 170 ? 8.639 16.956 92.649 1.00 34.23 314 ALA B C 1
ATOM 7257 O O . ALA B 1 170 ? 7.711 16.149 92.794 1.00 35.82 314 ALA B O 1
ATOM 7264 N N . SER B 1 171 ? 9.499 17.223 93.644 1.00 30.35 315 SER B N 1
ATOM 7265 C CA . SER B 1 171 ? 9.449 16.453 94.884 1.00 31.08 315 SER B CA 1
ATOM 7266 C C . SER B 1 171 ? 8.273 16.866 95.770 1.00 36.22 315 SER B C 1
ATOM 7267 O O . SER B 1 171 ? 7.572 15.996 96.307 1.00 38.31 315 SER B O 1
ATOM 7275 N N . ASN B 1 172 ? 8.031 18.190 95.931 1.00 31.74 316 ASN B N 1
ATOM 7276 C CA . ASN B 1 172 ? 7.067 18.659 96.922 1.00 31.96 316 ASN B CA 1
ATOM 7277 C C . ASN B 1 172 ? 6.436 20.001 96.548 1.00 32.31 316 ASN B C 1
ATOM 7278 O O . ASN B 1 172 ? 5.861 20.657 97.427 1.00 32.25 316 ASN B O 1
ATOM 7289 N N . ASN B 1 173 ? 6.475 20.385 95.287 1.00 31.50 317 ASN B N 1
ATOM 7290 C CA . ASN B 1 173 ? 5.844 21.597 94.775 1.00 31.55 317 ASN B CA 1
ATOM 7291 C C . ASN B 1 173 ? 6.283 22.829 95.570 1.00 30.19 317 ASN B C 1
ATOM 7292 O O . ASN B 1 173 ? 5.480 23.688 95.939 1.00 29.84 317 ASN B O 1
ATOM 7303 N N . ARG B 1 174 ? 7.592 22.933 95.777 1.00 27.19 318 ARG B N 1
ATOM 7304 C CA . ARG B 1 174 ? 8.162 23.963 96.667 1.00 27.99 318 ARG B CA 1
ATOM 7305 C C . ARG B 1 174 ? 8.451 25.222 95.838 1.00 29.29 318 ARG B C 1
ATOM 7306 O O . ARG B 1 174 ? 9.593 25.563 95.494 1.00 30.30 318 ARG B O 1
ATOM 7327 N N . ILE B 1 175 ? 7.350 25.886 95.470 1.00 29.63 319 ILE B N 1
ATOM 7328 C CA . ILE B 1 175 ? 7.406 26.985 94.500 1.00 29.11 319 ILE B CA 1
ATOM 7329 C C . ILE B 1 175 ? 8.206 28.165 95.046 1.00 28.64 319 ILE B C 1
ATOM 7330 O O . ILE B 1 175 ? 9.089 28.692 94.371 1.00 29.32 319 ILE B O 1
ATOM 7346 N N . LEU B 1 176 ? 7.891 28.620 96.265 1.00 29.27 320 LEU B N 1
ATOM 7347 C CA . LEU B 1 176 ? 8.622 29.776 96.787 1.00 29.67 320 LEU B CA 1
ATOM 7348 C C . LEU B 1 176 ? 10.089 29.443 97.027 1.00 33.64 320 LEU B C 1
ATOM 7349 O O . LEU B 1 176 ? 10.962 30.302 96.814 1.00 33.96 320 LEU B O 1
ATOM 7365 N N . ASP B 1 177 ? 10.407 28.208 97.440 1.00 33.00 321 ASP B N 1
ATOM 7366 C CA . ASP B 1 177 ? 11.811 27.852 97.572 1.00 29.39 321 ASP B CA 1
ATOM 7367 C C . ASP B 1 177 ? 12.517 27.894 96.219 1.00 29.64 321 ASP B C 1
ATOM 7368 O O . ASP B 1 177 ? 13.719 28.213 96.159 1.00 29.90 321 ASP B O 1
ATOM 7377 N N . ALA B 1 178 ? 11.814 27.555 95.129 1.00 31.17 322 ALA B N 1
ATOM 7378 C CA . ALA B 1 178 ? 12.424 27.630 93.813 1.00 30.63 322 ALA B CA 1
ATOM 7379 C C . ALA B 1 178 ? 12.766 29.074 93.444 1.00 31.49 322 ALA B C 1
ATOM 7380 O O . ALA B 1 178 ? 13.836 29.323 92.865 1.00 31.51 322 ALA B O 1
ATOM 7387 N N . VAL B 1 179 ? 11.880 30.033 93.773 1.00 32.04 323 VAL B N 1
ATOM 7388 C CA . VAL B 1 179 ? 12.170 31.456 93.576 1.00 34.50 323 VAL B CA 1
ATOM 7389 C C . VAL B 1 179 ? 13.364 31.888 94.413 1.00 36.01 323 VAL B C 1
ATOM 7390 O O . VAL B 1 179 ? 14.253 32.597 93.923 1.00 35.44 323 VAL B O 1
ATOM 7403 N N . ARG B 1 180 ? 13.393 31.497 95.697 1.00 34.01 324 ARG B N 1
ATOM 7404 C CA . ARG B 1 180 ? 14.535 31.858 96.524 1.00 35.99 324 ARG B CA 1
ATOM 7405 C C . ARG B 1 180 ? 15.815 31.355 95.885 1.00 39.50 324 ARG B C 1
ATOM 7406 O O . ARG B 1 180 ? 16.830 32.063 95.851 1.00 41.57 324 ARG B O 1
ATOM 7427 N N . TYR B 1 181 ? 15.787 30.136 95.367 1.00 37.23 325 TYR B N 1
ATOM 7428 C CA . TYR B 1 181 ? 16.980 29.559 94.790 1.00 35.78 325 TYR B CA 1
ATOM 7429 C C . TYR B 1 181 ? 17.375 30.297 93.513 1.00 36.56 325 TYR B C 1
ATOM 7430 O O . TYR B 1 181 ? 18.551 30.621 93.313 1.00 36.51 325 TYR B O 1
ATOM 7448 N N . LEU B 1 182 ? 16.398 30.611 92.652 1.00 33.70 326 LEU B N 1
ATOM 7449 C CA . LEU B 1 182 ? 16.709 31.289 91.403 1.00 34.35 326 LEU B CA 1
ATOM 7450 C C . LEU B 1 182 ? 17.239 32.696 91.616 1.00 35.54 326 LEU B C 1
ATOM 7451 O O . LEU B 1 182 ? 17.953 33.221 90.760 1.00 35.59 326 LEU B O 1
ATOM 7467 N N . GLN B 1 183 ? 16.851 33.362 92.689 1.00 38.44 327 GLN B N 1
ATOM 7468 C CA . GLN B 1 183 ? 17.325 34.743 92.808 1.00 41.97 327 GLN B CA 1
ATOM 7469 C C . GLN B 1 183 ? 18.774 34.841 93.269 1.00 41.17 327 GLN B C 1
ATOM 7470 O O . GLN B 1 183 ? 19.341 35.925 93.208 1.00 42.68 327 GLN B O 1
ATOM 7484 N N . THR B 1 184 ? 19.432 33.744 93.631 1.00 40.01 328 THR B N 1
ATOM 7485 C CA . THR B 1 184 ? 20.834 33.832 94.027 1.00 44.70 328 THR B CA 1
ATOM 7486 C C . THR B 1 184 ? 21.805 33.877 92.845 1.00 46.48 328 THR B C 1
ATOM 7487 O O . THR B 1 184 ? 23.003 34.033 93.059 1.00 48.38 328 THR B O 1
ATOM 7498 N N . SER B 1 185 ? 21.339 33.852 91.602 1.00 46.70 329 SER B N 1
ATOM 7499 C CA . SER B 1 185 ? 22.258 33.788 90.473 1.00 48.69 329 SER B CA 1
ATOM 7500 C C . SER B 1 185 ? 21.721 34.563 89.278 1.00 41.44 329 SER B C 1
ATOM 7501 O O . SER B 1 185 ? 20.511 34.615 89.062 1.00 38.80 329 SER B O 1
ATOM 7509 N N . VAL B 1 186 ? 22.638 35.159 88.496 1.00 37.28 330 VAL B N 1
ATOM 7510 C CA . VAL B 1 186 ? 22.280 35.651 87.169 1.00 37.39 330 VAL B CA 1
ATOM 7511 C C . VAL B 1 186 ? 21.902 34.450 86.301 1.00 35.22 330 VAL B C 1
ATOM 7512 O O . VAL B 1 186 ? 22.545 33.392 86.340 1.00 36.96 330 VAL B O 1
ATOM 7525 N N . ILE B 1 187 ? 20.815 34.570 85.561 1.00 32.03 331 ILE B N 1
ATOM 7526 C CA . ILE B 1 187 ? 20.372 33.500 84.680 1.00 32.50 331 ILE B CA 1
ATOM 7527 C C . ILE B 1 187 ? 21.186 33.561 83.392 1.00 33.58 331 ILE B C 1
ATOM 7528 O O . ILE B 1 187 ? 21.229 34.608 82.731 1.00 34.12 331 ILE B O 1
ATOM 7544 N N . LYS B 1 188 ? 21.773 32.418 82.997 1.00 32.78 332 LYS B N 1
ATOM 7545 C CA . LYS B 1 188 ? 22.697 32.383 81.868 1.00 33.75 332 LYS B CA 1
ATOM 7546 C C . LYS B 1 188 ? 22.393 31.255 80.891 1.00 33.04 332 LYS B C 1
ATOM 7547 O O . LYS B 1 188 ? 23.147 31.077 79.926 1.00 36.56 332 LYS B O 1
ATOM 7566 N N . SER B 1 189 ? 21.381 30.463 81.150 1.00 30.99 333 SER B N 1
ATOM 7567 C CA . SER B 1 189 ? 20.914 29.343 80.342 1.00 29.63 333 SER B CA 1
ATOM 7568 C C . SER B 1 189 ? 19.473 29.606 79.919 1.00 31.82 333 SER B C 1
ATOM 7569 O O . SER B 1 189 ? 18.644 30.002 80.755 1.00 29.70 333 SER B O 1
ATOM 7577 N N . PRO B 1 190 ? 19.126 29.330 78.666 1.00 35.76 334 PRO B N 1
ATOM 7578 C CA . PRO B 1 190 ? 17.707 29.460 78.269 1.00 36.08 334 PRO B CA 1
ATOM 7579 C C . PRO B 1 190 ? 16.784 28.477 78.963 1.00 30.66 334 PRO B C 1
ATOM 7580 O O . PRO B 1 190 ? 15.592 28.782 79.118 1.00 33.07 334 PRO B O 1
ATOM 7591 N N . ILE B 1 191 ? 17.262 27.317 79.396 1.00 29.01 335 ILE B N 1
ATOM 7592 C CA . ILE B 1 191 ? 16.423 26.421 80.162 1.00 30.80 335 ILE B CA 1
ATOM 7593 C C . ILE B 1 191 ? 16.099 27.012 81.546 1.00 28.37 335 ILE B C 1
ATOM 7594 O O . ILE B 1 191 ? 14.965 26.892 82.034 1.00 27.85 335 ILE B O 1
ATOM 7610 N N . VAL B 1 192 ? 17.096 27.590 82.220 1.00 27.62 336 VAL B N 1
ATOM 7611 C CA . VAL B 1 192 ? 16.828 28.281 83.473 1.00 27.08 336 VAL B CA 1
ATOM 7612 C C . VAL B 1 192 ? 15.866 29.451 83.256 1.00 26.87 336 VAL B C 1
ATOM 7613 O O . VAL B 1 192 ? 14.996 29.724 84.095 1.00 26.78 336 VAL B O 1
ATOM 7626 N N . LEU B 1 193 ? 16.019 30.188 82.168 1.00 27.70 337 LEU B N 1
ATOM 7627 C CA . LEU B 1 193 ? 15.090 31.273 81.920 1.00 26.48 337 LEU B CA 1
ATOM 7628 C C . LEU B 1 193 ? 13.668 30.773 81.733 1.00 25.84 337 LEU B C 1
ATOM 7629 O O . LEU B 1 193 ? 12.731 31.408 82.235 1.00 25.44 337 LEU B O 1
ATOM 7645 N N . LEU B 1 194 ? 13.475 29.664 81.036 1.00 25.34 338 LEU B N 1
ATOM 7646 C CA . LEU B 1 194 ? 12.134 29.081 80.924 1.00 25.30 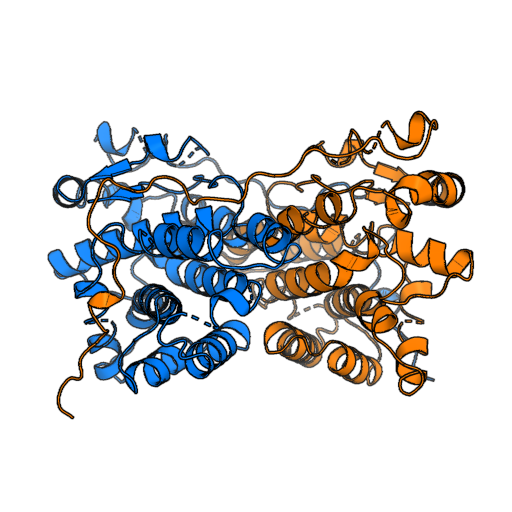338 LEU B CA 1
ATOM 7647 C C . LEU B 1 194 ? 11.552 28.739 82.285 1.00 27.26 338 LEU B C 1
ATOM 7648 O O . LEU B 1 194 ? 10.355 28.965 82.522 1.00 24.19 338 LEU B O 1
ATOM 7664 N N . LEU B 1 195 ? 12.372 28.141 83.172 1.00 24.94 339 LEU B N 1
ATOM 7665 C CA . LEU B 1 195 ? 11.925 27.849 84.525 1.00 25.38 339 LEU B CA 1
ATOM 7666 C C . LEU B 1 195 ? 11.549 29.122 85.284 1.00 26.37 339 LEU B C 1
ATOM 7667 O O . LEU B 1 195 ? 10.529 29.139 86.006 1.00 27.05 339 LEU B O 1
ATOM 7683 N N . ALA B 1 196 ? 12.349 30.187 85.148 1.00 25.89 340 ALA B N 1
ATOM 7684 C CA . ALA B 1 196 ? 12.042 31.432 85.820 1.00 26.18 340 ALA B CA 1
ATOM 7685 C C . ALA B 1 196 ? 10.727 32.007 85.326 1.00 26.29 340 ALA B C 1
ATOM 7686 O O . ALA B 1 196 ? 9.919 32.489 86.128 1.00 25.92 340 ALA B O 1
ATOM 7693 N N . TYR B 1 197 ? 10.511 31.999 84.022 1.00 26.16 341 TYR B N 1
ATOM 7694 C CA . TYR B 1 197 ? 9.248 32.486 83.480 1.00 24.88 341 TYR B CA 1
ATOM 7695 C C . TYR B 1 197 ? 8.085 31.647 83.991 1.00 25.89 341 TYR B C 1
ATOM 7696 O O . TYR B 1 197 ? 7.017 32.193 84.311 1.00 27.05 341 TYR B O 1
ATOM 7714 N N . ALA B 1 198 ? 8.287 30.325 84.113 1.00 23.33 342 ALA B N 1
ATOM 7715 C CA . ALA B 1 198 ? 7.185 29.454 84.496 1.00 25.21 342 ALA B CA 1
ATOM 7716 C C . ALA B 1 198 ? 6.871 29.590 85.971 1.00 25.80 342 ALA B C 1
ATOM 7717 O O . ALA B 1 198 ? 5.73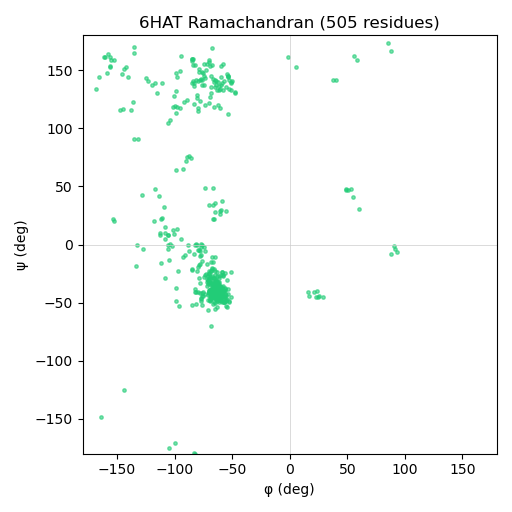8 29.315 86.405 1.00 24.51 342 ALA B O 1
ATOM 7724 N N . VAL B 1 199 ? 7.859 29.937 86.782 1.00 26.63 343 VAL B N 1
ATOM 7725 C CA . VAL B 1 199 ? 7.610 30.011 88.203 1.00 25.67 343 VAL B CA 1
ATOM 7726 C C . VAL B 1 199 ? 7.025 31.346 88.623 1.00 25.47 343 VAL B C 1
ATOM 7727 O O . VAL B 1 199 ? 6.412 31.398 89.694 1.00 26.03 343 VAL B O 1
ATOM 7740 N N . CYS B 1 200 ? 7.181 32.426 87.822 1.00 26.97 344 CYS B N 1
ATOM 7741 C CA . CYS B 1 200 ? 6.934 33.762 88.358 1.00 29.55 344 CYS B CA 1
ATOM 7742 C C . CYS B 1 200 ? 5.465 33.977 88.699 1.00 28.30 344 CYS B C 1
ATOM 7743 O O . CYS B 1 200 ? 5.165 34.550 89.754 1.00 30.00 344 CYS B O 1
ATOM 7751 N N . LEU B 1 201 ? 4.520 33.507 87.859 1.00 26.36 345 LEU B N 1
ATOM 7752 C CA . LEU B 1 201 ? 3.119 33.778 88.227 1.00 27.87 345 LEU B CA 1
ATOM 7753 C C . LEU B 1 201 ? 2.612 32.875 89.350 1.00 29.72 345 LEU B C 1
ATOM 7754 O O . LEU B 1 201 ? 1.969 33.374 90.290 1.00 27.84 345 LEU B O 1
ATOM 7770 N N . PRO B 1 202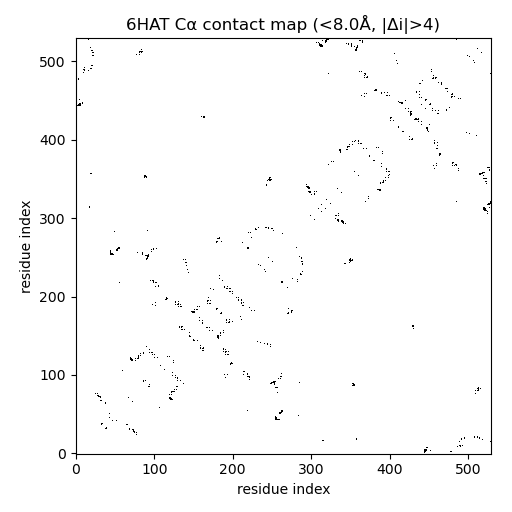 ? 2.873 31.567 89.334 1.00 27.42 346 PRO B N 1
ATOM 7771 C CA . PRO B 1 202 ? 2.441 30.732 90.476 1.00 29.54 346 PRO B CA 1
ATOM 7772 C C . PRO B 1 202 ? 3.010 31.185 91.796 1.00 29.73 346 PRO B C 1
ATOM 7773 O O . PRO B 1 202 ? 2.299 31.155 92.808 1.00 29.72 346 PRO B O 1
ATOM 7784 N N . ALA B 1 203 ? 4.246 31.678 91.808 1.00 27.98 347 ALA B N 1
ATOM 7785 C CA . ALA B 1 203 ? 4.811 32.223 93.044 1.00 28.17 347 ALA B CA 1
ATOM 7786 C C . ALA B 1 203 ? 4.138 33.526 93.458 1.00 31.20 347 ALA B C 1
ATOM 7787 O O . ALA B 1 203 ? 3.759 33.702 94.633 1.00 30.92 347 ALA B O 1
ATOM 7794 N N . ALA B 1 204 ? 3.994 34.463 92.523 1.00 30.08 348 ALA B N 1
ATOM 7795 C CA . ALA B 1 204 ? 3.384 35.761 92.841 1.00 31.71 348 ALA B CA 1
ATOM 7796 C C . ALA B 1 204 ? 1.995 35.585 93.449 1.00 32.56 348 ALA B C 1
ATOM 7797 O O . ALA B 1 204 ? 1.622 36.277 94.407 1.00 32.71 348 ALA B O 1
ATOM 7804 N N . ILE B 1 205 ? 1.230 34.623 92.946 1.00 29.08 349 ILE B N 1
ATOM 7805 C CA . ILE B 1 205 ? -0.136 34.444 93.404 1.00 32.79 349 ILE B CA 1
ATOM 7806 C C . ILE B 1 205 ? -0.184 33.934 94.832 1.00 35.49 349 ILE B C 1
ATOM 7807 O O . ILE B 1 205 ? -1.156 34.200 95.551 1.00 37.99 349 ILE B O 1
ATOM 7823 N N . ILE B 1 206 ? 0.840 33.213 95.293 1.00 34.11 350 ILE B N 1
ATOM 7824 C CA . ILE B 1 206 ? 0.801 32.701 96.671 1.00 36.54 350 ILE B CA 1
ATOM 7825 C C . ILE B 1 206 ? 1.655 33.498 97.656 1.00 37.42 350 ILE B C 1
ATOM 7826 O O . ILE B 1 206 ? 1.659 33.157 98.838 1.00 37.99 350 ILE B O 1
ATOM 7842 N N . CYS B 1 207 ? 2.362 34.545 97.226 1.00 36.90 351 CYS B N 1
ATOM 7843 C CA . CYS B 1 207 ? 3.133 35.358 98.159 1.00 39.86 351 CYS B CA 1
ATOM 7844 C C . CYS B 1 207 ? 2.208 36.072 99.147 1.00 44.34 351 CYS B C 1
ATOM 7845 O O . CYS B 1 207 ? 1.129 36.542 98.785 1.00 44.90 351 CYS B O 1
ATOM 7853 N N . THR B 1 208 ? 2.625 36.158 100.381 1.00 42.32 352 THR B N 1
ATOM 7854 C CA . THR B 1 208 ? 1.925 36.974 101.364 1.00 43.65 352 THR B CA 1
ATOM 7855 C C . THR B 1 208 ? 2.740 38.241 101.610 1.00 40.06 352 THR B C 1
ATOM 7856 O O . THR B 1 208 ? 3.803 38.464 101.011 1.00 36.76 352 THR B O 1
ATOM 7867 N N . LYS B 1 209 ? 2.278 39.048 102.562 1.00 40.24 353 LYS B N 1
ATOM 7868 C CA . LYS B 1 209 ? 2.990 40.280 102.854 1.00 41.01 353 LYS B CA 1
ATOM 7869 C C . LYS B 1 209 ? 4.399 40.007 103.370 1.00 42.39 353 LYS B C 1
ATOM 7870 O O . LYS B 1 209 ? 5.320 40.795 103.114 1.00 46.25 353 LYS B O 1
ATOM 7889 N N . ASN B 1 210 ? 4.591 38.908 104.096 1.00 45.14 354 ASN B N 1
ATOM 7890 C CA . ASN B 1 210 ? 5.927 38.531 104.551 1.00 55.48 354 ASN B CA 1
ATOM 7891 C C . ASN B 1 210 ? 6.866 38.107 103.414 1.00 51.21 354 ASN B C 1
ATOM 7892 O O . ASN B 1 210 ? 8.077 38.037 103.631 1.00 52.13 354 ASN B O 1
ATOM 7903 N N . GLU B 1 211 ? 6.352 37.829 102.211 1.00 42.96 355 GLU B N 1
ATOM 7904 C CA . GLU B 1 211 ? 7.202 37.433 101.083 1.00 42.99 355 GLU B CA 1
ATOM 7905 C C . GLU B 1 211 ? 7.284 38.533 100.020 1.00 42.40 355 GLU B C 1
ATOM 7906 O O . GLU B 1 211 ? 7.391 38.260 98.817 1.00 37.22 355 GLU B O 1
ATOM 7918 N N . THR B 1 212 ? 7.222 39.787 100.468 1.00 46.81 356 THR B N 1
ATOM 7919 C CA . THR B 1 212 ? 7.242 40.935 99.563 1.00 45.77 356 THR B CA 1
ATOM 7920 C C . THR B 1 212 ? 8.487 40.949 98.684 1.00 40.76 356 THR B C 1
ATOM 7921 O O . THR B 1 212 ? 8.397 41.235 97.485 1.00 41.92 356 THR B O 1
ATOM 7932 N N . GLN B 1 213 ? 9.646 40.598 99.235 1.00 39.46 357 GLN B N 1
ATOM 7933 C CA . GLN B 1 213 ? 10.875 40.542 98.444 1.00 43.27 357 GLN B CA 1
ATOM 7934 C C . GLN B 1 213 ? 10.808 39.489 97.322 1.00 41.09 357 GLN B C 1
ATOM 7935 O O . GLN B 1 213 ? 11.293 39.738 96.207 1.00 41.32 357 GLN B O 1
ATOM 7949 N N . LEU B 1 214 ? 10.274 38.287 97.604 1.00 37.52 358 LEU B N 1
ATOM 7950 C CA . LEU B 1 214 ? 10.102 37.312 96.524 1.00 37.44 358 LEU B CA 1
ATOM 7951 C C . LEU B 1 214 ? 9.141 37.822 95.481 1.00 34.32 358 LEU B C 1
ATOM 7952 O O . LEU B 1 214 ? 9.305 37.563 94.275 1.00 34.15 358 LEU B O 1
ATOM 7968 N N . TYR B 1 215 ? 8.056 38.450 95.931 1.00 37.07 359 TYR B N 1
ATOM 7969 C CA . TYR B 1 215 ? 7.066 38.960 94.986 1.00 35.59 359 TYR B CA 1
ATOM 7970 C C . TYR B 1 215 ? 7.706 39.963 94.032 1.00 33.45 359 TYR B C 1
ATOM 7971 O O . TYR B 1 215 ? 7.423 39.947 92.827 1.00 31.59 359 TYR B O 1
ATOM 7989 N N . SER B 1 216 ? 8.548 40.853 94.569 1.00 36.83 360 SER B N 1
ATOM 7990 C CA . SER B 1 216 ? 9.230 41.833 93.733 1.00 41.67 360 SER B CA 1
ATOM 7991 C C . SER B 1 216 ? 10.121 41.169 92.696 1.00 39.57 360 SER B C 1
ATOM 7992 O O . SER B 1 216 ? 10.212 41.649 91.566 1.00 38.63 360 SER B O 1
ATOM 8000 N N . HIS B 1 217 ? 10.806 40.084 93.063 1.00 37.26 361 HIS B N 1
ATOM 8001 C CA . HIS B 1 217 ? 11.584 39.339 92.072 1.00 35.37 361 HIS B CA 1
ATOM 8002 C C . HIS B 1 217 ? 10.703 38.725 90.978 1.00 32.68 361 HIS B C 1
ATOM 8003 O O . HIS B 1 217 ? 11.077 38.735 89.798 1.00 32.20 361 HIS B O 1
ATOM 8017 N N . CYS B 1 218 ? 9.547 38.153 91.339 1.00 31.79 362 CYS B N 1
ATOM 8018 C CA . CYS B 1 218 ? 8.629 37.632 90.324 1.00 32.53 362 CYS B CA 1
ATOM 8019 C C . CYS B 1 218 ? 8.182 38.727 89.377 1.00 30.43 362 CYS B C 1
ATOM 8020 O O . CYS B 1 218 ? 8.019 38.494 88.185 1.00 27.54 362 CYS B O 1
ATOM 8045 N N . ARG B 1 220 ? 9.886 41.361 88.535 1.00 33.89 364 ARG B N 1
ATOM 8046 C CA . ARG B 1 220 ? 11.001 41.658 87.640 1.00 35.86 364 ARG B CA 1
ATOM 8047 C C . ARG B 1 220 ? 11.012 40.696 86.467 1.00 32.44 364 ARG B C 1
ATOM 8048 O O . ARG B 1 220 ? 11.264 41.091 85.328 1.00 31.23 364 ARG B O 1
ATOM 8069 N N . ILE B 1 221 ? 10.824 39.408 86.747 1.00 28.58 365 ILE B N 1
ATOM 8070 C CA . ILE B 1 221 ? 10.811 38.400 85.687 1.00 29.34 365 ILE B CA 1
ATOM 8071 C C . ILE B 1 221 ? 9.666 38.665 84.719 1.00 30.38 365 ILE B C 1
ATOM 8072 O O . ILE B 1 221 ? 9.837 38.647 83.483 1.00 28.02 365 ILE B O 1
ATOM 8088 N N . LEU B 1 222 ? 8.472 38.900 85.260 1.00 28.26 366 LEU B N 1
ATOM 8089 C CA . LEU B 1 222 ? 7.303 39.119 84.418 1.00 27.97 366 LEU B CA 1
ATOM 8090 C C . LEU B 1 222 ? 7.483 40.336 83.525 1.00 29.44 366 LEU B C 1
ATOM 8091 O O . LEU B 1 222 ? 7.092 40.322 82.350 1.00 29.56 366 LEU B O 1
ATOM 8107 N N . LYS B 1 223 ? 8.062 41.404 84.053 1.00 26.86 367 LYS B N 1
ATOM 8108 C CA . LYS B 1 223 ? 8.256 42.606 83.258 1.00 29.52 367 LYS B CA 1
ATOM 8109 C C . LYS B 1 223 ? 9.255 42.390 82.125 1.00 33.29 367 LYS B C 1
ATOM 8110 O O . LYS B 1 223 ? 9.118 43.004 81.077 1.00 34.16 367 LYS B O 1
ATOM 8129 N N . GLU B 1 224 ? 10.272 41.540 82.321 1.00 32.06 368 GLU B N 1
ATOM 8130 C CA . GLU B 1 224 ? 11.285 41.306 81.289 1.00 30.14 368 GLU B CA 1
ATOM 8131 C C . GLU B 1 224 ? 10.821 40.345 80.192 1.00 30.41 368 GLU B C 1
ATOM 8132 O O . GLU B 1 224 ? 11.433 40.319 79.112 1.00 31.30 368 GLU B O 1
ATOM 8144 N N . TYR B 1 225 ? 9.790 39.549 80.448 1.00 28.08 369 TYR B N 1
ATOM 8145 C CA . TYR B 1 225 ? 9.243 38.668 79.426 1.00 27.58 369 TYR B CA 1
ATOM 8146 C C . TYR B 1 225 ? 8.771 39.505 78.241 1.00 28.37 369 TYR B C 1
ATOM 8147 O O . TYR B 1 225 ? 8.266 40.646 78.408 1.00 28.36 369 TYR B O 1
ATOM 8165 N N . ARG B 1 226 ? 8.939 38.966 77.041 1.00 26.89 370 ARG B N 1
ATOM 8166 C CA . ARG B 1 226 ? 8.296 39.519 75.872 1.00 27.68 370 ARG B CA 1
ATOM 8167 C C . ARG B 1 226 ? 7.431 38.479 75.164 1.00 27.11 370 ARG B C 1
ATOM 8168 O O . ARG B 1 226 ? 7.832 37.304 75.025 1.00 26.88 370 ARG B O 1
ATOM 8189 N N . PRO B 1 227 ? 6.261 38.888 74.663 1.00 29.22 371 PRO B N 1
ATOM 8190 C CA . PRO B 1 227 ? 5.341 37.934 74.035 1.00 27.94 371 PRO B CA 1
ATOM 8191 C C . PRO B 1 227 ? 6.025 37.010 73.046 1.00 29.70 371 PRO B C 1
ATOM 8192 O O . PRO B 1 227 ? 6.758 37.451 72.151 1.00 28.60 371 PRO B O 1
ATOM 8203 N N . GLY B 1 228 ? 5.746 35.717 73.208 1.00 27.13 372 GLY B N 1
ATOM 8204 C CA . GLY B 1 228 ? 6.273 34.693 72.326 1.00 25.21 372 GLY B CA 1
ATOM 8205 C C . GLY B 1 228 ? 7.609 34.100 72.798 1.00 25.79 372 GLY B C 1
ATOM 8206 O O . GLY B 1 228 ? 8.134 33.231 72.115 1.00 24.36 372 GLY B O 1
ATOM 8210 N N . ASP B 1 229 ? 8.194 34.614 73.904 1.00 26.10 373 ASP B N 1
ATOM 8211 C CA . ASP B 1 229 ? 9.538 34.186 74.304 1.00 26.99 373 ASP B CA 1
ATOM 8212 C C . ASP B 1 229 ? 9.627 32.668 74.510 1.00 23.34 373 ASP B C 1
ATOM 8213 O O . ASP B 1 229 ? 10.676 32.076 74.223 1.00 24.69 373 ASP B O 1
ATOM 8222 N N . VAL B 1 230 ? 8.596 32.031 75.088 1.00 22.52 374 VAL B N 1
ATOM 8223 C CA . VAL B 1 230 ? 8.711 30.616 75.409 1.00 23.94 374 VAL B CA 1
ATOM 8224 C C . VAL B 1 230 ? 8.799 29.799 74.125 1.00 23.12 374 VAL B C 1
ATOM 8225 O O . VAL B 1 230 ? 9.732 28.996 73.948 1.00 21.75 374 VAL B O 1
ATOM 8255 N N . ASN B 1 232 ? 9.726 30.966 71.250 1.00 22.24 376 ASN B N 1
ATOM 8256 C CA . ASN B 1 232 ? 10.960 31.365 70.558 1.00 22.29 376 ASN B CA 1
ATOM 8257 C C . ASN B 1 232 ? 12.186 30.654 71.149 1.00 22.05 376 ASN B C 1
ATOM 8258 O O . ASN B 1 232 ? 13.083 30.196 70.425 1.00 23.22 376 ASN B O 1
ATOM 8269 N N . ILE B 1 233 ? 12.259 30.619 72.477 1.00 20.75 377 ILE B N 1
ATOM 8270 C CA . ILE B 1 233 ? 13.393 29.969 73.149 1.00 23.12 377 ILE B CA 1
ATOM 8271 C C . ILE B 1 233 ? 13.450 28.483 72.815 1.00 22.18 377 ILE B C 1
ATOM 8272 O O . ILE B 1 233 ? 14.515 27.953 72.488 1.00 22.40 377 ILE B O 1
ATOM 8288 N N . LEU B 1 234 ? 12.306 27.795 72.849 1.00 22.08 378 LEU B N 1
ATOM 8289 C CA . LEU B 1 234 ? 12.306 26.363 72.562 1.00 22.60 378 LEU B CA 1
ATOM 8290 C C . LEU B 1 234 ? 12.581 26.085 71.100 1.00 23.07 378 LEU B C 1
ATOM 8291 O O . LEU B 1 234 ? 13.295 25.125 70.768 1.00 24.35 378 LEU B O 1
ATOM 8307 N N . HIS B 1 235 ? 11.999 26.886 70.208 1.00 21.91 379 HIS B N 1
ATOM 8308 C CA . HIS B 1 235 ? 12.228 26.684 68.798 1.00 23.68 379 HIS B CA 1
ATOM 8309 C C . HIS B 1 235 ? 13.715 26.785 68.487 1.00 24.00 379 HIS B C 1
ATOM 8310 O O . HIS B 1 235 ? 14.263 25.948 67.745 1.00 24.48 379 HIS B O 1
ATOM 8324 N N . GLU B 1 236 ? 14.397 27.775 69.050 1.00 21.65 380 GLU B N 1
ATOM 8325 C CA . GLU B 1 236 ? 15.799 27.952 68.781 1.00 20.48 380 GLU B CA 1
ATOM 8326 C C . GLU B 1 236 ? 16.626 26.825 69.393 1.00 21.41 380 GLU B C 1
ATOM 8327 O O . GLU B 1 236 ? 17.522 26.273 68.747 1.00 24.62 380 GLU B O 1
ATOM 8339 N N . SER B 1 237 ? 16.350 26.520 70.666 1.00 24.88 381 SER B N 1
ATOM 8340 C CA . SER B 1 237 ? 17.122 25.506 71.358 1.00 25.91 381 SER B CA 1
ATOM 8341 C C . SER B 1 237 ? 16.977 24.141 70.697 1.00 25.35 381 SER B C 1
ATOM 8342 O O . SER B 1 237 ? 17.983 23.430 70.515 1.00 24.57 381 SER B O 1
ATOM 8350 N N . LEU B 1 238 ? 15.756 23.764 70.306 1.00 24.41 382 LEU B N 1
ATOM 8351 C CA . LEU B 1 238 ? 15.550 22.470 69.686 1.00 24.31 382 LEU B CA 1
ATOM 8352 C C . LEU B 1 238 ? 16.221 22.383 68.322 1.00 24.21 382 LEU B C 1
ATOM 8353 O O . LEU B 1 238 ? 16.748 21.322 67.975 1.00 22.96 382 LEU B O 1
ATOM 8369 N N . THR B 1 239 ? 16.232 23.476 67.541 1.00 22.76 383 THR B N 1
ATOM 8370 C CA . THR B 1 239 ? 16.888 23.443 66.241 1.00 22.71 383 THR B CA 1
ATOM 8371 C C . THR B 1 239 ? 18.391 23.314 66.394 1.00 23.55 383 THR B C 1
ATOM 8372 O O . THR B 1 239 ? 19.048 22.516 65.709 1.00 22.53 383 THR B O 1
ATOM 8383 N N . GLN B 1 240 ? 18.967 24.119 67.301 1.00 23.32 384 GLN B N 1
ATOM 8384 C CA . GLN B 1 240 ? 20.396 24.064 67.524 1.00 25.12 384 GLN B CA 1
ATOM 8385 C C . GLN B 1 240 ? 20.801 22.662 67.987 1.00 21.48 384 GLN B C 1
ATOM 8386 O O . GLN B 1 240 ? 21.852 22.143 67.596 1.00 24.54 384 GLN B O 1
ATOM 8400 N N . HIS B 1 241 ? 19.981 22.065 68.856 1.00 22.54 385 HIS B N 1
ATOM 8401 C CA . HIS B 1 241 ? 20.304 20.735 69.360 1.00 23.72 385 HIS B CA 1
ATOM 8402 C C . HIS B 1 241 ? 20.381 19.707 68.226 1.00 23.46 385 HIS B C 1
ATOM 8403 O O . HIS B 1 241 ? 21.321 18.910 68.162 1.00 24.82 385 HIS B O 1
ATOM 8417 N N . LEU B 1 242 ? 19.412 19.737 67.287 1.00 24.91 386 LEU B N 1
ATOM 8418 C CA . LEU B 1 242 ? 19.433 18.834 66.131 1.00 26.42 386 LEU B CA 1
ATOM 8419 C C . LEU B 1 242 ? 20.647 19.035 65.267 1.00 25.22 386 LEU B C 1
ATOM 8420 O O . LEU B 1 242 ? 21.143 18.085 64.613 1.00 26.26 386 LEU B O 1
ATOM 8436 N N . ASN B 1 243 ? 21.208 20.244 65.273 1.00 23.71 387 ASN B N 1
ATOM 8437 C CA . ASN B 1 243 ? 22.364 20.539 64.465 1.00 22.95 387 ASN B CA 1
ATOM 8438 C C . ASN B 1 243 ? 23.691 20.216 65.133 1.00 23.74 387 ASN B C 1
ATOM 8439 O O . ASN B 1 243 ? 24.720 20.353 64.501 1.00 25.27 387 ASN B O 1
ATOM 8450 N N . LYS B 1 244 ? 23.677 19.828 66.382 1.00 25.26 388 LYS B N 1
ATOM 8451 C CA . LYS B 1 244 ? 24.941 19.575 67.072 1.00 29.05 388 LYS B CA 1
ATOM 8452 C C . LYS B 1 244 ? 24.973 18.272 67.871 1.00 29.40 388 LYS B C 1
ATOM 8453 O O . LYS B 1 244 ? 26.059 17.777 68.140 1.00 30.35 388 LYS B O 1
ATOM 8472 N N . CYS B 1 245 ? 23.874 17.684 68.199 1.00 29.57 389 CYS B N 1
ATOM 8473 C CA . CYS B 1 245 ? 23.927 16.534 69.143 1.00 30.86 389 CYS B CA 1
ATOM 8474 C C . CYS B 1 245 ? 24.381 15.288 68.416 1.00 32.96 389 CYS B C 1
ATOM 8475 O O . CYS B 1 245 ? 23.757 14.890 67.425 1.00 35.02 389 CYS B O 1
ATOM 8482 N N . PRO B 1 246 ? 25.469 14.619 68.864 1.00 35.20 390 PRO B N 1
ATOM 8483 C CA . PRO B 1 246 ? 25.940 13.421 68.183 1.00 41.97 390 PRO B CA 1
ATOM 8484 C C . PRO B 1 246 ? 25.192 12.138 68.520 1.00 47.61 390 PRO B C 1
ATOM 8485 O O . PRO B 1 246 ? 25.550 11.096 67.966 1.00 44.55 390 PRO B O 1
ATOM 8496 N N . SER B 1 247 ? 24.189 12.151 69.398 1.00 46.13 391 SER B N 1
ATOM 8497 C CA . SER B 1 247 ? 23.609 10.889 69.854 1.00 44.65 391 SER B CA 1
ATOM 8498 C C . SER B 1 247 ? 22.717 10.299 68.784 1.00 48.04 391 SER B C 1
ATOM 8499 O O . SER B 1 247 ? 21.962 11.001 68.136 1.00 46.66 391 SER B O 1
ATOM 8507 N N . SER B 1 248 ? 22.761 8.983 68.638 1.00 55.04 392 SER B N 1
ATOM 8508 C CA . SER B 1 248 ? 21.899 8.331 67.656 1.00 60.33 392 SER B CA 1
ATOM 8509 C C . SER B 1 248 ? 20.434 8.293 68.094 1.00 53.40 392 SER B C 1
ATOM 8510 O O . SER B 1 248 ? 19.544 8.277 67.247 1.00 65.83 392 SER B O 1
ATOM 8518 N N . THR B 1 249 ? 20.164 8.326 69.399 1.00 42.62 393 THR B N 1
ATOM 8519 C CA . THR B 1 249 ? 18.836 8.072 69.933 1.00 39.65 393 THR B CA 1
ATOM 8520 C C . THR B 1 249 ? 18.171 9.300 70.549 1.00 41.58 393 THR B C 1
ATOM 8521 O O . THR B 1 249 ? 16.952 9.281 70.794 1.00 39.46 393 THR B O 1
ATOM 8532 N N . CYS B 1 250 ? 18.944 10.352 70.834 1.00 38.69 394 CYS B N 1
ATOM 8533 C CA . CYS B 1 250 ? 18.374 11.541 71.460 1.00 35.66 394 CYS B CA 1
ATOM 8534 C C . CYS B 1 250 ? 17.228 12.082 70.635 1.00 30.27 394 CYS B C 1
ATOM 8535 O O . CYS B 1 250 ? 16.206 12.482 71.183 1.00 29.86 394 CYS B O 1
ATOM 8542 N N . ALA B 1 251 ? 17.363 12.078 69.303 1.00 29.69 395 ALA B N 1
ATOM 8543 C CA . ALA B 1 251 ? 16.319 12.731 68.514 1.00 31.24 395 ALA B CA 1
ATOM 8544 C C . ALA B 1 251 ? 14.979 11.997 68.638 1.00 30.19 395 ALA B C 1
ATOM 8545 O O . ALA B 1 251 ? 13.924 12.636 68.601 1.00 29.81 395 ALA B O 1
ATOM 8552 N N . TYR B 1 252 ? 15.001 10.657 68.746 1.00 33.00 396 TYR B N 1
ATOM 8553 C CA . TYR B 1 252 ? 13.765 9.882 68.931 1.00 32.47 396 TYR B CA 1
ATOM 8554 C C . TYR B 1 252 ? 13.152 10.085 70.318 1.00 30.43 396 TYR B C 1
ATOM 8555 O O . TYR B 1 252 ? 11.936 10.181 70.444 1.00 30.88 396 TYR B O 1
ATOM 8573 N N . THR B 1 253 ? 13.961 10.152 71.365 1.00 30.57 397 THR B N 1
ATOM 8574 C CA . THR B 1 253 ? 13.420 10.456 72.686 1.00 34.41 397 THR B CA 1
ATOM 8575 C C . THR B 1 253 ? 12.851 11.866 72.719 1.00 31.54 397 THR B C 1
ATOM 8576 O O . THR B 1 253 ? 11.750 12.091 73.233 1.00 28.85 397 THR B O 1
ATOM 8587 N N . THR B 1 254 ? 13.577 12.830 72.117 1.00 26.49 398 THR B N 1
ATOM 8588 C CA . THR B 1 254 ? 13.117 14.215 72.137 1.00 25.79 398 THR B CA 1
ATOM 8589 C C . THR B 1 254 ? 11.817 14.392 71.363 1.00 22.11 398 THR B C 1
ATOM 8590 O O . THR B 1 254 ? 10.932 15.138 71.806 1.00 23.24 398 THR B O 1
ATOM 8601 N N . ARG B 1 255 ? 11.688 13.762 70.185 1.00 25.44 399 ARG B N 1
ATOM 8602 C CA . ARG B 1 255 ? 10.477 13.982 69.387 1.00 25.05 399 ARG B CA 1
ATOM 8603 C C . ARG B 1 255 ? 9.233 13.523 70.147 1.00 24.79 399 ARG B C 1
ATOM 8604 O O . ARG B 1 255 ? 8.170 14.123 70.010 1.00 24.97 399 ARG B O 1
ATOM 8625 N N . ALA B 1 256 ? 9.362 12.463 70.949 1.00 26.34 400 ALA B N 1
ATOM 8626 C CA . ALA B 1 256 ? 8.248 11.958 71.770 1.00 28.64 400 ALA B CA 1
ATOM 8627 C C . ALA B 1 256 ? 7.817 12.937 72.846 1.00 25.73 400 ALA B C 1
ATOM 8628 O O . ALA B 1 256 ? 6.624 13.061 73.132 1.00 28.09 400 ALA B O 1
ATOM 8635 N N . ILE B 1 257 ? 8.766 13.634 73.466 1.00 22.27 401 ILE B N 1
ATOM 8636 C CA . ILE B 1 257 ? 8.486 14.617 74.498 1.00 23.82 401 ILE B CA 1
ATOM 8637 C C . ILE B 1 257 ? 7.898 15.886 73.880 1.00 23.77 401 ILE B C 1
ATOM 8638 O O . ILE B 1 257 ? 6.955 16.476 74.431 1.00 22.00 401 ILE B O 1
ATOM 8654 N N . VAL B 1 258 ? 8.459 16.325 72.744 1.00 22.83 402 VAL B N 1
ATOM 8655 C CA . VAL B 1 258 ? 7.999 17.556 72.099 1.00 20.91 402 VAL B CA 1
ATOM 8656 C C . VAL B 1 258 ? 6.590 17.364 71.566 1.00 24.38 402 VAL B C 1
ATOM 8657 O O . VAL B 1 258 ? 5.701 18.215 71.754 1.00 24.62 402 VAL B O 1
ATOM 8670 N N . GLY B 1 259 ? 6.362 16.228 70.941 1.00 24.22 403 GLY B N 1
ATOM 8671 C CA . GLY B 1 259 ? 5.073 15.887 70.384 1.00 27.09 403 GLY B CA 1
ATOM 8672 C C . GLY B 1 259 ? 4.914 16.404 68.965 1.00 28.54 403 GLY B C 1
ATOM 8673 O O . GLY B 1 259 ? 5.661 17.256 68.489 1.00 30.41 403 GLY B O 1
ATOM 8677 N N . THR B 1 260 ? 3.874 15.885 68.322 1.00 32.44 404 THR B N 1
ATOM 8678 C CA . THR B 1 260 ? 3.573 16.198 66.936 1.00 36.74 404 THR B CA 1
ATOM 8679 C C . THR B 1 260 ? 2.903 17.546 66.800 1.00 31.47 404 THR B C 1
ATOM 8680 O O . THR B 1 260 ? 3.117 18.230 65.825 1.00 30.21 404 THR B O 1
ATOM 8691 N N . LYS B 1 261 ? 1.979 17.866 67.684 1.00 29.48 405 LYS B N 1
ATOM 8692 C CA . LYS B 1 261 ? 1.351 19.173 67.637 1.00 28.86 405 LYS B CA 1
ATOM 8693 C C . LYS B 1 261 ? 0.780 19.502 68.999 1.00 28.07 405 LYS B C 1
ATOM 8694 O O . LYS B 1 261 ? 0.562 18.616 69.804 1.00 27.78 405 LYS B O 1
ATOM 8713 N N . ALA B 1 262 ? 0.479 20.775 69.209 1.00 23.94 406 ALA B N 1
ATOM 8714 C CA . ALA B 1 262 ? -0.159 21.238 70.431 1.00 26.25 406 ALA B CA 1
ATOM 8715 C C . ALA B 1 262 ? -1.634 20.825 70.486 1.00 27.60 406 ALA B C 1
ATOM 8716 O O . ALA B 1 262 ? -2.300 20.652 69.468 1.00 28.26 406 ALA B O 1
ATOM 8723 N N . ASN B 1 263 ? -2.143 20.626 71.708 1.00 26.01 407 ASN B N 1
ATOM 8724 C CA . ASN B 1 263 ? -3.583 20.484 71.943 1.00 25.39 407 ASN B CA 1
ATOM 8725 C C . ASN B 1 263 ? -4.085 21.808 72.482 1.00 22.98 407 ASN B C 1
ATOM 8726 O O . ASN B 1 263 ? -3.596 22.268 73.501 1.00 22.59 407 ASN B O 1
ATOM 8737 N N . THR B 1 264 ? -4.999 22.460 71.768 1.00 22.91 408 THR B N 1
ATOM 8738 C CA . THR B 1 264 ? -5.388 23.804 72.179 1.00 23.16 408 THR B CA 1
ATOM 8739 C C . THR B 1 264 ? -6.721 23.820 72.925 1.00 23.82 408 THR B C 1
ATOM 8740 O O . THR B 1 264 ? -7.272 24.901 73.132 1.00 22.12 408 THR B O 1
ATOM 8751 N N . THR B 1 265 ? -7.234 22.669 73.345 1.00 22.62 409 THR B N 1
ATOM 8752 C CA . THR B 1 265 ? -8.462 22.642 74.154 1.00 25.77 409 THR B CA 1
ATOM 8753 C C . THR B 1 265 ? -8.231 23.418 75.443 1.00 23.75 409 THR B C 1
ATOM 8754 O O . THR B 1 265 ? -7.375 23.083 76.254 1.00 24.97 409 THR B O 1
ATOM 8765 N N . GLY B 1 266 ? -8.983 24.483 75.610 1.00 22.93 410 GLY B N 1
ATOM 8766 C CA . GLY B 1 266 ? -8.886 25.350 76.762 1.00 23.61 410 GLY B CA 1
ATOM 8767 C C . GLY B 1 266 ? -7.979 26.517 76.567 1.00 24.03 410 GLY B C 1
ATOM 8768 O O . GLY B 1 266 ? -7.921 27.413 77.447 1.00 25.13 410 GLY B O 1
ATOM 8772 N N . LEU B 1 267 ? -7.266 26.560 75.444 1.00 23.54 411 LEU B N 1
ATOM 8773 C CA . LEU B 1 267 ? -6.375 27.673 75.122 1.00 23.19 411 LEU B CA 1
ATOM 8774 C C . LEU B 1 267 ? -7.171 28.737 74.362 1.00 24.78 411 LEU B C 1
ATOM 8775 O O . LEU B 1 267 ? -7.783 28.437 73.327 1.00 23.67 411 LEU B O 1
ATOM 8791 N N . PHE B 1 268 ? -7.166 29.979 74.867 1.00 24.11 412 PHE B N 1
ATOM 8792 C CA . PHE B 1 268 ? -7.880 31.051 74.151 1.00 25.49 412 PHE B CA 1
ATOM 8793 C C . PHE B 1 268 ? -7.072 31.637 72.987 1.00 24.25 412 PHE B C 1
ATOM 8794 O O . PHE B 1 268 ? -7.641 31.955 71.911 1.00 25.22 412 PHE B O 1
ATOM 8811 N N . PHE B 1 269 ? -5.765 31.828 73.180 1.00 22.10 413 PHE B N 1
ATOM 8812 C CA . PHE B 1 269 ? -4.941 32.430 72.135 1.00 23.25 413 PHE B CA 1
ATOM 8813 C C . PHE B 1 269 ? -3.481 32.007 72.340 1.00 24.65 413 PHE B C 1
ATOM 8814 O O . PHE B 1 269 ? -3.059 31.687 73.456 1.00 23.02 413 PHE B O 1
ATOM 8831 N N . LEU B 1 270 ? -2.750 31.997 71.243 1.00 22.77 414 LEU B N 1
ATOM 8832 C CA . LEU B 1 270 ? -1.283 31.923 71.218 1.00 22.07 414 LEU B CA 1
ATOM 8833 C C . LEU B 1 270 ? -0.729 33.299 70.890 1.00 22.25 414 LEU B C 1
ATOM 8834 O O . LEU B 1 270 ? -0.845 33.774 69.740 1.00 23.69 414 LEU B O 1
ATOM 8850 N N . PRO B 1 271 ? -0.142 33.997 71.838 1.00 23.35 415 PRO B N 1
ATOM 8851 C CA . PRO B 1 271 ? 0.318 35.366 71.587 1.00 24.34 415 PRO B CA 1
ATOM 8852 C C . PRO B 1 271 ? 1.675 35.356 70.919 1.00 28.86 415 PRO B C 1
ATOM 8853 O O . PRO B 1 271 ? 2.539 34.548 71.254 1.00 29.09 415 PRO B O 1
ATOM 8864 N N . THR B 1 272 ? 1.842 36.211 69.898 1.00 25.88 416 THR B N 1
ATOM 8865 C CA . THR B 1 272 ? 3.100 36.279 69.191 1.00 30.44 416 THR B CA 1
ATOM 8866 C C . THR B 1 272 ? 3.464 37.752 68.996 1.00 32.92 416 THR B C 1
ATOM 8867 O O . THR B 1 272 ? 2.629 38.655 69.135 1.00 30.90 416 THR B O 1
ATOM 8878 N N . GLN B 1 273 ? 4.717 37.993 68.654 0.95 30.29 417 GLN B N 1
ATOM 8879 C CA . GLN B 1 273 ? 5.077 39.319 68.161 1.00 37.72 417 GLN B CA 1
ATOM 8880 C C . GLN B 1 273 ? 4.307 39.568 66.847 1.00 52.54 417 GLN B C 1
ATOM 8881 O O . GLN B 1 273 ? 3.848 38.623 66.155 1.00 54.80 417 GLN B O 1
#

Sequence (530 aa):
LLKLFDISILPKSGEPKLFLPVPSLPCQEAEKTNDKYVLAAQRAHDVPISSKQLTANLLPVKFKPLLLSIVRYTPNYYYWVSRKETIASANLCTVAAFLDESLCWGQQYLKNDFIFSENGKDIILDTSSALLSQLVHKIKLPFCHCLQTTPQDHIVKQVCYLIASNNRILDAVRYLQTSVIKSPIVLLLAYAVCLPAAIICTKNETQLYSHCRILKEYRPGDVNILHESLTQHLNNKKCCPPSSTCCAYTTRAIVGTKANTTGLFFLPTQGPLLKLFDISILPKSGEPKLFLPVPSLPCQEAEKTNDKYVLAAQRAHDVPISSKQLTANLLPVKFKPLLSIVRYTPNYYYWVSRKETIASANLCTVAAFLLDESSLCWGQQYLKNDFIFSENGKDIILDTSSALLSQLVHKIKLPFCHCCLQTTPQDHIVKQVCYLIASNNRILDAVRYLQTSVIKSPIVLLLAYAVCLPAAIICTKNETQLYSHCRILKEYRPGDVNILHESLTQHLNKCPSSTCAYTTRAIVGTKANTTGLFFLPTQ